Protein AF-V7I5Q7-F1 (afdb_monomer)

Nearest PDB structures (foldseek):
  8r3r-assembly1_B  TM=9.678E-01  e=7.017E-61  Streptococcus pneumoniae
  3upt-assembly1_B  TM=9.506E-01  e=2.602E-59  Burkholderia thailandensis E264
  5vrb-assembly4_D  TM=9.408E-01  e=1.799E-58  Neisseria gonorrhoeae NCCP11945
  5vrb-assembly2_B  TM=9.348E-01  e=8.715E-58  Neisseria gonorrhoeae NCCP11945
  3uk1-assembly1_A  TM=9.273E-01  e=1.565E-55  Burkholderia thailandensis E264

Organism: NCBI:txid994573

Mean predicted aligned error: 5.2 Å

Secondary structure (DSSP, 8-state):
--HHHHHHHHHHHHHHHHHHHHHT-S-SHHHHHSHHHHHHHHHHT----TT-TT-TTSPEEEE-SGGGHHHHHHHHHHHH--S-HHHHTTTTSTT-S--SS---BGGGTB-S---STTHHHHHHHHHHHHHHHHHHHH-BTTB--S---EEEEE-HHHHH-HHHHHHHHHHHHTT-TTEEEEEEE-SEETTEEGGGT----HHHHHHHTT-EEEEES-TT-HHHHHHHHHHHHHSTTS-EEEEEE--TTTT-TTTTTSGGGTSS---HHHHHHHHHHTT----TT---HHHHHHHHHHHTTHHHHHHHHHHHHHHHHHH-HHHHHHHHHHHTT---TT--HHHHTTS--TT-BHHHHHHHHHHHHHHH-TTEEEEESS--S-PPP--SSSS--EEE--S-HHHHHHHHHHHHHHSS-EEEEEEEGGGHHHHHHHHHHHHHTT---EEEEE--SGGGGGG-GGG--SSHHHHHHHSTT-EEE--SSHHHHHHHHHHHHH--SS-EEEEE-SSB-PPPTT--GGGGGS-EEEE--SSSS-SEEEEE-TTHHHHHHHHHHHHHHTT--EEEEE-S-HHHHHTS-HHHHHHHHTTT---EEEE-SS-SGGGHHHHGGG-EE-S--S---S--HHHHHHHTT-SHHHHHHHHHHHH-

Radius of gyration: 27.91 Å; Cα contacts (8 Å, |Δi|>4): 1420; chains: 1; bounding box: 68×58×81 Å

Sequence (652 aa):
MNSIDLKTINAIRFLSAEMVERAGAGSSGMGMGSASIAYGLFSSHLKFDPENLMWENRDRFIMASEQGGPLLYALLHLFTGSISIEELKKFGQWESNLPIFPEKDVRRGIEVTVGQYGQGLANAVGMALAERYLSERFNKPGCDIVSHHTYVMASEESLMNGTAMEACAIAGRQKLGKLIVLFEDDGMTPDGPSAELYSEDLRMRFKSMGWQVHDVRDGNDPDSIGNAISQAKRIHGKPALICIRVQAGYGCPGKANTKEVLSGPLGRAALSKARENLRWTYGSFDVPEDVRLNIARINASKPKEFQKWRNLVDHCKNEFPEDSHELECWFSGKHLRNIDVDLLYRTGKDKESTMETSRKIFDVFIDGIGCLMFGSAEDTGLEVRETGTSGKRMLRLGCRANALGGIANGAAMHGGVRYVSFARSSTGYALLPSMKLSAMMNLDNIFVLTDDSLSIGERGPAGRALEIQEIMEAIPGLTVFRPGDAVETAAAWIKAMESDKGPTVIMVSRIGASLLKGSSKEAEKGGYILAKESSKKPDLVIASTGFEAGIVLKARKILIEKGMDVRVVSIPSKRLFLTQSKEYIDSVLAKDIKKRMAAEAGSSARWQWFLGKKGRFACDEEYDGTGSTQILLKKSGLTPEKVAEEALKLLK

pLDDT: mean 93.0, std 7.44, range [37.78, 98.88]

Solvent-accessible surface area (backbone atoms only — not comparable to full-atom values): 32732 Å² total; per-residue (Å²): 134,56,74,63,56,56,50,38,31,46,45,34,17,51,43,6,33,48,31,13,50,73,48,67,45,47,21,21,8,51,9,34,26,42,25,28,51,53,45,25,38,61,62,75,68,55,49,54,25,60,93,44,53,74,49,83,53,37,40,45,61,38,70,27,27,57,46,34,27,39,32,52,51,33,46,29,27,66,70,39,56,61,40,51,75,72,51,46,78,32,26,60,39,88,95,40,93,41,50,52,40,40,62,56,35,46,83,52,59,32,63,54,60,48,76,54,68,6,41,38,51,6,20,46,44,11,27,46,50,41,48,50,49,50,21,68,69,64,39,47,97,97,28,74,68,49,68,56,41,32,39,33,43,32,34,55,65,24,66,73,24,66,33,19,49,44,23,50,41,48,32,20,74,68,28,36,28,47,33,39,35,42,31,50,43,44,60,55,38,78,91,31,54,38,76,80,78,51,85,79,60,62,65,59,54,42,44,75,33,48,29,45,75,45,81,38,85,52,26,76,40,32,67,62,51,40,50,52,53,54,55,42,66,70,41,73,59,22,17,30,41,36,41,26,33,39,45,33,18,40,59,24,76,97,46,45,74,42,39,63,21,54,69,16,39,71,44,73,71,39,51,50,48,19,26,62,73,67,71,52,88,68,66,86,88,55,77,57,67,69,42,54,51,49,43,51,60,56,49,66,57,28,59,56,54,53,51,52,51,50,54,47,49,57,50,35,39,72,79,38,46,68,65,42,53,50,51,52,31,33,57,68,70,65,56,77,69,91,64,67,66,75,55,42,53,63,70,46,56,76,51,40,18,29,38,59,32,46,37,57,51,47,50,54,47,58,77,62,26,84,44,54,36,32,34,25,31,42,92,62,85,62,78,74,81,89,79,79,93,75,70,81,45,70,41,81,62,39,95,29,39,43,18,48,32,16,23,38,46,13,21,42,64,59,51,43,40,44,31,38,38,39,29,37,34,51,49,41,70,52,25,47,68,32,51,48,50,25,16,75,68,40,32,50,40,36,36,39,23,29,32,45,20,64,54,52,22,66,69,26,47,87,50,41,26,45,52,54,63,49,60,48,58,66,38,73,61,41,44,50,30,28,34,37,21,34,37,30,36,31,24,48,51,53,51,42,70,71,37,79,61,18,21,30,35,42,34,19,30,68,51,55,31,57,64,51,81,56,66,43,72,52,43,63,44,8,39,36,62,33,38,76,40,87,67,99,69,48,75,32,39,39,37,20,34,24,56,41,40,55,38,51,57,50,11,48,52,59,34,43,79,71,74,46,42,52,26,34,32,39,39,32,11,62,69,53,26,71,69,47,56,68,68,56,49,38,63,56,60,43,69,87,49,60,41,22,32,38,33,43,78,35,53,62,74,74,43,46,88,71,26,52,98,67,30,47,68,40,44,58,81,65,86,52,79,66,37,52,42,72,56,49,31,57,72,28,37,56,36,34,68,46,42,32,51,53,52,54,61,68,72,107

Structure (mmCIF, N/CA/C/O backbone):
data_AF-V7I5Q7-F1
#
_entry.id   AF-V7I5Q7-F1
#
loop_
_atom_site.group_PDB
_atom_site.id
_atom_site.type_symbol
_atom_site.label_atom_id
_atom_site.label_alt_id
_atom_site.label_comp_id
_atom_site.label_asym_id
_atom_site.label_entity_id
_atom_site.label_seq_id
_atom_site.pdbx_PDB_ins_code
_atom_site.Cartn_x
_atom_site.Cartn_y
_atom_site.Cartn_z
_atom_site.occupancy
_atom_site.B_iso_or_equiv
_atom_site.auth_seq_id
_atom_site.auth_comp_id
_atom_site.auth_asym_id
_atom_site.auth_atom_id
_atom_site.pdbx_PDB_model_num
ATOM 1 N N . MET A 1 1 ? 24.812 -1.813 -31.201 1.00 61.91 1 MET A N 1
ATOM 2 C CA . MET A 1 1 ? 23.417 -2.254 -31.438 1.00 61.91 1 MET A CA 1
ATOM 3 C C . MET A 1 1 ? 23.247 -2.959 -32.787 1.00 61.91 1 MET A C 1
ATOM 5 O O . MET A 1 1 ? 23.550 -2.370 -33.822 1.00 61.91 1 MET A O 1
ATOM 9 N N . ASN A 1 2 ? 22.785 -4.216 -32.793 1.00 76.31 2 ASN A N 1
ATOM 10 C CA . ASN A 1 2 ? 22.450 -4.934 -34.029 1.00 76.31 2 ASN A CA 1
ATOM 11 C C . ASN A 1 2 ? 21.122 -4.402 -34.614 1.00 76.31 2 ASN A C 1
ATOM 13 O O . ASN A 1 2 ? 20.272 -3.890 -33.886 1.00 76.31 2 ASN A O 1
ATOM 17 N N . SER A 1 3 ? 20.921 -4.547 -35.926 1.00 86.69 3 SER A N 1
ATOM 18 C CA . SER A 1 3 ? 19.710 -4.110 -36.641 1.00 86.69 3 SER A CA 1
ATOM 19 C C . SER A 1 3 ? 18.412 -4.664 -36.036 1.00 86.69 3 SER A C 1
ATOM 21 O O . SER A 1 3 ? 17.407 -3.956 -35.983 1.00 86.69 3 SER A O 1
ATOM 23 N N . ILE A 1 4 ? 18.442 -5.899 -35.522 1.00 95.75 4 ILE A N 1
ATOM 24 C CA . ILE A 1 4 ? 17.270 -6.543 -34.924 1.00 95.75 4 ILE A CA 1
ATOM 25 C C . ILE A 1 4 ? 16.913 -5.994 -33.534 1.00 95.75 4 ILE A C 1
ATOM 27 O O . ILE A 1 4 ? 15.731 -5.909 -33.195 1.00 95.75 4 ILE A O 1
ATOM 31 N N . ASP A 1 5 ? 17.905 -5.552 -32.754 1.00 95.12 5 ASP A N 1
ATOM 32 C CA . ASP A 1 5 ? 17.675 -4.930 -31.445 1.00 95.12 5 ASP A CA 1
ATOM 33 C C . ASP A 1 5 ? 16.969 -3.586 -31.632 1.00 95.12 5 ASP A C 1
ATOM 35 O O . ASP A 1 5 ? 15.930 -3.340 -31.024 1.00 95.12 5 ASP A O 1
ATOM 39 N N . LEU A 1 6 ? 17.461 -2.758 -32.563 1.00 95.81 6 LEU A N 1
ATOM 40 C CA . LEU A 1 6 ? 16.834 -1.479 -32.904 1.00 95.81 6 LEU A CA 1
ATOM 41 C C . LEU A 1 6 ? 15.394 -1.667 -33.397 1.00 95.81 6 LEU A C 1
ATOM 43 O O . LEU A 1 6 ? 14.496 -0.912 -33.024 1.00 95.81 6 LEU A O 1
ATOM 47 N N . LYS A 1 7 ? 15.157 -2.698 -34.212 1.00 97.31 7 LYS A N 1
ATOM 48 C CA . LYS A 1 7 ? 13.814 -3.043 -34.685 1.00 97.31 7 LYS A CA 1
ATOM 49 C C . LYS A 1 7 ? 12.892 -3.461 -33.537 1.00 97.31 7 LYS A C 1
ATOM 51 O O . LYS A 1 7 ? 11.738 -3.046 -33.508 1.00 97.31 7 LYS A O 1
ATOM 56 N N . THR A 1 8 ? 13.405 -4.226 -32.576 1.00 98.00 8 THR A N 1
ATOM 57 C CA . THR A 1 8 ? 12.664 -4.634 -31.372 1.00 98.00 8 THR A CA 1
ATOM 58 C C . THR A 1 8 ? 12.333 -3.429 -30.488 1.00 98.00 8 THR A C 1
ATOM 60 O O . THR A 1 8 ? 11.195 -3.275 -30.053 1.00 98.00 8 THR A O 1
ATOM 63 N N . ILE A 1 9 ? 13.292 -2.522 -30.291 1.00 98.00 9 ILE A N 1
ATOM 64 C CA . ILE A 1 9 ? 13.090 -1.252 -29.581 1.00 98.00 9 ILE A CA 1
ATOM 65 C C . ILE A 1 9 ? 12.000 -0.423 -30.267 1.00 98.00 9 ILE A C 1
ATOM 67 O O . ILE A 1 9 ? 11.094 0.078 -29.606 1.00 98.00 9 ILE A O 1
ATOM 71 N N . ASN A 1 10 ? 12.032 -0.311 -31.596 1.00 98.06 10 ASN A N 1
ATOM 72 C CA . ASN A 1 10 ? 10.995 0.404 -32.336 1.00 98.06 10 ASN A CA 1
ATOM 73 C C . ASN A 1 10 ? 9.623 -0.279 -32.225 1.00 98.06 10 ASN A C 1
ATOM 75 O O . ASN A 1 10 ? 8.627 0.427 -32.096 1.00 98.06 10 ASN A O 1
ATOM 79 N N . ALA A 1 11 ? 9.548 -1.613 -32.179 1.00 98.44 11 ALA A N 1
ATOM 80 C CA . ALA A 1 11 ? 8.290 -2.309 -31.905 1.00 98.44 11 ALA A CA 1
ATOM 81 C C . ALA A 1 11 ? 7.697 -1.890 -30.545 1.00 98.44 11 ALA A C 1
ATOM 83 O O . ALA A 1 11 ? 6.514 -1.568 -30.469 1.00 98.44 11 ALA A O 1
ATOM 84 N N . ILE A 1 12 ? 8.525 -1.798 -29.495 1.00 98.56 12 ILE A N 1
ATOM 85 C CA . ILE A 1 12 ? 8.104 -1.306 -28.169 1.00 98.56 12 ILE A CA 1
ATOM 86 C C . ILE A 1 12 ? 7.565 0.130 -28.266 1.00 98.56 12 ILE A C 1
ATOM 88 O O . ILE A 1 12 ? 6.486 0.417 -27.743 1.00 98.56 12 ILE A O 1
ATOM 92 N N . ARG A 1 13 ? 8.283 1.022 -28.964 1.00 98.12 13 ARG A N 1
ATOM 93 C CA . ARG A 1 13 ? 7.873 2.423 -29.170 1.00 98.12 13 ARG A CA 1
ATOM 94 C C . ARG A 1 13 ? 6.501 2.524 -29.824 1.00 98.12 13 ARG A C 1
ATOM 96 O O . ARG A 1 13 ? 5.610 3.190 -29.299 1.00 98.12 13 ARG A O 1
ATOM 103 N N . PHE A 1 14 ? 6.325 1.851 -30.961 1.00 98.25 14 PHE A N 1
ATOM 104 C CA . PHE A 1 14 ? 5.102 1.972 -31.747 1.00 98.25 14 PHE A CA 1
ATOM 105 C C . PHE A 1 14 ? 3.915 1.287 -31.079 1.00 98.25 14 PHE A C 1
ATOM 107 O O . PHE A 1 14 ? 2.857 1.902 -31.050 1.00 98.25 14 PHE A O 1
ATOM 114 N N . LEU A 1 15 ? 4.085 0.121 -30.445 1.00 98.56 15 LEU A N 1
ATOM 115 C CA . LEU A 1 15 ? 3.013 -0.477 -29.640 1.00 98.56 15 LEU A CA 1
ATOM 116 C C . LEU A 1 15 ? 2.565 0.467 -28.516 1.00 98.56 15 LEU A C 1
ATOM 118 O O . LEU A 1 15 ? 1.367 0.659 -28.310 1.00 98.56 15 LEU A O 1
ATOM 122 N N . SER A 1 16 ? 3.520 1.101 -27.825 1.00 97.88 16 SER A N 1
ATOM 123 C CA . SER A 1 16 ? 3.225 2.063 -26.756 1.00 97.88 16 SER A CA 1
ATOM 124 C C . SER A 1 16 ? 2.426 3.262 -27.277 1.00 97.88 16 SER A C 1
ATOM 126 O O . SER A 1 16 ? 1.376 3.592 -26.732 1.00 97.88 16 SER A O 1
ATOM 128 N N . ALA A 1 17 ? 2.885 3.891 -28.363 1.00 97.50 17 ALA A N 1
ATOM 129 C CA . ALA A 1 17 ? 2.220 5.054 -28.949 1.00 97.50 17 ALA A CA 1
ATOM 130 C C . ALA A 1 17 ? 0.851 4.716 -29.568 1.00 97.50 17 ALA A C 1
ATOM 132 O O . ALA A 1 17 ? -0.080 5.515 -29.494 1.00 97.50 17 ALA A O 1
ATOM 133 N N . GLU A 1 18 ? 0.698 3.534 -30.165 1.00 97.88 18 GLU A N 1
ATOM 134 C CA . GLU A 1 18 ? -0.559 3.083 -30.771 1.00 97.88 18 GLU A CA 1
ATOM 135 C C . GLU A 1 18 ? -1.652 2.809 -29.741 1.00 97.88 18 GLU A C 1
ATOM 137 O O . GLU A 1 18 ? -2.815 3.110 -30.010 1.00 97.88 18 GLU A O 1
ATOM 142 N N . MET A 1 19 ? -1.299 2.272 -28.566 1.00 97.94 19 MET A N 1
ATOM 143 C CA . MET A 1 19 ? -2.240 2.129 -27.452 1.00 97.94 19 MET A CA 1
ATOM 144 C C . MET A 1 19 ? -2.845 3.479 -27.072 1.00 97.94 19 MET A C 1
ATOM 146 O O . MET A 1 19 ? -4.066 3.613 -27.010 1.00 97.94 19 MET A O 1
ATOM 150 N N . VAL A 1 20 ? -1.993 4.490 -26.895 1.00 97.12 20 VAL A N 1
ATOM 151 C CA . VAL A 1 20 ? -2.407 5.849 -26.524 1.00 97.12 20 VAL A CA 1
ATOM 152 C C . VAL A 1 20 ? -3.224 6.501 -27.641 1.00 97.12 20 VAL A C 1
ATOM 154 O O . VAL A 1 20 ? -4.285 7.064 -27.378 1.00 97.12 20 VAL A O 1
ATOM 157 N N . GLU A 1 21 ? -2.783 6.382 -28.899 1.00 96.75 21 GLU A N 1
ATOM 158 C CA . GLU A 1 21 ? -3.505 6.915 -30.063 1.00 96.75 21 GLU A CA 1
ATOM 159 C C . GLU A 1 21 ? -4.900 6.296 -30.201 1.00 96.75 21 GLU A C 1
ATOM 161 O O . GLU A 1 21 ? -5.868 6.996 -30.493 1.00 96.75 21 GLU A O 1
ATOM 166 N N . ARG A 1 22 ? -5.021 4.983 -29.978 1.00 96.31 22 ARG A N 1
ATOM 167 C CA . ARG A 1 22 ? -6.298 4.272 -30.065 1.00 96.31 22 ARG A CA 1
ATOM 168 C C . ARG A 1 22 ? -7.229 4.613 -28.905 1.00 96.31 22 ARG A C 1
ATOM 170 O O . ARG A 1 22 ? -8.428 4.749 -29.132 1.00 96.31 22 ARG A O 1
ATOM 177 N N . ALA A 1 23 ? -6.694 4.727 -27.692 1.00 96.00 23 ALA A N 1
ATOM 178 C CA . ALA A 1 23 ? -7.479 5.049 -26.507 1.00 96.00 23 ALA A CA 1
ATOM 179 C C . ALA A 1 23 ? -7.899 6.524 -26.450 1.00 96.00 23 ALA A C 1
ATOM 181 O O . ALA A 1 23 ? -8.894 6.851 -25.810 1.00 96.00 23 ALA A O 1
ATOM 182 N N . GLY A 1 24 ? -7.134 7.412 -27.093 1.00 94.75 24 GLY A N 1
ATOM 183 C CA . GLY A 1 24 ? -7.296 8.861 -26.970 1.00 94.75 24 GLY A CA 1
ATOM 184 C C . GLY A 1 24 ? -6.860 9.411 -25.606 1.00 94.75 24 GLY A C 1
ATOM 185 O O . GLY A 1 24 ? -7.158 10.561 -25.297 1.00 94.75 24 GLY A O 1
ATOM 186 N N . ALA A 1 25 ? -6.172 8.606 -24.792 1.00 92.19 25 ALA A N 1
ATOM 187 C CA . ALA A 1 25 ? -5.739 8.937 -23.437 1.00 92.19 25 ALA A CA 1
ATOM 188 C C . ALA A 1 25 ? -4.463 8.159 -23.064 1.00 92.19 25 ALA A C 1
ATOM 190 O O . ALA A 1 25 ? -4.176 7.123 -23.661 1.00 92.19 25 ALA A O 1
ATOM 191 N N . GLY A 1 26 ? -3.712 8.646 -22.071 1.00 92.12 26 GLY A N 1
ATOM 192 C CA . GLY A 1 26 ? -2.399 8.118 -21.670 1.00 92.12 26 GLY A CA 1
ATOM 193 C C . GLY A 1 26 ? -1.232 8.982 -22.166 1.00 92.12 26 GLY A C 1
ATOM 194 O O . GLY A 1 26 ? -1.453 10.071 -22.688 1.00 92.12 26 GLY A O 1
ATOM 195 N N . SER A 1 27 ? 0.006 8.505 -22.006 1.00 92.50 27 SER A N 1
ATOM 196 C CA . SER A 1 27 ? 1.226 9.223 -22.413 1.00 92.50 27 SER A CA 1
ATOM 197 C C . SER A 1 27 ? 2.023 8.426 -23.442 1.00 92.50 27 SER A C 1
ATOM 199 O O . SER A 1 27 ? 2.335 7.253 -23.231 1.00 92.50 27 SER A O 1
ATOM 201 N N . SER A 1 28 ? 2.364 9.066 -24.563 1.00 92.69 28 SER A N 1
ATOM 202 C CA . SER A 1 28 ? 3.213 8.458 -25.599 1.00 92.69 28 SER A CA 1
ATOM 203 C C . SER A 1 28 ? 4.706 8.699 -25.340 1.00 92.69 28 SER A C 1
ATOM 205 O O . SER A 1 28 ? 5.550 7.986 -25.882 1.00 92.69 28 SER A O 1
ATOM 207 N N . GLY A 1 29 ? 5.044 9.708 -24.533 1.00 92.31 29 GLY A N 1
ATOM 208 C CA . GLY A 1 29 ? 6.392 10.252 -24.379 1.00 92.31 29 GLY A CA 1
ATOM 209 C C . GLY A 1 29 ? 7.402 9.227 -23.887 1.00 92.31 29 GLY A C 1
ATOM 210 O O . GLY A 1 29 ? 8.372 8.953 -24.597 1.00 92.31 29 GLY A O 1
ATOM 211 N N . MET A 1 30 ? 7.130 8.613 -22.731 1.00 93.38 30 MET A N 1
ATOM 212 C CA . MET A 1 30 ? 8.016 7.611 -22.126 1.00 93.38 30 MET A CA 1
ATOM 213 C C . MET A 1 30 ? 8.152 6.366 -23.016 1.00 93.38 30 MET A C 1
ATOM 215 O O . MET A 1 30 ? 9.249 5.843 -23.198 1.00 93.38 30 MET A O 1
ATOM 219 N N . GLY A 1 31 ? 7.063 5.905 -23.641 1.00 95.38 31 GLY A N 1
ATOM 220 C CA . GLY A 1 31 ? 7.109 4.772 -24.573 1.00 95.38 31 GLY A CA 1
ATOM 221 C C . GLY A 1 31 ? 8.035 5.019 -25.767 1.00 95.38 31 GLY A C 1
ATOM 222 O O . GLY A 1 31 ? 8.778 4.128 -26.173 1.00 95.38 31 GLY A O 1
ATOM 223 N N . MET A 1 32 ? 8.043 6.243 -26.297 1.00 96.50 32 MET A N 1
ATOM 224 C CA . MET A 1 32 ? 8.928 6.637 -27.395 1.00 96.50 32 MET A CA 1
ATOM 225 C C . MET A 1 32 ? 10.379 6.859 -26.930 1.00 96.50 32 MET A C 1
ATOM 227 O O . MET A 1 32 ? 11.312 6.379 -27.583 1.00 96.50 32 MET A O 1
ATOM 231 N N . GLY A 1 33 ? 10.576 7.565 -25.810 1.00 95.25 33 GLY A N 1
ATOM 232 C CA . GLY A 1 33 ? 11.887 7.974 -25.288 1.00 95.25 33 GLY A CA 1
ATOM 233 C C . GLY A 1 33 ? 12.670 6.857 -24.595 1.00 95.25 33 GLY A C 1
ATOM 234 O O . GLY A 1 33 ? 13.863 6.692 -24.843 1.00 95.25 33 GLY A O 1
ATOM 235 N N . SER A 1 34 ? 11.987 6.038 -23.796 1.00 96.88 34 SER A N 1
ATOM 236 C CA . SER A 1 34 ? 12.601 5.094 -22.854 1.00 96.88 34 SER A CA 1
ATOM 237 C C . SER A 1 34 ? 12.553 3.622 -23.277 1.00 96.88 34 SER A C 1
ATOM 239 O O . SER A 1 34 ? 12.981 2.741 -22.526 1.00 96.88 34 SER A O 1
ATOM 241 N N . ALA A 1 35 ? 12.095 3.318 -24.496 1.00 97.50 35 ALA A N 1
ATOM 242 C CA . ALA A 1 35 ? 12.067 1.946 -25.015 1.00 97.50 35 ALA A CA 1
ATOM 243 C C . ALA A 1 35 ? 13.446 1.260 -24.991 1.00 97.50 35 ALA A C 1
ATOM 245 O O . ALA A 1 35 ? 13.536 0.082 -24.650 1.00 97.50 35 ALA A O 1
ATOM 246 N N . SER A 1 36 ? 14.524 1.986 -25.306 1.00 97.19 36 SER A N 1
ATOM 247 C CA . SER A 1 36 ? 15.896 1.457 -25.267 1.00 97.19 36 SER A CA 1
ATOM 248 C C . SER A 1 36 ? 16.363 1.127 -23.844 1.00 97.19 36 SER A C 1
ATOM 250 O O . SER A 1 36 ? 17.015 0.102 -23.644 1.00 97.19 36 SER A O 1
ATOM 252 N N . ILE A 1 37 ? 15.980 1.939 -22.850 1.00 97.94 37 ILE A N 1
ATOM 253 C CA . ILE A 1 37 ? 16.256 1.683 -21.426 1.00 97.94 37 ILE A CA 1
ATOM 254 C C . ILE A 1 37 ? 15.593 0.386 -20.989 1.00 97.94 37 ILE A C 1
ATOM 256 O O . ILE A 1 37 ? 16.248 -0.517 -20.461 1.00 97.94 37 ILE A O 1
ATOM 260 N N . ALA A 1 38 ? 14.293 0.277 -21.254 1.00 97.12 38 ALA A N 1
ATOM 261 C CA . ALA A 1 38 ? 13.537 -0.903 -20.890 1.00 97.12 38 ALA A CA 1
ATOM 262 C C . ALA A 1 38 ? 14.038 -2.154 -21.626 1.00 97.12 38 ALA A C 1
ATOM 264 O O . ALA A 1 38 ? 14.193 -3.205 -21.006 1.00 97.12 38 ALA A O 1
ATOM 265 N N . TYR A 1 39 ? 14.366 -2.039 -22.917 1.00 97.44 39 TYR A N 1
ATOM 266 C CA . TYR A 1 39 ? 14.960 -3.129 -23.688 1.00 97.44 39 TYR A CA 1
ATOM 267 C C . TYR A 1 39 ? 16.292 -3.593 -23.089 1.00 97.44 39 TYR A C 1
ATOM 269 O O . TYR A 1 39 ? 16.475 -4.794 -22.891 1.00 97.44 39 TYR A O 1
ATOM 277 N N . GLY A 1 40 ? 17.201 -2.671 -22.753 1.00 96.00 40 GLY A N 1
ATOM 278 C CA . GLY A 1 40 ? 18.487 -3.000 -22.129 1.00 96.00 40 GLY A CA 1
ATOM 279 C C . GLY A 1 40 ? 18.321 -3.769 -20.813 1.00 96.00 40 GLY A C 1
ATOM 280 O O . GLY A 1 40 ? 19.014 -4.759 -20.573 1.00 96.00 40 GLY A O 1
ATOM 281 N N . LEU A 1 41 ? 17.337 -3.387 -19.991 1.00 97.88 41 LEU A N 1
ATOM 282 C CA . LEU A 1 41 ? 17.000 -4.106 -18.762 1.00 97.88 41 LEU A CA 1
ATOM 283 C C . LEU A 1 41 ? 16.403 -5.500 -19.042 1.00 97.88 41 LEU A C 1
ATOM 285 O O . LEU A 1 41 ? 16.933 -6.502 -18.555 1.00 97.88 41 LEU A O 1
ATOM 289 N N . PHE A 1 42 ? 15.310 -5.579 -19.806 1.00 97.50 42 PHE A N 1
ATOM 290 C CA . PHE A 1 42 ? 14.538 -6.817 -19.999 1.00 97.50 42 PHE A CA 1
ATOM 291 C C . PHE A 1 42 ? 15.308 -7.885 -20.778 1.00 97.50 42 PHE A C 1
ATOM 293 O O . PHE A 1 42 ? 15.211 -9.078 -20.463 1.00 97.50 42 PHE A O 1
ATOM 300 N N . SER A 1 43 ? 16.091 -7.458 -21.770 1.00 95.25 43 SER A N 1
ATOM 301 C CA . SER A 1 43 ? 16.848 -8.373 -22.622 1.00 95.25 43 SER A CA 1
ATOM 302 C C . SER A 1 43 ? 18.024 -9.030 -21.905 1.00 95.25 43 SER A C 1
ATOM 304 O O . SER A 1 43 ? 18.329 -10.184 -22.192 1.00 95.25 43 SER A O 1
ATOM 306 N N . SER A 1 44 ? 18.666 -8.320 -20.971 1.00 93.50 44 SER A N 1
ATOM 307 C CA . SER A 1 44 ? 20.012 -8.696 -20.514 1.00 93.50 44 SER A CA 1
ATOM 308 C C . SER A 1 44 ? 20.200 -8.741 -18.996 1.00 93.50 44 SER A C 1
ATOM 310 O O . SER A 1 44 ? 21.138 -9.379 -18.522 1.00 93.50 44 SER A O 1
ATOM 312 N N . HIS A 1 45 ? 19.348 -8.079 -18.207 1.00 96.75 45 HIS A N 1
ATOM 313 C CA . HIS A 1 45 ? 19.605 -7.891 -16.772 1.00 96.75 45 HIS A CA 1
ATOM 314 C C . HIS A 1 45 ? 18.479 -8.305 -15.836 1.00 96.75 45 HIS A C 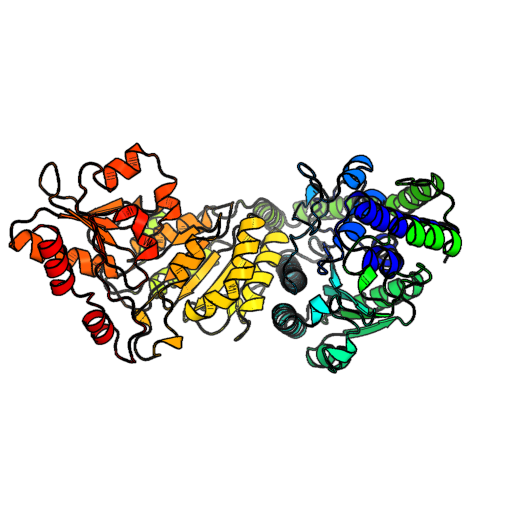1
ATOM 316 O O . HIS A 1 45 ? 18.774 -8.540 -14.660 1.00 96.75 45 HIS A O 1
ATOM 322 N N . LEU A 1 46 ? 17.243 -8.376 -16.331 1.00 97.50 46 LEU A N 1
ATOM 323 C CA . LEU A 1 46 ? 16.081 -8.783 -15.555 1.00 97.50 46 LEU A CA 1
ATOM 324 C C . LEU A 1 46 ? 15.962 -10.312 -15.534 1.00 97.50 46 LEU A C 1
ATOM 326 O O . LEU A 1 46 ? 15.693 -10.944 -16.563 1.00 97.50 46 LEU A O 1
ATOM 330 N N . LYS A 1 47 ? 16.136 -10.891 -14.346 1.00 97.19 47 LYS A N 1
ATOM 331 C CA . LYS A 1 47 ? 15.903 -12.312 -14.076 1.00 97.19 47 LYS A CA 1
ATOM 332 C C . LYS A 1 47 ? 14.408 -12.571 -13.905 1.00 97.19 47 LYS A C 1
ATOM 334 O O . LYS A 1 47 ? 13.815 -12.147 -12.922 1.00 97.19 47 LYS A O 1
ATOM 339 N N . PHE A 1 48 ? 13.796 -13.283 -14.836 1.00 97.06 48 PHE A N 1
ATOM 340 C CA . PHE A 1 48 ? 12.407 -13.738 -14.752 1.00 97.06 48 PHE A CA 1
ATOM 341 C C . PHE A 1 48 ? 12.226 -14.932 -15.682 1.00 97.06 48 PHE A C 1
ATOM 343 O O . PHE A 1 48 ? 13.087 -15.172 -16.523 1.00 97.06 48 PHE A O 1
ATOM 350 N N . ASP A 1 49 ? 11.106 -15.635 -15.559 1.00 96.88 49 ASP A N 1
ATOM 351 C CA . ASP A 1 49 ? 10.707 -16.695 -16.479 1.00 96.88 49 ASP A CA 1
ATOM 352 C C . ASP A 1 49 ? 9.317 -16.367 -17.058 1.00 96.88 49 ASP A C 1
ATOM 354 O O . ASP A 1 49 ? 8.370 -16.263 -16.276 1.00 96.88 49 ASP A O 1
ATOM 358 N N . PRO A 1 50 ? 9.177 -16.176 -18.388 1.00 95.12 50 PRO A N 1
ATOM 359 C CA . PRO A 1 50 ? 7.888 -15.934 -19.042 1.00 95.12 50 PRO A CA 1
ATOM 360 C C . PRO A 1 50 ? 6.807 -16.966 -18.700 1.00 95.12 50 PRO A C 1
ATOM 362 O O . PRO A 1 50 ? 5.632 -16.617 -18.636 1.00 95.12 50 PRO A O 1
ATOM 365 N N . GLU A 1 51 ? 7.196 -18.221 -18.461 1.00 94.75 51 GLU A N 1
ATOM 366 C CA . GLU A 1 51 ? 6.264 -19.311 -18.147 1.00 94.75 51 GLU A CA 1
ATOM 367 C C . GLU A 1 51 ? 5.915 -19.368 -16.649 1.00 94.75 51 GLU A C 1
ATOM 369 O O . GLU A 1 51 ? 4.909 -19.961 -16.264 1.00 94.75 51 GLU A O 1
ATOM 374 N N . ASN A 1 52 ? 6.711 -18.710 -15.797 1.00 95.69 52 ASN A N 1
ATOM 375 C CA . ASN A 1 52 ? 6.599 -18.743 -14.338 1.00 95.69 52 ASN A CA 1
ATOM 376 C C . ASN A 1 52 ? 6.722 -17.332 -13.732 1.00 95.69 52 ASN A C 1
ATOM 378 O O . ASN A 1 52 ? 7.570 -17.068 -12.879 1.00 95.69 52 ASN A O 1
ATOM 382 N N . LEU A 1 53 ? 5.842 -16.407 -14.132 1.00 95.12 53 LEU A N 1
ATOM 383 C CA . LEU A 1 53 ? 5.860 -15.007 -13.663 1.00 95.12 53 LEU A CA 1
ATOM 384 C C . LEU A 1 53 ? 5.646 -14.843 -12.151 1.00 95.12 53 LEU A C 1
ATOM 386 O O . LEU A 1 53 ? 6.026 -13.828 -11.576 1.00 95.12 53 LEU A O 1
ATOM 390 N N . MET A 1 54 ? 5.086 -15.856 -11.492 1.00 94.44 54 MET A N 1
ATOM 391 C CA . MET A 1 54 ? 4.908 -15.885 -10.039 1.00 94.44 54 MET A CA 1
ATOM 392 C C . MET A 1 54 ? 6.141 -16.398 -9.283 1.00 94.44 54 MET A C 1
ATOM 394 O O . MET A 1 54 ? 6.090 -16.476 -8.060 1.00 94.44 54 MET A O 1
ATOM 398 N N . TRP A 1 55 ? 7.239 -16.720 -9.977 1.00 95.31 55 TRP A N 1
ATOM 399 C CA . TRP A 1 55 ? 8.488 -17.174 -9.366 1.00 95.31 55 TRP A CA 1
ATOM 400 C C . TRP A 1 55 ? 8.930 -16.238 -8.235 1.00 95.31 55 TRP A C 1
ATOM 402 O O . TRP A 1 55 ? 9.170 -15.047 -8.450 1.00 95.31 55 TRP A O 1
ATOM 412 N N . GLU A 1 56 ? 9.063 -16.783 -7.026 1.00 95.31 56 GLU A N 1
ATOM 413 C CA . GLU A 1 56 ? 9.325 -16.034 -5.798 1.00 95.31 56 GLU A CA 1
ATOM 414 C C . GLU A 1 56 ? 10.677 -15.316 -5.835 1.00 95.31 56 GLU A C 1
ATOM 416 O O . GLU A 1 56 ? 10.800 -14.212 -5.312 1.00 95.31 56 GLU A O 1
ATOM 421 N N . ASN A 1 57 ? 11.680 -15.887 -6.506 1.00 97.50 57 ASN A N 1
ATOM 422 C CA . ASN A 1 57 ? 13.028 -15.325 -6.595 1.00 97.50 57 ASN A CA 1
ATOM 423 C C . ASN A 1 57 ? 13.324 -14.643 -7.948 1.00 97.50 57 ASN A C 1
ATOM 425 O O . ASN A 1 57 ? 14.494 -14.491 -8.307 1.00 97.50 57 ASN A O 1
ATOM 429 N N . ARG A 1 58 ? 12.302 -14.238 -8.718 1.00 97.81 58 ARG A N 1
ATOM 430 C CA . ARG A 1 58 ? 12.493 -13.358 -9.890 1.00 97.81 58 ARG A CA 1
ATOM 431 C C . ARG A 1 58 ? 12.963 -11.964 -9.459 1.00 97.81 58 ARG A C 1
ATOM 433 O O . ARG A 1 58 ? 12.664 -11.516 -8.357 1.00 97.81 58 ARG A O 1
ATOM 440 N N . ASP A 1 59 ? 13.634 -11.232 -10.330 1.00 98.69 59 ASP A N 1
ATOM 441 C CA . ASP A 1 59 ? 13.830 -9.800 -10.121 1.00 98.69 59 ASP A CA 1
ATOM 442 C C . ASP A 1 59 ? 12.480 -9.068 -10.181 1.00 98.69 59 ASP A C 1
ATOM 444 O O . ASP A 1 59 ? 11.616 -9.395 -10.994 1.00 98.69 59 ASP A O 1
ATOM 448 N N . ARG A 1 60 ? 12.299 -8.057 -9.330 1.00 98.56 60 ARG A N 1
ATOM 449 C CA . ARG A 1 60 ? 11.087 -7.226 -9.312 1.00 98.56 60 ARG A CA 1
ATOM 450 C C . ARG A 1 60 ? 11.291 -6.013 -10.213 1.00 98.56 60 ARG A C 1
ATOM 452 O O . ARG A 1 60 ? 12.321 -5.348 -10.097 1.00 98.56 60 ARG A O 1
ATOM 459 N N . PHE A 1 61 ? 10.329 -5.701 -11.080 1.00 98.50 61 PHE A N 1
ATOM 460 C CA . PHE A 1 61 ? 10.348 -4.490 -11.907 1.00 98.50 61 PHE A CA 1
ATOM 461 C C . PHE A 1 61 ? 9.140 -3.608 -11.602 1.00 98.50 61 PHE A C 1
ATOM 463 O O . PHE A 1 61 ? 7.996 -4.040 -11.712 1.00 98.50 61 PHE A O 1
ATOM 470 N N . ILE A 1 62 ? 9.403 -2.357 -11.236 1.00 98.19 62 ILE A N 1
ATOM 471 C CA . ILE A 1 62 ? 8.379 -1.383 -10.875 1.00 98.19 62 ILE A CA 1
ATOM 472 C C . ILE A 1 62 ? 8.432 -0.221 -11.859 1.00 98.19 62 ILE A C 1
ATOM 474 O O . ILE A 1 62 ? 9.426 0.502 -11.940 1.00 98.19 62 ILE A O 1
ATOM 478 N N . MET A 1 63 ? 7.331 -0.003 -12.572 1.00 97.50 63 MET A N 1
ATOM 479 C CA . MET A 1 63 ? 7.116 1.225 -13.329 1.00 97.50 63 MET A CA 1
ATOM 480 C C . MET A 1 63 ? 6.596 2.297 -12.368 1.00 97.50 63 MET A C 1
ATOM 482 O O . MET A 1 63 ? 5.402 2.337 -12.111 1.00 97.50 63 MET A O 1
ATOM 486 N N . ALA A 1 64 ? 7.475 3.116 -11.779 1.00 95.75 64 ALA A N 1
ATOM 487 C CA . ALA A 1 64 ? 7.066 4.132 -10.800 1.00 95.75 64 ALA A CA 1
ATOM 488 C C . ALA A 1 64 ? 6.501 5.404 -11.449 1.00 95.75 64 ALA A C 1
ATOM 490 O O . ALA A 1 64 ? 5.786 6.150 -10.781 1.00 95.75 64 ALA A O 1
ATOM 491 N N . SER A 1 65 ? 6.803 5.636 -12.729 1.00 92.25 65 SER A N 1
ATOM 492 C CA . SER A 1 65 ? 6.221 6.735 -13.494 1.00 92.25 65 SER A CA 1
ATOM 493 C C . SER A 1 65 ? 4.773 6.433 -13.877 1.00 92.25 65 SER A C 1
ATOM 495 O O . SER A 1 65 ? 4.474 5.404 -14.486 1.00 92.25 65 SER A O 1
ATOM 497 N N . GLU A 1 66 ? 3.877 7.373 -13.584 1.00 88.38 66 GLU A N 1
ATOM 498 C CA . GLU A 1 66 ? 2.466 7.312 -13.981 1.00 88.38 66 GLU A CA 1
ATOM 499 C C . GLU A 1 66 ? 2.285 7.335 -15.509 1.00 88.38 66 GLU A C 1
ATOM 501 O O . GLU A 1 66 ? 1.300 6.823 -16.034 1.00 88.38 66 GLU A O 1
ATOM 506 N N . GLN A 1 67 ? 3.270 7.856 -16.243 1.00 89.19 67 GLN A N 1
ATOM 507 C CA . GLN A 1 67 ? 3.260 7.900 -17.705 1.00 89.19 67 GLN A CA 1
ATOM 508 C C . GLN A 1 67 ? 3.655 6.566 -18.359 1.00 89.19 67 GLN A C 1
ATOM 510 O O . GLN A 1 67 ? 3.472 6.375 -19.561 1.00 89.19 67 GLN A O 1
ATOM 515 N N . GLY A 1 68 ? 4.212 5.633 -17.584 1.00 93.62 68 GLY A N 1
ATOM 516 C CA . GLY A 1 68 ? 4.875 4.442 -18.105 1.00 93.62 68 GLY A CA 1
ATOM 517 C C . GLY A 1 68 ? 3.977 3.240 -18.381 1.00 93.62 68 GLY A C 1
ATOM 518 O O . GLY A 1 68 ? 4.489 2.199 -18.792 1.00 93.62 68 GLY A O 1
ATOM 519 N N . GLY A 1 69 ? 2.661 3.348 -18.171 1.00 95.50 69 GLY A N 1
ATOM 520 C CA . GLY A 1 69 ? 1.710 2.249 -18.386 1.00 95.50 69 GLY A CA 1
ATOM 521 C C . GLY A 1 69 ? 1.806 1.609 -19.777 1.00 95.50 69 GLY A C 1
ATOM 522 O O . GLY A 1 69 ? 2.087 0.411 -19.863 1.00 95.50 69 GLY A O 1
ATOM 523 N N . PRO A 1 70 ? 1.680 2.384 -20.873 1.00 97.25 70 PRO A N 1
ATOM 524 C CA . PRO A 1 70 ? 1.829 1.863 -22.232 1.00 97.25 70 PRO A CA 1
ATOM 525 C C . PRO A 1 70 ? 3.173 1.160 -22.472 1.00 97.25 70 PRO A C 1
ATOM 527 O O . PRO A 1 70 ? 3.207 0.079 -23.057 1.00 97.25 70 PRO A O 1
ATOM 530 N N . LEU A 1 71 ? 4.276 1.725 -21.967 1.00 97.94 71 LEU A N 1
ATOM 531 C CA . LEU A 1 71 ? 5.600 1.109 -22.076 1.00 97.94 71 LEU A CA 1
ATOM 532 C C . LEU A 1 71 ? 5.643 -0.245 -21.352 1.00 97.94 71 LEU A C 1
ATOM 534 O O . LEU A 1 71 ? 6.084 -1.237 -21.931 1.00 97.94 71 LEU A O 1
ATOM 538 N N . LEU A 1 72 ? 5.147 -0.308 -20.112 1.00 98.19 72 LEU A N 1
ATOM 539 C CA . LEU A 1 72 ? 5.076 -1.546 -19.335 1.00 98.19 72 LEU A CA 1
ATOM 540 C C . LEU A 1 72 ? 4.263 -2.622 -20.070 1.00 98.19 72 LEU A C 1
ATOM 542 O O . LEU A 1 72 ? 4.727 -3.754 -20.194 1.00 98.19 72 LEU A O 1
ATOM 546 N N . TYR A 1 73 ? 3.091 -2.287 -20.608 1.00 98.50 73 TYR A N 1
ATOM 547 C CA . TYR A 1 73 ? 2.249 -3.264 -21.304 1.00 98.50 73 TYR A CA 1
ATOM 548 C C . TYR A 1 73 ? 2.864 -3.768 -22.610 1.00 98.50 73 TYR A C 1
ATOM 550 O O . TYR A 1 73 ? 2.783 -4.964 -22.892 1.00 98.50 73 TYR A O 1
ATOM 558 N N . ALA A 1 74 ? 3.534 -2.901 -23.375 1.00 98.56 74 ALA A N 1
ATOM 559 C CA . ALA A 1 74 ? 4.270 -3.317 -24.567 1.00 98.56 74 ALA A CA 1
ATOM 560 C C . ALA A 1 74 ? 5.412 -4.291 -24.217 1.00 98.56 74 ALA A C 1
ATOM 562 O O . ALA A 1 74 ? 5.607 -5.292 -24.910 1.00 98.56 74 ALA A O 1
ATOM 563 N N . LEU A 1 75 ? 6.133 -4.041 -23.117 1.00 98.50 75 LEU A N 1
ATOM 564 C CA . LEU A 1 75 ? 7.186 -4.936 -22.625 1.00 98.50 75 LEU A CA 1
ATOM 565 C C . LEU A 1 75 ? 6.620 -6.286 -22.190 1.00 98.50 75 LEU A C 1
ATOM 567 O O . LEU A 1 75 ? 7.146 -7.317 -22.595 1.00 98.50 75 LEU A O 1
ATOM 571 N N . LEU A 1 76 ? 5.546 -6.292 -21.398 1.00 98.38 76 LEU A N 1
ATOM 572 C CA . LEU A 1 76 ? 4.911 -7.522 -20.926 1.00 98.38 76 LEU A CA 1
ATOM 573 C C . LEU A 1 76 ? 4.355 -8.348 -22.092 1.00 98.38 76 LEU A C 1
ATOM 575 O O . LEU A 1 76 ? 4.595 -9.555 -22.141 1.00 98.38 76 LEU A O 1
ATOM 579 N N . HIS A 1 77 ? 3.713 -7.710 -23.074 1.00 98.56 77 HIS A N 1
ATOM 580 C CA . HIS A 1 77 ? 3.273 -8.376 -24.300 1.00 98.56 77 HIS A CA 1
ATOM 581 C C . HIS A 1 77 ? 4.434 -9.070 -25.018 1.00 98.56 77 HIS A C 1
ATOM 583 O O . HIS A 1 77 ? 4.362 -10.266 -25.289 1.00 98.56 77 HIS A O 1
ATOM 589 N N . LEU A 1 78 ? 5.515 -8.335 -25.297 1.00 98.38 78 LEU A N 1
ATOM 590 C CA . LEU A 1 78 ? 6.632 -8.868 -26.069 1.00 98.38 78 LEU A CA 1
ATOM 591 C C . LEU A 1 78 ? 7.416 -9.917 -25.276 1.00 98.38 78 LEU A C 1
ATOM 593 O O . LEU A 1 78 ? 7.569 -11.041 -25.738 1.00 98.38 78 LEU A O 1
ATOM 597 N N . PHE A 1 79 ? 7.900 -9.571 -24.083 1.00 98.00 79 PHE A N 1
ATOM 598 C CA . PHE A 1 79 ? 8.849 -10.390 -23.327 1.00 98.00 79 PHE A CA 1
ATOM 599 C C . PHE A 1 79 ? 8.215 -11.511 -22.510 1.00 98.00 79 PHE A C 1
ATOM 601 O O . PHE A 1 79 ? 8.928 -12.444 -22.154 1.00 98.00 79 PHE A O 1
ATOM 608 N N . THR A 1 80 ? 6.927 -11.436 -22.177 1.00 96.06 80 THR A N 1
ATOM 609 C CA . THR A 1 80 ? 6.285 -12.462 -21.337 1.00 96.06 80 THR A CA 1
ATOM 610 C C . THR A 1 80 ? 5.115 -13.153 -22.022 1.00 96.06 80 THR A C 1
ATOM 612 O O . THR A 1 80 ? 4.774 -14.268 -21.650 1.00 96.06 80 THR A O 1
ATOM 615 N N . GLY A 1 81 ? 4.485 -12.508 -23.010 1.00 96.12 81 GLY A N 1
ATOM 616 C CA . GLY A 1 81 ? 3.252 -13.003 -23.621 1.00 96.12 81 GLY A CA 1
ATOM 617 C C . GLY A 1 81 ? 2.032 -12.969 -22.691 1.00 96.12 81 GLY A C 1
ATOM 618 O O . GLY A 1 81 ? 0.964 -13.422 -23.091 1.00 96.12 81 GLY A O 1
ATOM 619 N N . SER A 1 82 ? 2.157 -12.420 -21.475 1.00 96.44 82 SER A N 1
ATOM 620 C CA . SER A 1 82 ? 1.081 -12.372 -20.473 1.00 96.44 82 SER A CA 1
ATOM 621 C C . SER A 1 82 ? -0.075 -11.441 -20.841 1.00 96.44 82 SER A C 1
ATOM 623 O O . SER A 1 82 ? -1.162 -11.533 -20.270 1.00 96.44 82 SER A O 1
ATOM 625 N N . ILE A 1 83 ? 0.174 -10.534 -21.786 1.00 97.81 83 ILE A N 1
ATOM 626 C CA . ILE A 1 83 ? -0.795 -9.604 -22.349 1.00 97.81 83 ILE A CA 1
ATOM 627 C C . ILE A 1 83 ? -0.860 -9.864 -23.848 1.00 97.81 83 ILE A C 1
ATOM 629 O O . ILE A 1 83 ? 0.156 -9.831 -24.545 1.00 97.81 83 ILE A O 1
ATOM 633 N N . SER A 1 84 ? -2.057 -10.112 -24.364 1.00 97.50 84 SER A N 1
ATOM 634 C CA . SER A 1 84 ? -2.278 -10.319 -25.794 1.00 97.50 84 SER A CA 1
ATOM 635 C C . SER A 1 84 ? -2.302 -9.001 -26.578 1.00 97.50 84 SER A C 1
ATOM 637 O O . SER A 1 84 ? -2.599 -7.933 -26.043 1.00 97.50 84 SER A O 1
ATOM 639 N N . ILE A 1 85 ? -2.064 -9.072 -27.892 1.00 98.00 85 ILE A N 1
ATOM 640 C CA . ILE A 1 85 ? -2.179 -7.899 -28.776 1.00 98.00 85 ILE A CA 1
ATOM 641 C C . ILE A 1 85 ? -3.607 -7.321 -28.786 1.00 98.00 85 ILE A C 1
ATOM 643 O O . ILE A 1 85 ? -3.795 -6.114 -28.928 1.00 98.00 85 ILE A O 1
ATOM 647 N N . GLU A 1 86 ? -4.622 -8.170 -28.594 1.00 97.56 86 GLU A N 1
ATOM 648 C CA . GLU A 1 86 ? -6.025 -7.753 -28.503 1.00 97.56 86 GLU A CA 1
ATOM 649 C C . GLU A 1 86 ? -6.331 -7.022 -27.193 1.00 97.56 86 GLU A C 1
ATOM 651 O O . GLU A 1 86 ? -7.146 -6.100 -27.187 1.00 97.56 86 GLU A O 1
ATOM 656 N N . GLU A 1 87 ? -5.658 -7.373 -26.096 1.00 97.44 87 GLU A N 1
ATOM 657 C CA . GLU A 1 87 ? -5.727 -6.598 -24.856 1.00 97.44 87 GLU A CA 1
ATOM 658 C C . GLU A 1 87 ? -5.045 -5.236 -25.017 1.00 97.44 87 GLU A C 1
ATOM 660 O O . GLU A 1 87 ? -5.642 -4.237 -24.620 1.00 97.44 87 GLU A O 1
ATOM 665 N N . LEU A 1 88 ? -3.878 -5.150 -25.681 1.00 98.25 88 LEU A N 1
ATOM 666 C CA . LEU A 1 88 ? -3.235 -3.854 -25.972 1.00 98.25 88 LEU A CA 1
ATOM 667 C C . LEU A 1 88 ? -4.181 -2.921 -26.748 1.00 98.25 88 LEU A C 1
ATOM 669 O O . LEU A 1 88 ? -4.321 -1.744 -26.419 1.00 98.25 88 LEU A O 1
ATOM 673 N N . LYS A 1 89 ? -4.923 -3.450 -27.728 1.00 97.56 89 LYS A N 1
ATOM 674 C CA . LYS A 1 89 ? -5.941 -2.688 -28.480 1.00 97.56 89 LYS A CA 1
ATOM 675 C C . LYS A 1 89 ? -7.112 -2.191 -27.616 1.00 97.56 89 LYS A C 1
ATOM 677 O O . LYS A 1 89 ? -7.875 -1.339 -28.075 1.00 97.56 89 LYS A O 1
ATOM 682 N N . LYS A 1 90 ? -7.286 -2.720 -26.405 1.00 97.19 90 LYS A N 1
ATOM 683 C CA . LYS A 1 90 ? -8.307 -2.308 -25.430 1.00 97.19 90 LYS A CA 1
ATOM 684 C C . LYS A 1 90 ? -7.731 -1.437 -24.308 1.00 97.19 90 LYS A C 1
ATOM 686 O O . LYS A 1 90 ? -8.429 -1.186 -23.331 1.00 97.19 90 LYS A O 1
ATOM 691 N N . PHE A 1 91 ? -6.485 -0.977 -24.402 1.00 97.62 91 PHE A N 1
ATOM 692 C CA . PHE A 1 91 ? -5.889 -0.075 -23.414 1.00 97.62 91 PHE A CA 1
ATOM 693 C C . PHE A 1 91 ? -6.803 1.121 -23.076 1.00 97.62 91 PHE A C 1
ATOM 695 O O . PHE A 1 91 ? -7.395 1.743 -23.962 1.00 97.62 91 PHE A O 1
ATOM 702 N N . GLY A 1 92 ? -6.947 1.410 -21.781 1.00 94.75 92 GLY A N 1
ATOM 703 C CA . GLY A 1 92 ? -7.747 2.524 -21.265 1.00 94.75 92 GLY A CA 1
ATOM 704 C C . GLY A 1 92 ? -9.257 2.438 -21.529 1.00 94.75 92 GLY A C 1
ATOM 705 O O . GLY A 1 92 ? -9.951 3.428 -21.316 1.00 94.75 92 GLY A O 1
ATOM 706 N N . GLN A 1 93 ? -9.776 1.302 -22.010 1.00 94.00 93 GLN A N 1
ATOM 707 C CA . GLN A 1 93 ? -11.202 1.119 -22.303 1.00 94.00 93 GLN A CA 1
ATOM 708 C C . GLN A 1 93 ? -11.953 0.445 -21.147 1.00 94.00 93 GLN A C 1
ATOM 710 O O . GLN A 1 93 ? -11.369 -0.287 -20.348 1.00 94.00 93 GLN A O 1
ATOM 715 N N . TRP A 1 94 ? -13.274 0.644 -21.098 1.00 91.75 94 TRP A N 1
ATOM 716 C CA . TRP A 1 94 ? -14.163 -0.115 -20.212 1.00 91.75 94 TRP A CA 1
ATOM 717 C C . TRP A 1 94 ? -13.982 -1.630 -20.422 1.00 91.75 94 TRP A C 1
ATOM 719 O O . TRP A 1 94 ? -13.771 -2.072 -21.551 1.00 91.75 94 TRP A O 1
ATOM 729 N N . GLU A 1 95 ? -14.034 -2.411 -19.336 1.00 87.31 95 GLU A N 1
ATOM 730 C CA . GLU A 1 95 ? -13.782 -3.870 -19.311 1.00 87.31 95 GLU A CA 1
ATOM 731 C C . GLU A 1 95 ? -12.375 -4.318 -19.750 1.00 87.31 95 GLU A C 1
ATOM 733 O O . GLU A 1 95 ? -12.098 -5.516 -19.854 1.00 87.31 95 GLU A O 1
ATOM 738 N N . SER A 1 96 ? -11.453 -3.383 -19.974 1.00 91.62 96 SER A N 1
ATOM 739 C CA . SER A 1 96 ? -10.044 -3.707 -20.156 1.00 91.62 96 SER A CA 1
ATOM 740 C C . SER A 1 96 ? -9.359 -3.983 -18.823 1.00 91.62 96 SER A C 1
ATOM 742 O O . SER A 1 96 ? -9.622 -3.317 -17.826 1.00 91.62 96 SER A O 1
ATOM 744 N N . ASN A 1 97 ? -8.404 -4.914 -18.833 1.00 91.94 97 ASN A N 1
ATOM 745 C CA . ASN A 1 97 ? -7.484 -5.125 -17.712 1.00 91.94 97 ASN A CA 1
ATOM 746 C C . ASN A 1 97 ? -6.227 -4.243 -17.809 1.00 91.94 97 ASN A C 1
ATOM 748 O O . ASN A 1 97 ? -5.295 -4.425 -17.031 1.00 91.94 97 ASN A O 1
ATOM 752 N N . LEU A 1 98 ? -6.176 -3.333 -18.788 1.00 95.75 98 LEU A N 1
ATOM 753 C CA . LEU A 1 98 ? -5.055 -2.425 -19.032 1.00 95.75 98 LEU A CA 1
ATOM 754 C C . LEU A 1 98 ? -5.504 -0.969 -18.820 1.00 95.75 98 LEU A C 1
ATOM 756 O O . LEU A 1 98 ? -5.703 -0.243 -19.803 1.00 95.75 98 LEU A O 1
ATOM 760 N N . PRO A 1 99 ? -5.734 -0.545 -17.564 1.00 95.19 99 PRO A N 1
ATOM 761 C CA . PRO A 1 99 ? -6.005 0.854 -17.242 1.00 95.19 99 PRO A CA 1
ATOM 762 C C . PRO A 1 99 ? -4.825 1.756 -17.635 1.00 95.19 99 PRO A C 1
ATOM 764 O O . PRO A 1 99 ? -3.720 1.291 -17.892 1.00 95.19 99 PRO A O 1
ATOM 767 N N . ILE A 1 100 ? -5.045 3.073 -17.681 1.00 93.56 100 ILE A N 1
ATOM 768 C CA . ILE A 1 100 ? -3.981 4.033 -18.034 1.00 93.56 100 ILE A CA 1
ATOM 769 C C . ILE A 1 100 ? -2.806 3.941 -17.053 1.00 93.56 100 ILE A C 1
ATOM 771 O O . ILE A 1 100 ? -1.648 3.909 -17.472 1.00 93.56 100 ILE A O 1
ATOM 775 N N . PHE A 1 101 ? -3.121 3.864 -15.760 1.00 93.19 101 PHE A N 1
ATOM 776 C CA . PHE A 1 101 ? -2.152 3.642 -14.697 1.00 93.19 101 PHE A CA 1
ATOM 777 C C . PHE A 1 101 ? -2.145 2.159 -14.334 1.00 93.19 101 PHE A C 1
ATOM 779 O O . PHE A 1 101 ? -3.202 1.648 -13.969 1.00 93.19 101 PHE A O 1
ATOM 786 N N . PRO A 1 102 ? -0.996 1.467 -14.414 1.00 94.62 102 PRO A N 1
ATOM 787 C CA . PRO A 1 102 ? -0.899 0.063 -14.048 1.00 94.62 102 PRO A CA 1
ATOM 788 C C . PRO A 1 102 ? -1.514 -0.255 -12.688 1.00 94.62 102 PRO A C 1
ATOM 790 O O . PRO A 1 102 ? -1.199 0.386 -11.686 1.00 94.62 102 PRO A O 1
ATOM 793 N N . GLU A 1 103 ? -2.357 -1.283 -12.663 1.00 95.31 103 GLU A N 1
ATOM 794 C CA . GLU A 1 103 ? -2.904 -1.882 -11.450 1.00 95.31 103 GLU A CA 1
ATOM 795 C C . GLU A 1 103 ? -2.238 -3.238 -11.205 1.00 95.31 103 GLU A C 1
ATOM 797 O O . GLU A 1 103 ? -1.977 -3.987 -12.146 1.00 95.31 103 GLU A O 1
ATOM 802 N N . LYS A 1 104 ? -1.950 -3.547 -9.935 1.00 95.62 104 LYS A N 1
ATOM 803 C CA . LYS A 1 104 ? -1.288 -4.782 -9.504 1.00 95.62 104 LYS A CA 1
ATOM 804 C C . LYS A 1 104 ? -1.977 -6.017 -10.095 1.00 95.62 104 LYS A C 1
ATOM 806 O O . LYS A 1 104 ? -3.106 -6.347 -9.739 1.00 95.62 104 LYS A O 1
ATOM 811 N N . ASP A 1 105 ? -1.216 -6.765 -10.883 1.00 95.88 105 ASP A N 1
ATOM 812 C CA . ASP A 1 105 ? -1.562 -8.082 -11.409 1.00 95.88 105 ASP A CA 1
ATOM 813 C C . ASP A 1 105 ? -0.267 -8.879 -11.612 1.00 95.88 105 ASP A C 1
ATOM 815 O O . ASP A 1 105 ? 0.311 -8.956 -12.700 1.00 95.88 105 ASP A O 1
ATOM 819 N N . VAL A 1 106 ? 0.220 -9.466 -10.519 1.00 92.75 106 VAL A N 1
ATOM 820 C CA . VAL A 1 106 ? 1.472 -10.238 -10.502 1.00 92.75 106 VAL A CA 1
ATOM 821 C C . VAL A 1 106 ? 1.449 -11.435 -11.454 1.00 92.75 106 VAL A C 1
ATOM 823 O O . VAL A 1 106 ? 2.497 -11.813 -11.968 1.00 92.75 106 VAL A O 1
ATOM 826 N N . ARG A 1 107 ? 0.269 -11.984 -11.783 1.00 94.06 107 ARG A N 1
ATOM 827 C CA . ARG A 1 107 ? 0.145 -13.073 -12.769 1.00 94.06 107 ARG A CA 1
ATOM 828 C C . ARG A 1 107 ? 0.454 -12.603 -14.186 1.00 94.06 107 ARG A C 1
ATOM 830 O O . ARG A 1 107 ? 0.851 -13.415 -15.014 1.00 94.06 107 ARG A O 1
ATOM 837 N N . ARG A 1 108 ? 0.288 -11.306 -14.452 1.00 95.00 108 ARG A N 1
ATOM 838 C CA . ARG A 1 108 ? 0.673 -10.661 -15.709 1.00 95.00 108 ARG A CA 1
ATOM 839 C C . ARG A 1 108 ? 2.046 -9.990 -15.656 1.00 95.00 108 ARG A C 1
ATOM 841 O O . ARG A 1 108 ? 2.504 -9.509 -16.687 1.00 95.00 108 ARG A O 1
ATOM 848 N N . GLY A 1 109 ? 2.714 -9.979 -14.501 1.00 95.06 109 GLY A N 1
ATOM 849 C CA . GLY A 1 109 ? 4.001 -9.305 -14.301 1.00 95.06 109 GLY A CA 1
ATOM 850 C C . GLY A 1 109 ? 3.891 -7.834 -13.879 1.00 95.06 109 GLY A C 1
ATOM 851 O O . GLY A 1 109 ? 4.873 -7.102 -13.983 1.00 95.06 109 GLY A O 1
ATOM 852 N N . ILE A 1 110 ? 2.722 -7.384 -13.405 1.00 97.31 110 ILE A N 1
ATOM 853 C CA . ILE A 1 110 ? 2.530 -6.029 -12.870 1.00 97.31 110 ILE A CA 1
ATOM 854 C C . ILE A 1 110 ? 2.652 -6.076 -11.343 1.00 97.31 110 ILE A C 1
ATOM 856 O O . ILE A 1 110 ? 1.728 -6.495 -10.646 1.00 97.31 110 ILE A O 1
ATOM 860 N N . GLU A 1 111 ? 3.806 -5.654 -10.825 1.00 96.38 111 GLU A N 1
ATOM 861 C CA . GLU A 1 111 ? 4.162 -5.807 -9.407 1.00 96.38 111 GLU A CA 1
ATOM 862 C C . GLU A 1 111 ? 3.330 -4.931 -8.457 1.00 96.38 111 GLU A C 1
ATOM 864 O O . GLU A 1 111 ? 2.984 -5.363 -7.358 1.00 96.38 111 GLU A O 1
ATOM 869 N N . VAL A 1 112 ? 3.020 -3.693 -8.858 1.00 95.94 112 VAL A N 1
ATOM 870 C CA . VAL A 1 112 ? 2.386 -2.686 -7.992 1.00 95.94 112 VAL A CA 1
ATOM 871 C C . VAL A 1 112 ? 1.334 -1.884 -8.754 1.00 95.94 112 VAL A C 1
ATOM 873 O O . VAL A 1 112 ? 1.462 -1.681 -9.960 1.00 95.94 112 VAL A O 1
ATOM 876 N N . THR A 1 113 ? 0.333 -1.373 -8.035 1.00 96.00 113 THR A N 1
ATOM 877 C CA . THR A 1 113 ? -0.547 -0.318 -8.551 1.00 96.00 113 THR A CA 1
ATOM 878 C C . THR A 1 113 ? 0.155 1.035 -8.460 1.00 96.00 113 THR A C 1
ATOM 880 O O . THR A 1 113 ? 0.728 1.368 -7.418 1.00 96.00 113 THR A O 1
ATOM 883 N N . VAL A 1 114 ? 0.075 1.831 -9.524 1.00 89.00 114 VAL A N 1
ATOM 884 C CA . VAL A 1 114 ? 0.558 3.221 -9.574 1.00 89.00 114 VAL A CA 1
ATOM 885 C C . VAL A 1 114 ? -0.581 4.208 -9.844 1.00 89.00 114 VAL A C 1
ATOM 887 O O . VAL A 1 114 ? -1.718 3.807 -10.066 1.00 89.00 114 VAL A O 1
ATOM 890 N N . GLY A 1 115 ? -0.292 5.508 -9.753 1.00 82.31 115 GLY A N 1
ATOM 891 C CA . GLY A 1 115 ? -1.288 6.593 -9.805 1.00 82.31 115 GLY A CA 1
ATOM 892 C C . GLY A 1 115 ? -1.176 7.592 -8.648 1.00 82.31 115 GLY A C 1
ATOM 893 O O . GLY A 1 115 ? -2.054 8.432 -8.459 1.00 82.31 115 GLY A O 1
ATOM 894 N N . GLN A 1 116 ? -0.134 7.450 -7.825 1.00 89.38 116 GLN A N 1
ATOM 895 C CA . GLN A 1 116 ? 0.328 8.488 -6.913 1.00 89.38 116 GLN A CA 1
ATOM 896 C C . GLN A 1 116 ? 1.855 8.549 -6.971 1.00 89.38 116 GLN A C 1
ATOM 898 O O . GLN A 1 116 ? 2.534 7.596 -6.566 1.00 89.38 116 GLN A O 1
ATOM 903 N N . TYR A 1 117 ? 2.393 9.669 -7.450 1.00 90.12 117 TYR A N 1
ATOM 904 C CA . TYR A 1 117 ? 3.833 9.885 -7.551 1.00 90.12 117 TYR A CA 1
ATOM 905 C C . TYR A 1 117 ? 4.575 9.535 -6.255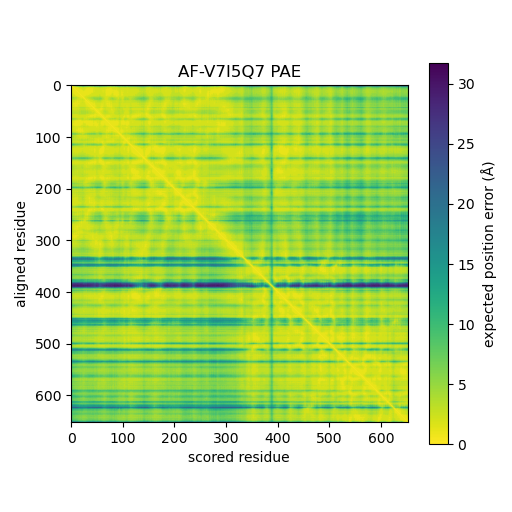 1.00 90.12 117 TYR A C 1
ATOM 907 O O . TYR A 1 117 ? 4.118 9.775 -5.137 1.00 90.12 117 TYR A O 1
ATOM 915 N N . GLY A 1 118 ? 5.749 8.932 -6.421 1.00 93.19 118 GLY A N 1
ATOM 916 C CA . GLY A 1 118 ? 6.644 8.523 -5.340 1.00 93.19 118 GLY A CA 1
ATOM 917 C C . GLY A 1 118 ? 6.265 7.239 -4.595 1.00 93.19 118 GLY A C 1
ATOM 918 O O . GLY A 1 118 ? 7.156 6.598 -4.034 1.00 93.19 118 GLY A O 1
ATOM 919 N N . GLN A 1 119 ? 5.008 6.784 -4.654 1.00 96.19 119 GLN A N 1
ATOM 920 C CA . GLN A 1 119 ? 4.588 5.529 -4.012 1.00 96.19 119 GLN A CA 1
ATOM 921 C C . GLN A 1 119 ? 5.272 4.305 -4.634 1.00 96.19 119 GLN A C 1
ATOM 923 O O . GLN A 1 119 ? 5.715 3.420 -3.909 1.00 96.19 119 GLN A O 1
ATOM 928 N N . GLY A 1 120 ? 5.455 4.278 -5.961 1.00 96.75 120 GLY A N 1
ATOM 929 C CA . GLY A 1 120 ? 6.180 3.196 -6.640 1.00 96.75 120 GLY A CA 1
ATOM 930 C C . GLY A 1 120 ? 7.620 3.026 -6.136 1.00 96.75 120 GLY A C 1
ATOM 931 O O . GLY A 1 120 ? 8.067 1.904 -5.898 1.00 96.75 120 GLY A O 1
ATOM 932 N N . LEU A 1 121 ? 8.327 4.134 -5.881 1.00 97.69 121 LEU A N 1
ATOM 933 C CA . LEU A 1 121 ? 9.669 4.108 -5.289 1.00 97.69 121 LEU A CA 1
ATOM 934 C C . LEU A 1 121 ? 9.639 3.634 -3.832 1.00 97.69 121 LEU A C 1
ATOM 936 O O . LEU A 1 121 ? 10.460 2.804 -3.450 1.00 97.69 121 LEU A O 1
ATOM 940 N N . ALA A 1 122 ? 8.680 4.096 -3.026 1.00 98.12 122 ALA A N 1
ATOM 941 C CA . ALA A 1 122 ? 8.531 3.622 -1.650 1.00 98.12 122 ALA A CA 1
ATOM 942 C C . ALA A 1 122 ? 8.222 2.114 -1.581 1.00 98.12 122 ALA A C 1
ATOM 944 O O . ALA A 1 122 ? 8.828 1.400 -0.779 1.00 98.12 122 ALA A O 1
ATOM 945 N N . ASN A 1 123 ? 7.374 1.613 -2.485 1.00 98.50 123 ASN A N 1
ATOM 946 C CA . ASN A 1 123 ? 7.096 0.185 -2.638 1.00 98.50 123 ASN A CA 1
ATOM 947 C C . ASN A 1 123 ? 8.372 -0.593 -3.007 1.00 98.50 123 ASN A C 1
ATOM 949 O O . ASN A 1 123 ? 8.645 -1.643 -2.432 1.00 98.50 123 ASN A O 1
ATOM 953 N N . ALA A 1 124 ? 9.202 -0.068 -3.913 1.00 98.62 124 ALA A N 1
ATOM 954 C CA . ALA A 1 124 ? 10.469 -0.699 -4.283 1.00 98.62 124 ALA A CA 1
ATOM 955 C C . ALA A 1 124 ? 11.431 -0.838 -3.095 1.00 98.62 124 ALA A C 1
ATOM 957 O O . ALA A 1 124 ? 12.075 -1.873 -2.922 1.00 98.62 124 ALA A O 1
ATOM 958 N N . VAL A 1 125 ? 11.501 0.191 -2.245 1.00 98.62 125 VAL A N 1
ATOM 959 C CA . VAL A 1 125 ? 12.290 0.149 -1.006 1.00 98.62 125 VAL A CA 1
ATOM 960 C C . VAL A 1 125 ? 11.753 -0.925 -0.059 1.00 98.62 125 VAL A C 1
ATOM 962 O O . VAL A 1 125 ? 12.544 -1.679 0.505 1.00 98.62 125 VAL A O 1
ATOM 965 N N . GLY A 1 126 ? 10.428 -1.046 0.073 1.00 98.19 126 GLY A N 1
ATOM 966 C CA . GLY A 1 126 ? 9.787 -2.122 0.832 1.00 98.19 126 GLY A CA 1
ATOM 967 C C . GLY A 1 126 ? 10.115 -3.521 0.307 1.00 98.19 126 GLY A C 1
ATOM 968 O O . GLY A 1 126 ? 10.499 -4.389 1.089 1.00 98.19 126 GLY A O 1
ATOM 969 N N . MET A 1 127 ? 10.053 -3.727 -1.012 1.00 98.69 127 MET A N 1
ATOM 970 C CA . MET A 1 127 ? 10.414 -5.005 -1.637 1.00 98.69 127 MET A CA 1
ATOM 971 C C . MET A 1 127 ? 11.884 -5.365 -1.406 1.00 98.69 127 MET A C 1
ATOM 973 O O . MET A 1 127 ? 12.187 -6.498 -1.046 1.00 98.69 127 MET A O 1
ATOM 977 N N . ALA A 1 128 ? 12.798 -4.403 -1.548 1.00 98.44 128 ALA A N 1
ATOM 978 C CA . ALA A 1 128 ? 14.221 -4.626 -1.298 1.00 98.44 128 ALA A CA 1
ATOM 979 C C . ALA A 1 128 ? 14.533 -4.895 0.189 1.00 98.44 128 ALA A C 1
ATOM 981 O O . ALA A 1 128 ? 15.477 -5.619 0.505 1.00 98.44 128 ALA A O 1
ATOM 982 N N . LEU A 1 129 ? 13.749 -4.333 1.116 1.00 97.69 129 LEU A N 1
ATOM 983 C CA . LEU A 1 129 ? 13.848 -4.644 2.545 1.00 97.69 129 LEU A CA 1
ATOM 984 C C . LEU A 1 129 ? 13.365 -6.064 2.859 1.00 97.69 129 LEU A C 1
ATOM 986 O O . LEU A 1 129 ? 14.025 -6.752 3.637 1.00 97.69 129 LEU A O 1
ATOM 990 N N . ALA A 1 130 ? 12.255 -6.493 2.252 1.00 97.25 130 ALA A N 1
ATOM 991 C CA . ALA A 1 130 ? 11.726 -7.848 2.392 1.00 97.25 130 ALA A CA 1
ATOM 992 C C . ALA A 1 130 ? 12.689 -8.897 1.817 1.00 97.25 130 ALA A C 1
ATOM 994 O O . ALA A 1 130 ? 12.992 -9.877 2.496 1.00 97.25 130 ALA A O 1
ATOM 995 N N . GLU A 1 131 ? 13.243 -8.651 0.625 1.00 97.94 131 GLU A N 1
ATOM 996 C CA . GLU A 1 131 ? 14.263 -9.509 0.006 1.00 97.94 131 GLU A CA 1
ATOM 997 C C . GLU A 1 131 ? 15.464 -9.690 0.935 1.00 97.94 131 GLU A C 1
ATOM 999 O O . GLU A 1 131 ? 15.853 -10.822 1.228 1.00 97.94 131 GLU A O 1
ATOM 1004 N N . ARG A 1 132 ? 15.997 -8.587 1.481 1.00 96.00 132 ARG A N 1
ATOM 1005 C CA . ARG A 1 132 ? 17.125 -8.646 2.413 1.00 96.00 132 ARG A CA 1
ATOM 1006 C C . ARG A 1 132 ? 16.766 -9.445 3.660 1.00 96.00 132 ARG A C 1
ATOM 1008 O O . ARG A 1 132 ? 17.540 -10.318 4.039 1.00 96.00 132 ARG A O 1
ATOM 1015 N N . TYR A 1 133 ? 15.621 -9.156 4.280 1.00 95.25 133 TYR A N 1
ATOM 1016 C CA . TYR A 1 133 ? 15.188 -9.830 5.504 1.00 95.25 133 TYR A CA 1
ATOM 1017 C C . TYR A 1 133 ? 15.073 -11.346 5.308 1.00 95.25 133 TYR A C 1
ATOM 1019 O O . TYR A 1 133 ? 15.639 -12.118 6.081 1.00 95.25 133 TYR A O 1
ATOM 1027 N N . LEU A 1 134 ? 14.411 -11.770 4.231 1.00 95.56 134 LEU A N 1
ATOM 1028 C CA . LEU A 1 134 ? 14.274 -13.180 3.883 1.00 95.56 134 LEU A CA 1
ATOM 1029 C C . LEU A 1 134 ? 15.629 -13.816 3.545 1.00 95.56 134 LEU A C 1
ATOM 1031 O O . LEU A 1 134 ? 15.905 -14.924 3.999 1.00 95.56 134 LEU A O 1
ATOM 1035 N N . SER A 1 135 ? 16.502 -13.111 2.817 1.00 95.38 135 SER A N 1
ATOM 1036 C CA . SER A 1 135 ? 17.848 -13.609 2.507 1.00 95.38 135 SER A CA 1
ATOM 1037 C C . SER A 1 135 ? 18.688 -13.815 3.773 1.00 95.38 135 SER A C 1
ATOM 1039 O O . SER A 1 135 ? 19.317 -14.856 3.923 1.00 95.38 135 SER A O 1
ATOM 1041 N N . GLU A 1 136 ? 18.649 -12.876 4.725 1.00 93.31 136 GLU A N 1
ATOM 1042 C CA . GLU A 1 136 ? 19.385 -12.964 5.992 1.00 93.31 136 GLU A CA 1
ATOM 1043 C C . GLU A 1 136 ? 18.841 -14.084 6.891 1.00 93.31 136 GLU A C 1
ATOM 1045 O O . GLU A 1 136 ? 19.599 -14.684 7.654 1.00 93.31 136 GLU A O 1
ATOM 1050 N N . ARG A 1 137 ? 17.536 -14.371 6.808 1.00 92.06 137 ARG A N 1
ATOM 1051 C CA . ARG A 1 137 ? 16.875 -15.408 7.607 1.00 92.06 137 ARG A CA 1
ATOM 1052 C C . ARG A 1 137 ? 17.073 -16.817 7.047 1.00 92.06 137 ARG A C 1
ATOM 1054 O O . ARG A 1 137 ? 17.238 -17.749 7.839 1.00 92.06 137 ARG A O 1
ATOM 1061 N N . PHE A 1 138 ? 17.009 -16.981 5.727 1.00 93.88 138 PHE A N 1
ATOM 1062 C CA . PHE A 1 138 ? 16.886 -18.299 5.098 1.00 93.88 138 PHE A CA 1
ATOM 1063 C C . PHE A 1 138 ? 18.054 -18.708 4.211 1.00 93.88 138 PHE A C 1
ATOM 1065 O O . PHE A 1 138 ? 18.218 -19.907 3.989 1.00 93.88 138 PHE A O 1
ATOM 1072 N N . ASN A 1 139 ? 18.886 -17.782 3.725 1.00 95.50 139 ASN A N 1
ATOM 1073 C CA . ASN A 1 139 ? 20.053 -18.211 2.964 1.00 95.50 139 ASN A CA 1
ATOM 1074 C C . ASN A 1 139 ? 21.083 -18.852 3.904 1.00 95.50 139 ASN A C 1
ATOM 1076 O O . ASN A 1 139 ? 21.395 -18.335 4.979 1.00 95.50 139 ASN A O 1
ATOM 1080 N N . LYS A 1 140 ? 21.626 -19.992 3.478 1.00 93.62 140 LYS A N 1
ATOM 1081 C CA . LYS A 1 140 ? 22.671 -20.756 4.178 1.00 93.62 140 LYS A CA 1
ATOM 1082 C C . LYS A 1 140 ? 23.836 -21.009 3.215 1.00 93.62 140 LYS A C 1
ATOM 1084 O O . LYS A 1 140 ? 23.657 -20.845 2.007 1.00 93.62 140 LYS A O 1
ATOM 1089 N N . PRO A 1 141 ? 25.027 -21.423 3.689 1.00 91.62 141 PRO A N 1
ATOM 1090 C CA . PRO A 1 141 ? 26.110 -21.828 2.793 1.00 91.62 141 PRO A CA 1
ATOM 1091 C C . PRO A 1 141 ? 25.629 -22.869 1.769 1.00 91.62 141 PRO A C 1
ATOM 1093 O O . PRO A 1 141 ? 25.142 -23.926 2.151 1.00 91.62 141 PRO A O 1
ATOM 1096 N N . GLY A 1 142 ? 25.734 -22.551 0.475 1.00 90.38 142 GLY A N 1
ATOM 1097 C CA . GLY A 1 142 ? 25.247 -23.410 -0.614 1.00 90.38 142 GLY A CA 1
ATOM 1098 C C . GLY A 1 142 ? 23.750 -23.288 -0.939 1.00 90.38 142 GLY A C 1
ATOM 1099 O O . GLY A 1 142 ? 23.294 -23.951 -1.863 1.00 90.38 142 GLY A O 1
ATOM 1100 N N . CYS A 1 143 ? 23.007 -22.422 -0.241 1.00 92.75 143 CYS A N 1
ATOM 1101 C CA . CYS A 1 143 ? 21.551 -22.281 -0.312 1.00 92.75 143 CYS A CA 1
ATOM 1102 C C . CYS A 1 143 ? 21.104 -20.812 -0.400 1.00 92.75 143 CYS A C 1
ATOM 1104 O O . CYS A 1 143 ? 20.455 -20.292 0.504 1.00 92.75 143 CYS A O 1
ATOM 1106 N N . ASP A 1 144 ? 21.420 -20.137 -1.508 1.00 94.56 144 ASP A N 1
ATOM 1107 C CA . ASP A 1 144 ? 20.984 -18.757 -1.783 1.00 94.56 144 ASP A CA 1
ATOM 1108 C C . ASP A 1 144 ? 19.592 -18.710 -2.440 1.00 94.56 144 ASP A C 1
ATOM 1110 O O . ASP A 1 144 ? 19.427 -18.349 -3.611 1.00 94.56 144 ASP A O 1
ATOM 1114 N N . ILE A 1 145 ? 18.570 -19.122 -1.688 1.00 95.62 145 ILE A N 1
ATOM 1115 C CA . ILE A 1 145 ? 17.200 -19.281 -2.195 1.00 95.62 145 ILE A CA 1
ATOM 1116 C C . ILE A 1 145 ? 16.466 -17.951 -2.396 1.00 95.62 145 ILE A C 1
ATOM 1118 O O . ILE A 1 145 ? 15.695 -17.837 -3.352 1.00 95.62 145 ILE A O 1
ATOM 1122 N N . VAL A 1 146 ? 16.742 -16.933 -1.577 1.00 97.31 146 VAL A N 1
ATOM 1123 C CA . VAL A 1 146 ? 16.253 -15.561 -1.783 1.00 97.31 146 VAL A CA 1
ATOM 1124 C C . VAL A 1 146 ? 17.435 -14.671 -2.144 1.00 97.31 146 VAL A C 1
ATOM 1126 O O . VAL A 1 146 ? 18.279 -14.336 -1.315 1.00 97.31 146 VAL A O 1
ATOM 1129 N N . SER A 1 147 ? 17.541 -14.339 -3.427 1.00 96.94 147 SER A N 1
ATOM 1130 C CA . SER A 1 147 ? 18.590 -13.480 -3.958 1.00 96.94 147 SER A CA 1
ATOM 1131 C C . SER A 1 147 ? 18.176 -12.890 -5.303 1.00 96.94 147 SER A C 1
ATOM 1133 O O . SER A 1 147 ? 18.388 -13.495 -6.361 1.00 96.94 147 SER A O 1
ATOM 1135 N N . HIS A 1 148 ? 17.581 -11.702 -5.287 1.00 98.50 148 HIS A N 1
ATOM 1136 C CA . HIS A 1 148 ? 17.159 -11.016 -6.509 1.00 98.50 148 HIS A CA 1
ATOM 1137 C C . HIS A 1 148 ? 17.244 -9.494 -6.379 1.00 98.50 148 HIS A C 1
ATOM 1139 O O . HIS A 1 148 ? 17.407 -8.944 -5.294 1.00 98.50 148 HIS A O 1
ATOM 1145 N N . HIS A 1 149 ? 17.168 -8.806 -7.514 1.00 98.75 149 HIS A N 1
ATOM 1146 C CA . HIS A 1 149 ? 17.170 -7.350 -7.579 1.00 98.75 149 HIS A CA 1
ATOM 1147 C C . HIS A 1 149 ? 15.751 -6.788 -7.578 1.00 98.75 149 HIS A C 1
ATOM 1149 O O . HIS A 1 149 ? 14.774 -7.479 -7.879 1.00 98.75 149 HIS A O 1
ATOM 1155 N N . THR A 1 150 ? 15.657 -5.507 -7.238 1.00 98.88 150 THR A N 1
ATOM 1156 C CA . THR A 1 150 ? 14.474 -4.676 -7.453 1.00 98.88 150 THR A CA 1
ATOM 1157 C C . THR A 1 150 ? 14.878 -3.517 -8.356 1.00 98.88 150 THR A C 1
ATOM 1159 O O . THR A 1 150 ? 15.771 -2.744 -8.004 1.00 98.88 150 THR A O 1
ATOM 1162 N N . TYR A 1 151 ? 14.235 -3.403 -9.514 1.00 98.88 151 TYR A N 1
ATOM 1163 C CA . TYR A 1 151 ? 14.444 -2.323 -10.470 1.00 98.88 151 TYR A CA 1
ATOM 1164 C C . TYR A 1 151 ? 13.253 -1.388 -10.494 1.00 98.88 151 TYR A C 1
ATOM 1166 O O . TYR A 1 151 ? 12.104 -1.829 -10.456 1.00 98.88 151 TYR A O 1
ATOM 1174 N N . VAL A 1 152 ? 13.536 -0.101 -10.629 1.00 98.62 152 VAL A N 1
ATOM 1175 C CA . VAL A 1 152 ? 12.512 0.930 -10.754 1.00 98.62 152 VAL A CA 1
ATOM 1176 C C . VAL A 1 152 ? 12.780 1.754 -11.994 1.00 98.62 152 VAL A C 1
ATOM 1178 O O . VAL A 1 152 ? 13.899 2.220 -12.171 1.00 98.62 152 VAL A O 1
ATOM 1181 N N . MET A 1 153 ? 11.762 1.968 -12.819 1.00 97.88 153 MET A N 1
ATOM 1182 C CA . MET A 1 153 ? 11.772 3.023 -13.826 1.00 97.88 153 MET A CA 1
ATOM 1183 C C . MET A 1 153 ? 11.123 4.270 -13.219 1.00 97.88 153 MET A C 1
ATOM 1185 O O . MET A 1 153 ? 9.943 4.235 -12.862 1.00 97.88 153 MET A O 1
ATOM 1189 N N . ALA A 1 154 ? 11.895 5.339 -13.058 1.00 96.75 154 ALA A N 1
ATOM 1190 C CA . ALA A 1 154 ? 11.464 6.592 -12.447 1.00 96.75 154 ALA A CA 1
ATOM 1191 C C . ALA A 1 154 ? 11.563 7.745 -13.449 1.00 96.75 154 ALA A C 1
ATOM 1193 O O . ALA A 1 154 ? 12.468 7.771 -14.278 1.00 96.75 154 ALA A O 1
ATOM 1194 N N . SER A 1 155 ? 10.653 8.702 -13.321 1.00 93.75 155 SER A N 1
ATOM 1195 C CA . SER A 1 155 ? 10.638 9.960 -14.073 1.00 93.75 155 SER A CA 1
ATOM 1196 C C . SER A 1 155 ? 10.910 11.152 -13.150 1.00 93.75 155 SER A C 1
ATOM 1198 O O . SER A 1 155 ? 11.047 10.988 -11.932 1.00 93.75 155 SER A O 1
ATOM 1200 N N . GLU A 1 156 ? 10.941 12.355 -13.714 1.00 92.06 156 GLU A N 1
ATOM 1201 C CA . GLU A 1 156 ? 11.120 13.614 -12.982 1.00 92.06 156 GLU A CA 1
ATOM 1202 C C . GLU A 1 156 ? 10.115 13.761 -11.828 1.00 92.06 156 GLU A C 1
ATOM 1204 O O . GLU A 1 156 ? 10.478 13.975 -10.670 1.00 92.06 156 GLU A O 1
ATOM 1209 N N . GLU A 1 157 ? 8.834 13.525 -12.102 1.00 91.12 157 GLU A N 1
ATOM 1210 C CA . GLU A 1 157 ? 7.737 13.629 -11.134 1.00 91.12 157 GLU A CA 1
ATOM 1211 C C . GLU A 1 157 ? 7.851 12.601 -10.012 1.00 91.12 157 GLU A C 1
ATOM 1213 O O . GLU A 1 157 ? 7.475 12.861 -8.865 1.00 91.12 157 GLU A O 1
ATOM 1218 N N . SER A 1 158 ? 8.435 11.442 -10.323 1.00 93.19 158 SER A N 1
ATOM 1219 C CA . SER A 1 158 ? 8.714 10.418 -9.320 1.00 93.19 158 SER A CA 1
ATOM 1220 C C . SER A 1 158 ? 9.735 10.917 -8.292 1.00 93.19 158 SER A C 1
ATOM 1222 O O . SER A 1 158 ? 9.594 10.610 -7.108 1.00 93.19 158 SER A O 1
ATOM 1224 N N . LEU A 1 159 ? 10.745 11.684 -8.724 1.00 93.69 159 LEU A N 1
ATOM 1225 C CA . LEU A 1 159 ? 11.845 12.161 -7.876 1.00 93.69 159 LEU A CA 1
ATOM 1226 C C . LEU A 1 159 ? 11.585 13.533 -7.232 1.00 93.69 159 LEU A C 1
ATOM 1228 O O . LEU A 1 159 ? 12.165 13.829 -6.183 1.00 93.69 159 LEU A O 1
ATOM 1232 N N . MET A 1 160 ? 10.665 14.332 -7.776 1.00 92.62 160 MET A N 1
ATOM 1233 C CA . MET A 1 160 ? 10.168 15.549 -7.118 1.00 92.62 160 MET A CA 1
ATOM 1234 C C . MET A 1 160 ? 9.343 15.241 -5.854 1.00 92.62 160 MET A C 1
ATOM 1236 O O . MET A 1 160 ? 9.237 16.072 -4.952 1.00 92.62 160 MET A O 1
ATOM 1240 N N . ASN A 1 161 ? 8.755 14.044 -5.757 1.00 94.56 161 ASN A N 1
ATOM 1241 C CA . ASN A 1 161 ? 7.827 13.699 -4.683 1.00 94.56 161 ASN A CA 1
ATOM 1242 C C . ASN A 1 161 ? 8.516 13.472 -3.318 1.00 94.56 161 ASN A C 1
ATOM 1244 O O . ASN A 1 161 ? 9.471 12.703 -3.192 1.00 94.56 161 ASN A O 1
ATOM 1248 N N . GLY A 1 162 ? 7.960 14.065 -2.254 1.00 95.25 162 GLY A N 1
ATOM 1249 C CA . GLY A 1 162 ? 8.482 13.932 -0.887 1.00 95.25 162 GLY A CA 1
ATOM 1250 C C . GLY A 1 162 ? 8.492 12.494 -0.348 1.00 95.25 162 GLY A C 1
ATOM 1251 O O . GLY A 1 162 ? 9.459 12.092 0.297 1.00 95.25 162 GLY A O 1
ATOM 1252 N N . THR A 1 163 ? 7.481 11.682 -0.679 1.00 96.19 163 THR A N 1
ATOM 1253 C CA . THR A 1 163 ? 7.404 10.261 -0.284 1.00 96.19 163 THR A CA 1
ATOM 1254 C C . THR A 1 163 ? 8.573 9.467 -0.856 1.00 96.19 163 THR A C 1
ATOM 1256 O O . THR A 1 163 ? 9.205 8.683 -0.144 1.00 96.19 163 THR A O 1
ATOM 1259 N N . ALA A 1 164 ? 8.894 9.698 -2.134 1.00 96.62 164 ALA A N 1
ATOM 1260 C CA . ALA A 1 164 ? 10.035 9.061 -2.781 1.00 96.62 164 ALA A CA 1
ATOM 1261 C C . ALA A 1 164 ? 11.336 9.427 -2.072 1.00 96.62 164 ALA A C 1
ATOM 1263 O O . ALA A 1 164 ? 12.171 8.560 -1.831 1.00 96.62 164 ALA A O 1
ATOM 1264 N N . MET A 1 165 ? 11.503 10.696 -1.699 1.00 96.31 165 MET A N 1
ATOM 1265 C CA . MET A 1 165 ? 12.732 11.158 -1.059 1.00 96.31 165 MET A CA 1
ATOM 1266 C C . MET A 1 165 ? 12.908 10.648 0.360 1.00 96.31 165 MET A C 1
ATOM 1268 O O . MET A 1 165 ? 14.010 10.237 0.733 1.00 96.31 165 MET A O 1
ATOM 1272 N N . GLU A 1 166 ? 11.829 10.580 1.136 1.00 97.69 166 GLU A N 1
ATOM 1273 C CA . GLU A 1 166 ? 11.846 9.893 2.422 1.00 97.69 166 GLU A CA 1
ATOM 1274 C C . GLU A 1 166 ? 12.286 8.427 2.260 1.00 97.69 166 GLU A C 1
ATOM 1276 O O . GLU A 1 166 ? 13.184 7.969 2.975 1.00 97.69 166 GLU A O 1
ATOM 1281 N N . ALA A 1 167 ? 11.706 7.707 1.293 1.00 98.06 167 ALA A N 1
ATOM 1282 C CA . ALA A 1 167 ? 12.017 6.303 1.040 1.00 98.06 167 ALA A CA 1
ATOM 1283 C C . ALA A 1 167 ? 13.457 6.100 0.539 1.00 98.06 167 ALA A C 1
ATOM 1285 O O . ALA A 1 167 ? 14.164 5.218 1.030 1.00 98.06 167 ALA A O 1
ATOM 1286 N N . CYS A 1 168 ? 13.937 6.941 -0.379 1.00 98.31 168 CYS A N 1
ATOM 1287 C CA . CYS A 1 168 ? 15.301 6.870 -0.899 1.00 98.31 168 CYS A CA 1
ATOM 1288 C C . CYS A 1 168 ? 16.347 7.154 0.187 1.00 98.31 168 CYS A C 1
ATOM 1290 O O . CYS A 1 168 ? 17.374 6.469 0.253 1.00 98.31 168 CYS A O 1
ATOM 1292 N N . ALA A 1 169 ? 16.074 8.093 1.097 1.00 97.75 169 ALA A N 1
ATOM 1293 C CA . ALA A 1 169 ? 16.932 8.330 2.255 1.00 97.75 169 ALA A CA 1
ATOM 1294 C C . ALA A 1 169 ? 17.014 7.088 3.162 1.00 97.75 169 ALA A C 1
ATOM 1296 O O . ALA A 1 169 ? 18.097 6.728 3.635 1.00 97.75 169 ALA A O 1
ATOM 1297 N N . ILE A 1 170 ? 15.888 6.392 3.369 1.00 97.06 170 ILE A N 1
ATOM 1298 C CA . ILE A 1 170 ? 15.850 5.128 4.120 1.00 97.06 170 ILE A CA 1
ATOM 1299 C C . ILE A 1 170 ? 16.654 4.048 3.391 1.00 97.06 170 ILE A C 1
ATOM 1301 O O . ILE A 1 170 ? 17.488 3.398 4.018 1.00 97.06 170 ILE A O 1
ATOM 1305 N N . ALA A 1 171 ? 16.470 3.878 2.082 1.00 98.06 171 ALA A N 1
ATOM 1306 C CA . ALA A 1 171 ? 17.178 2.870 1.295 1.00 98.06 171 ALA A CA 1
ATOM 1307 C C . ALA A 1 171 ? 18.704 3.029 1.359 1.00 98.06 171 ALA A C 1
ATOM 1309 O O . ALA A 1 171 ? 19.428 2.047 1.545 1.00 98.06 171 ALA A O 1
ATOM 1310 N N . GLY A 1 172 ? 19.194 4.269 1.272 1.00 97.75 172 GLY A N 1
ATOM 1311 C CA . GLY A 1 172 ? 20.614 4.579 1.419 1.00 97.75 172 GLY A CA 1
ATOM 1312 C C . GLY A 1 172 ? 21.129 4.270 2.826 1.00 97.75 172 GLY A C 1
ATOM 1313 O O . GLY A 1 172 ? 22.121 3.555 2.991 1.00 97.75 172 GLY A O 1
ATOM 1314 N N . ARG A 1 173 ? 20.392 4.687 3.866 1.00 95.44 173 ARG A N 1
ATOM 1315 C CA . ARG A 1 173 ? 20.713 4.373 5.272 1.00 95.44 173 ARG A CA 1
ATOM 1316 C C . ARG A 1 173 ? 20.717 2.870 5.567 1.00 95.44 173 ARG A C 1
ATOM 1318 O O . ARG A 1 173 ? 21.488 2.420 6.423 1.00 95.44 173 ARG A O 1
ATOM 1325 N N . GLN A 1 174 ? 19.846 2.125 4.892 1.00 94.94 174 GLN A N 1
ATOM 1326 C CA . GLN A 1 174 ? 19.709 0.675 4.982 1.00 94.94 174 GLN A CA 1
ATOM 1327 C C . GLN A 1 174 ? 20.656 -0.070 4.037 1.00 94.94 174 GLN A C 1
ATOM 1329 O O . GLN A 1 174 ? 20.710 -1.291 4.115 1.00 94.94 174 GLN A O 1
ATOM 1334 N N . LYS A 1 175 ? 21.450 0.620 3.205 1.00 96.88 175 LYS A N 1
ATOM 1335 C CA . LYS A 1 175 ? 22.453 -0.007 2.330 1.00 96.88 175 LYS A CA 1
ATOM 1336 C C . LYS A 1 175 ? 21.853 -1.052 1.376 1.00 96.88 175 LYS A C 1
ATOM 1338 O O . LYS A 1 175 ? 22.434 -2.118 1.178 1.00 96.88 175 LYS A O 1
ATOM 1343 N N . LEU A 1 176 ? 20.687 -0.766 0.790 1.00 97.75 176 LEU A N 1
ATOM 1344 C CA . LEU A 1 176 ? 19.950 -1.700 -0.078 1.00 97.75 176 LEU A CA 1
ATOM 1345 C C . LEU A 1 176 ? 20.634 -1.896 -1.444 1.00 97.75 176 LEU A C 1
ATOM 1347 O O . LEU A 1 176 ? 20.195 -1.371 -2.459 1.00 97.75 176 LEU A O 1
ATOM 1351 N N . GLY A 1 177 ? 21.724 -2.665 -1.474 1.00 97.88 177 GLY A N 1
ATOM 1352 C CA . GLY A 1 177 ? 22.576 -2.847 -2.658 1.00 97.88 177 GLY A CA 1
ATOM 1353 C C . GLY A 1 177 ? 21.924 -3.532 -3.863 1.00 97.88 177 GLY A C 1
ATOM 1354 O O . GLY A 1 177 ? 22.471 -3.462 -4.956 1.00 97.88 177 GLY A O 1
ATOM 1355 N N . LYS A 1 178 ? 20.768 -4.181 -3.682 1.00 98.56 178 LYS A N 1
ATOM 1356 C CA . LYS A 1 178 ? 20.013 -4.836 -4.762 1.00 98.56 178 LYS A CA 1
ATOM 1357 C C . LYS A 1 178 ? 18.876 -3.969 -5.328 1.00 98.56 178 LYS A C 1
ATOM 1359 O O . LYS A 1 178 ? 18.129 -4.438 -6.184 1.00 98.56 178 LYS A O 1
ATOM 1364 N N . LEU A 1 179 ? 18.744 -2.718 -4.871 1.00 98.88 179 LEU A N 1
ATOM 1365 C CA . LEU A 1 179 ? 17.804 -1.731 -5.410 1.00 98.88 179 LEU A CA 1
ATOM 1366 C C . LEU A 1 179 ? 18.495 -0.855 -6.465 1.00 98.88 179 LEU A C 1
ATOM 1368 O O . LEU A 1 179 ? 19.482 -0.179 -6.163 1.00 98.88 179 LEU A O 1
ATOM 1372 N N . ILE A 1 180 ? 17.957 -0.843 -7.685 1.00 98.88 180 ILE A N 1
ATOM 1373 C CA . ILE A 1 180 ? 18.475 -0.064 -8.816 1.00 98.88 180 ILE A CA 1
ATOM 1374 C C . ILE A 1 180 ? 17.339 0.770 -9.416 1.00 98.88 180 ILE A C 1
ATOM 1376 O O . ILE A 1 180 ? 16.337 0.239 -9.882 1.00 98.88 180 ILE A O 1
ATOM 1380 N N . VAL A 1 181 ? 17.504 2.086 -9.430 1.00 98.81 181 VAL A N 1
ATOM 1381 C CA . VAL A 1 181 ? 16.575 3.045 -10.030 1.00 98.81 181 VAL A CA 1
ATOM 1382 C C . VAL A 1 181 ? 17.159 3.521 -11.357 1.00 98.81 181 VAL A C 1
ATOM 1384 O O . VAL A 1 181 ? 18.243 4.099 -11.393 1.00 98.81 181 VAL A O 1
ATOM 1387 N N . LEU A 1 182 ? 16.435 3.266 -12.440 1.00 98.69 182 LEU A N 1
ATOM 1388 C CA . LEU A 1 182 ? 16.659 3.809 -13.773 1.00 98.69 182 LEU A CA 1
ATOM 1389 C C . LEU A 1 182 ? 15.845 5.099 -13.870 1.00 98.69 182 LEU A C 1
ATOM 1391 O O . LEU A 1 182 ? 14.616 5.057 -13.908 1.00 98.69 182 LEU A O 1
ATOM 1395 N N . PHE A 1 183 ? 16.528 6.234 -13.833 1.00 97.75 183 PHE A N 1
ATOM 1396 C CA . PHE A 1 183 ? 15.903 7.543 -13.930 1.00 97.75 183 PHE A CA 1
ATOM 1397 C C . PHE A 1 183 ? 15.948 8.027 -15.376 1.00 97.75 183 PHE A C 1
ATOM 1399 O O . PHE A 1 183 ? 17.027 8.231 -15.938 1.00 97.75 183 PHE A O 1
ATOM 1406 N N . GLU A 1 184 ? 14.765 8.181 -15.960 1.00 95.50 184 GLU A N 1
ATOM 1407 C CA . GLU A 1 184 ? 14.555 8.844 -17.238 1.00 95.50 184 GLU A CA 1
ATOM 1408 C C . GLU A 1 184 ? 14.760 10.356 -17.062 1.00 95.50 184 GLU A C 1
ATOM 1410 O O . GLU A 1 184 ? 13.890 11.059 -16.557 1.00 95.50 184 GLU A O 1
ATOM 1415 N N . ASP A 1 185 ? 15.931 10.842 -17.468 1.00 94.88 185 ASP A N 1
ATOM 1416 C CA . ASP A 1 185 ? 16.303 12.260 -17.457 1.00 94.88 185 ASP A CA 1
ATOM 1417 C C . ASP A 1 185 ? 15.956 12.843 -18.840 1.00 94.88 185 ASP A C 1
ATOM 1419 O O . ASP A 1 185 ? 16.800 12.904 -19.740 1.00 94.88 185 ASP A O 1
ATOM 1423 N N . ASP A 1 186 ? 14.681 13.182 -19.055 1.00 93.06 186 ASP A N 1
ATOM 1424 C CA . ASP A 1 186 ? 14.188 13.788 -20.304 1.00 93.06 186 ASP A CA 1
ATOM 1425 C C . ASP A 1 186 ? 14.123 15.328 -20.245 1.00 93.06 186 ASP A C 1
ATOM 1427 O O . ASP A 1 186 ? 14.035 15.997 -21.280 1.00 93.06 186 ASP A O 1
ATOM 1431 N N . GLY A 1 187 ? 14.249 15.897 -19.041 1.00 91.69 187 GLY A N 1
ATOM 1432 C CA . GLY A 1 187 ? 14.183 17.331 -18.780 1.00 91.69 187 GLY A CA 1
ATOM 1433 C C . GLY A 1 187 ? 12.783 17.932 -18.921 1.00 91.69 187 GLY A C 1
ATOM 1434 O O . GLY A 1 187 ? 12.671 19.147 -19.101 1.00 91.69 187 GLY A O 1
ATOM 1435 N N . MET A 1 188 ? 11.729 17.114 -18.887 1.00 91.06 188 MET A N 1
ATOM 1436 C CA . MET A 1 188 ? 10.352 17.528 -19.132 1.00 91.06 188 MET A CA 1
ATOM 1437 C C . MET A 1 188 ? 9.401 17.036 -18.039 1.00 91.06 188 MET A C 1
ATOM 1439 O O . MET A 1 188 ? 9.614 16.040 -17.360 1.00 91.06 188 MET A O 1
ATOM 1443 N N . THR A 1 189 ? 8.307 17.768 -17.880 1.00 90.94 189 THR A N 1
ATOM 1444 C CA . THR A 1 189 ? 7.175 17.436 -17.013 1.00 90.94 189 THR A CA 1
ATOM 1445 C C . THR A 1 189 ? 5.875 17.813 -17.732 1.00 90.94 189 THR A C 1
ATOM 1447 O O . THR A 1 189 ? 5.917 18.551 -18.727 1.00 90.94 189 THR A O 1
ATOM 1450 N N . PRO A 1 190 ? 4.702 17.372 -17.247 1.00 88.69 190 PRO A N 1
ATOM 1451 C CA . PRO A 1 190 ? 3.414 17.793 -17.791 1.00 88.69 190 PRO A CA 1
ATOM 1452 C C . PRO A 1 190 ? 3.218 19.318 -17.810 1.00 88.69 190 PRO A C 1
ATOM 1454 O O . PRO A 1 190 ? 2.520 19.830 -18.689 1.00 88.69 190 PRO A O 1
ATOM 1457 N N . ASP A 1 191 ? 3.876 20.046 -16.903 1.00 89.06 191 ASP A N 1
ATOM 1458 C CA . ASP A 1 191 ? 3.797 21.508 -16.821 1.00 89.06 191 ASP A CA 1
ATOM 1459 C C . ASP A 1 191 ? 4.784 22.221 -17.763 1.00 89.06 191 ASP A C 1
ATOM 1461 O O . ASP A 1 191 ? 4.569 23.383 -18.114 1.00 89.06 191 ASP A O 1
ATOM 1465 N N . GLY A 1 192 ? 5.814 21.529 -18.258 1.00 90.25 192 GLY A N 1
ATOM 1466 C CA . GLY A 1 192 ? 6.850 22.103 -19.118 1.00 90.25 192 GLY A CA 1
ATOM 1467 C C . GLY A 1 192 ? 8.256 21.595 -18.786 1.00 90.25 192 GLY A C 1
ATOM 1468 O O . GLY A 1 192 ? 8.395 20.542 -18.159 1.00 90.25 192 GLY A O 1
ATOM 1469 N N . PRO A 1 193 ? 9.309 22.310 -19.217 1.00 92.31 193 PRO A N 1
ATOM 1470 C CA . PRO A 1 193 ? 10.691 21.962 -18.897 1.00 92.31 193 PRO A CA 1
ATOM 1471 C C . PRO A 1 193 ? 10.923 21.857 -17.382 1.00 92.31 193 PRO A C 1
ATOM 1473 O O . PRO A 1 193 ? 10.571 22.769 -16.634 1.00 92.31 193 PRO A O 1
ATOM 1476 N N . SER A 1 194 ? 11.557 20.776 -16.917 1.00 90.88 194 SER A N 1
ATOM 1477 C CA . SER A 1 194 ? 11.765 20.534 -15.477 1.00 90.88 194 SER A CA 1
ATOM 1478 C C . SER A 1 194 ? 12.599 21.632 -14.799 1.00 90.88 194 SER A C 1
ATOM 1480 O O . SER A 1 194 ? 12.342 21.988 -13.649 1.00 90.88 194 SER A O 1
ATOM 1482 N N . ALA A 1 195 ? 13.519 22.251 -15.546 1.00 91.75 195 ALA A N 1
ATOM 1483 C CA . ALA A 1 195 ? 14.349 23.368 -15.091 1.00 91.75 195 ALA A CA 1
ATOM 1484 C C . ALA A 1 195 ? 13.561 24.638 -14.705 1.00 91.75 195 ALA A C 1
ATOM 1486 O O . ALA A 1 195 ? 14.107 25.503 -14.021 1.00 91.75 195 ALA A O 1
ATOM 1487 N N . GLU A 1 196 ? 12.301 24.774 -15.133 1.00 92.50 196 GLU A N 1
ATOM 1488 C CA . GLU A 1 196 ? 11.419 25.871 -14.707 1.00 92.50 196 GLU A CA 1
ATOM 1489 C C . GLU A 1 196 ? 10.747 25.590 -13.353 1.00 92.50 196 GLU A C 1
ATOM 1491 O O . GLU A 1 196 ? 10.313 26.523 -12.677 1.00 92.50 196 GLU A O 1
ATOM 1496 N N . LEU A 1 197 ? 10.677 24.320 -12.937 1.00 90.00 197 LEU A N 1
ATOM 1497 C CA . LEU A 1 197 ? 10.002 23.890 -11.710 1.00 90.00 197 LEU A CA 1
ATOM 1498 C C . LEU A 1 197 ? 10.963 23.703 -10.537 1.00 90.00 197 LEU A C 1
ATOM 1500 O O . LEU A 1 197 ? 10.599 23.975 -9.392 1.00 90.00 197 LEU A O 1
ATOM 1504 N N . TYR A 1 198 ? 12.181 23.223 -10.796 1.00 85.94 198 TYR A N 1
ATOM 1505 C CA . TYR A 1 198 ? 13.171 22.993 -9.752 1.00 85.94 198 TYR A CA 1
ATOM 1506 C C . TYR A 1 198 ? 14.610 23.145 -10.271 1.00 85.94 198 TYR A C 1
ATOM 1508 O O . TYR A 1 198 ? 14.894 22.981 -11.453 1.00 85.94 198 TYR A O 1
ATOM 1516 N N . SER A 1 199 ? 15.538 23.450 -9.358 1.00 88.25 199 SER A N 1
ATOM 1517 C CA . SER A 1 199 ? 16.966 23.670 -9.651 1.00 88.25 199 SER A CA 1
ATOM 1518 C C . SER A 1 199 ? 17.913 22.801 -8.809 1.00 88.25 199 SER A C 1
ATOM 1520 O O . SER A 1 199 ? 19.120 23.045 -8.770 1.00 88.25 199 SER A O 1
ATOM 1522 N N . GLU A 1 200 ? 17.383 21.794 -8.108 1.00 89.31 200 GLU A N 1
ATOM 1523 C CA . GLU A 1 200 ? 18.182 20.876 -7.293 1.00 89.31 200 GLU A CA 1
ATOM 1524 C C . GLU A 1 200 ? 19.083 19.954 -8.129 1.00 89.31 200 GLU A C 1
ATOM 1526 O O . GLU A 1 200 ? 18.686 19.411 -9.158 1.00 89.31 200 GLU A O 1
ATOM 1531 N N . ASP A 1 201 ? 20.299 19.706 -7.636 1.00 93.38 201 ASP A N 1
ATOM 1532 C CA . ASP A 1 201 ? 21.160 18.656 -8.177 1.00 93.38 201 ASP A CA 1
ATOM 1533 C C . ASP A 1 201 ? 20.742 17.300 -7.585 1.00 93.38 201 ASP A C 1
ATOM 1535 O O . ASP A 1 201 ? 21.184 16.889 -6.502 1.00 93.38 201 ASP A O 1
ATOM 1539 N N . LEU A 1 202 ? 19.885 16.587 -8.322 1.00 92.56 202 LEU A N 1
ATOM 1540 C CA . LEU A 1 202 ? 19.429 15.241 -7.968 1.00 92.56 202 LEU A CA 1
ATOM 1541 C C . LEU A 1 202 ? 20.594 14.266 -7.754 1.00 92.56 202 LEU A C 1
ATOM 1543 O O . LEU A 1 202 ? 20.554 13.438 -6.841 1.00 92.56 202 LEU A O 1
ATOM 1547 N N . ARG A 1 203 ? 21.672 14.377 -8.538 1.00 95.62 203 ARG A N 1
ATOM 1548 C CA . ARG A 1 203 ? 22.836 13.485 -8.436 1.00 95.62 203 ARG A CA 1
ATOM 1549 C C . ARG A 1 203 ? 23.549 13.710 -7.108 1.00 95.62 203 ARG A C 1
ATOM 1551 O O . ARG A 1 203 ? 23.882 12.745 -6.418 1.00 95.62 203 ARG A O 1
ATOM 1558 N N . MET A 1 204 ? 23.761 14.964 -6.714 1.00 97.38 204 MET A N 1
ATOM 1559 C CA . MET A 1 204 ? 24.321 15.298 -5.402 1.00 97.38 204 MET A CA 1
ATOM 1560 C C . MET A 1 204 ? 23.386 14.902 -4.259 1.00 97.38 204 MET A C 1
ATOM 1562 O O . MET A 1 204 ? 23.866 14.370 -3.256 1.00 97.38 204 MET A O 1
ATOM 1566 N N . ARG A 1 205 ? 22.068 15.083 -4.412 1.00 96.94 205 ARG A N 1
ATOM 1567 C CA . ARG A 1 205 ? 21.082 14.660 -3.406 1.00 96.94 205 ARG A CA 1
ATOM 1568 C C . ARG A 1 205 ? 21.125 13.149 -3.168 1.00 96.94 205 ARG A C 1
ATOM 1570 O O . ARG A 1 205 ? 21.175 12.704 -2.027 1.00 96.94 205 ARG A O 1
ATOM 1577 N N . PHE A 1 206 ? 21.186 12.338 -4.220 1.00 98.44 206 PHE A N 1
ATOM 1578 C CA . PHE A 1 206 ? 21.303 10.885 -4.074 1.00 98.44 206 PHE A CA 1
ATOM 1579 C C . PHE A 1 206 ? 22.653 10.457 -3.483 1.00 98.44 206 PHE A C 1
ATOM 1581 O O . PHE A 1 206 ? 22.692 9.612 -2.581 1.00 98.44 206 PHE A O 1
ATOM 1588 N N . LYS A 1 207 ? 23.760 11.086 -3.902 1.00 98.38 207 LYS A N 1
ATOM 1589 C CA . LYS A 1 207 ? 25.081 10.854 -3.292 1.00 98.38 207 LYS A CA 1
ATOM 1590 C C . LYS A 1 207 ? 25.078 11.158 -1.791 1.00 98.38 207 LYS A C 1
ATOM 1592 O O . LYS A 1 207 ? 25.620 10.365 -1.022 1.00 98.38 207 LYS A O 1
ATOM 1597 N N . SER A 1 208 ? 24.446 12.254 -1.359 1.00 98.12 208 SER A N 1
ATOM 1598 C CA . SER A 1 208 ? 24.368 12.619 0.065 1.00 98.12 208 SER A CA 1
ATOM 1599 C C . SER A 1 208 ? 23.534 11.626 0.884 1.00 98.12 208 SER A C 1
ATOM 1601 O O . SER A 1 208 ? 23.846 11.376 2.047 1.00 98.12 208 SER A O 1
ATOM 1603 N N . MET A 1 209 ? 22.546 10.973 0.261 1.00 97.81 209 MET A N 1
ATOM 1604 C CA . MET A 1 209 ? 21.785 9.866 0.854 1.00 97.81 209 MET A CA 1
ATOM 1605 C C . MET A 1 209 ? 22.553 8.531 0.882 1.00 97.81 209 MET A C 1
ATOM 1607 O O . MET A 1 209 ? 22.036 7.546 1.406 1.00 97.81 209 MET A O 1
ATOM 1611 N N . GLY A 1 210 ? 23.778 8.463 0.348 1.00 97.94 210 GLY A N 1
ATOM 1612 C CA . GLY A 1 210 ? 24.610 7.254 0.347 1.00 97.94 210 GLY A CA 1
ATOM 1613 C C . GLY A 1 210 ? 24.385 6.319 -0.846 1.00 97.94 210 GLY A C 1
ATOM 1614 O O . GLY A 1 210 ? 24.804 5.160 -0.797 1.00 97.94 210 GLY A O 1
ATOM 1615 N N . TRP A 1 211 ? 23.747 6.805 -1.912 1.00 98.75 211 TRP A N 1
ATOM 1616 C CA . TRP A 1 211 ? 23.545 6.048 -3.145 1.00 98.75 211 TRP A CA 1
ATOM 1617 C C . TRP A 1 211 ? 24.784 6.081 -4.042 1.00 98.75 211 TRP A C 1
ATOM 1619 O O . TRP A 1 211 ? 25.577 7.026 -4.013 1.00 98.75 211 TRP A O 1
ATOM 1629 N N . GLN A 1 212 ? 24.938 5.052 -4.874 1.00 98.38 212 GLN A N 1
ATOM 1630 C CA . GLN A 1 212 ? 25.762 5.171 -6.076 1.00 98.38 212 GLN A CA 1
ATOM 1631 C C . GLN A 1 212 ? 24.967 5.916 -7.153 1.00 98.38 212 GLN A C 1
ATOM 1633 O O . GLN A 1 212 ? 23.759 5.719 -7.277 1.00 98.38 212 GLN A O 1
ATOM 1638 N N . VAL A 1 213 ? 25.645 6.775 -7.911 1.00 98.50 213 VAL A N 1
ATOM 1639 C CA . VAL A 1 213 ? 25.039 7.547 -8.998 1.00 98.50 213 VAL A CA 1
ATOM 1640 C C . VAL A 1 213 ? 25.873 7.349 -10.250 1.00 98.50 213 VAL A C 1
ATOM 1642 O O . VAL A 1 213 ? 27.076 7.614 -10.229 1.00 98.50 213 VAL A O 1
ATOM 1645 N N . HIS A 1 214 ? 25.222 6.874 -11.305 1.00 98.25 214 HIS A N 1
ATOM 1646 C CA . HIS A 1 214 ? 25.808 6.597 -12.612 1.00 98.25 214 HIS A CA 1
ATOM 1647 C C . HIS A 1 214 ? 25.127 7.457 -13.668 1.00 98.25 214 HIS A C 1
ATOM 1649 O O . HIS A 1 214 ? 23.930 7.710 -13.574 1.00 98.25 214 HIS A O 1
ATOM 1655 N N . ASP A 1 215 ? 25.879 7.866 -14.683 1.00 97.94 215 ASP A N 1
ATOM 1656 C CA . ASP A 1 215 ? 25.386 8.700 -15.776 1.00 97.94 215 ASP A CA 1
ATOM 1657 C C . ASP A 1 215 ? 25.489 7.961 -17.107 1.00 97.94 215 ASP A C 1
ATOM 1659 O O . ASP A 1 215 ? 26.561 7.487 -17.487 1.00 97.94 215 ASP A O 1
ATOM 1663 N N . VAL A 1 216 ? 24.382 7.921 -17.842 1.00 97.94 216 VAL A N 1
ATOM 1664 C CA . VAL A 1 216 ? 24.318 7.429 -19.218 1.00 97.94 216 VAL A CA 1
ATOM 1665 C C . VAL A 1 216 ? 23.882 8.586 -20.110 1.00 97.94 216 VAL A C 1
ATOM 1667 O O . VAL A 1 216 ? 22.776 9.105 -19.986 1.00 97.94 216 VAL A O 1
ATOM 1670 N N . ARG A 1 217 ? 24.781 9.022 -20.999 1.00 96.25 217 ARG A N 1
ATOM 1671 C CA . ARG A 1 217 ? 24.580 10.221 -21.832 1.00 96.25 217 ARG A CA 1
ATOM 1672 C C . ARG A 1 217 ? 23.637 10.013 -23.013 1.00 96.25 217 ARG A C 1
ATOM 1674 O O . ARG A 1 217 ? 23.079 10.991 -23.495 1.00 96.25 217 ARG A O 1
ATOM 1681 N N . ASP A 1 218 ? 23.508 8.780 -23.490 1.00 95.50 218 ASP A N 1
ATOM 1682 C CA . ASP A 1 218 ? 22.610 8.427 -24.585 1.00 95.50 218 ASP A CA 1
ATOM 1683 C C . ASP A 1 218 ? 21.698 7.279 -24.157 1.00 95.50 218 ASP A C 1
ATOM 1685 O O . ASP A 1 218 ? 22.098 6.116 -24.125 1.00 95.50 218 ASP A O 1
ATOM 1689 N N . GLY A 1 219 ? 20.455 7.610 -23.820 1.00 94.31 219 GLY A N 1
ATOM 1690 C CA . GLY A 1 219 ? 19.437 6.633 -23.464 1.00 94.31 219 GLY A CA 1
ATOM 1691 C C . GLY A 1 219 ? 18.956 5.769 -24.627 1.00 94.31 219 GLY A C 1
ATOM 1692 O O . GLY A 1 219 ? 18.189 4.840 -24.390 1.00 94.31 219 GLY A O 1
ATOM 1693 N N . ASN A 1 220 ? 19.410 6.014 -25.864 1.00 95.62 220 ASN A N 1
ATOM 1694 C CA . ASN A 1 220 ? 19.171 5.118 -26.994 1.00 95.62 220 ASN A CA 1
ATOM 1695 C C . ASN A 1 220 ? 20.209 3.998 -27.121 1.00 95.62 220 ASN A C 1
ATOM 1697 O O . ASN A 1 220 ? 20.017 3.130 -27.972 1.00 95.62 220 ASN A O 1
ATOM 1701 N N . ASP A 1 221 ? 21.259 3.989 -26.296 1.00 95.62 221 ASP A N 1
ATOM 1702 C CA . ASP A 1 221 ? 22.306 2.970 -26.308 1.00 95.62 221 ASP A CA 1
ATOM 1703 C C . ASP A 1 221 ? 22.075 1.900 -25.213 1.00 95.62 221 ASP A C 1
ATOM 1705 O O . ASP A 1 221 ? 22.494 2.082 -24.064 1.00 95.62 221 ASP A O 1
ATOM 1709 N N . PRO A 1 222 ? 21.426 0.759 -25.535 1.00 94.00 222 PRO A N 1
ATOM 1710 C CA . PRO A 1 222 ? 21.158 -0.303 -24.568 1.00 94.00 222 PRO A CA 1
ATOM 1711 C C . PRO A 1 222 ? 22.442 -0.938 -24.014 1.00 94.00 222 PRO A C 1
ATOM 1713 O O . PRO A 1 222 ? 22.419 -1.432 -22.886 1.00 94.00 222 PRO A O 1
ATOM 1716 N N . ASP A 1 223 ? 23.559 -0.889 -24.751 1.00 93.75 223 ASP A N 1
ATOM 1717 C CA . ASP A 1 223 ? 24.836 -1.456 -24.310 1.00 93.75 223 ASP A CA 1
ATOM 1718 C C . ASP A 1 223 ? 25.427 -0.603 -23.171 1.00 93.75 223 ASP A C 1
ATOM 1720 O O . ASP A 1 223 ? 25.826 -1.125 -22.125 1.00 93.75 223 ASP A O 1
ATOM 1724 N N . SER A 1 224 ? 25.413 0.729 -23.313 1.00 95.94 224 SER A N 1
ATOM 1725 C CA . SER A 1 224 ? 25.817 1.658 -22.243 1.00 95.94 224 SER A CA 1
ATOM 1726 C C . SER A 1 224 ? 24.934 1.542 -20.997 1.00 95.94 224 SER A C 1
ATOM 1728 O O . SER A 1 224 ? 25.439 1.555 -19.871 1.00 95.94 224 SER A O 1
ATOM 1730 N N . ILE A 1 225 ? 23.624 1.366 -21.184 1.00 96.81 225 ILE A N 1
ATOM 1731 C CA . ILE A 1 225 ? 22.663 1.174 -20.088 1.00 96.81 225 ILE A CA 1
ATOM 1732 C C . ILE A 1 225 ? 22.958 -0.132 -19.344 1.00 96.81 225 ILE A C 1
ATOM 1734 O O . ILE A 1 225 ? 23.048 -0.143 -18.113 1.00 96.81 225 ILE A O 1
ATOM 1738 N N . GLY A 1 226 ? 23.187 -1.224 -20.076 1.00 96.38 226 GLY A N 1
ATOM 1739 C CA . GLY A 1 226 ? 23.532 -2.512 -19.482 1.00 96.38 226 GLY A CA 1
ATOM 1740 C C . GLY A 1 226 ? 24.877 -2.506 -18.748 1.00 96.38 226 GLY A C 1
ATOM 1741 O O . GLY A 1 226 ? 25.022 -3.090 -17.666 1.00 96.38 226 GLY A O 1
ATOM 1742 N N . ASN A 1 227 ? 25.857 -1.765 -19.266 1.00 97.12 227 ASN A N 1
ATOM 1743 C CA . ASN A 1 227 ? 27.129 -1.545 -18.584 1.00 97.12 227 ASN A CA 1
ATOM 1744 C C . ASN A 1 227 ? 26.943 -0.811 -17.249 1.00 97.12 227 ASN A C 1
ATOM 1746 O O . ASN A 1 227 ? 27.507 -1.244 -16.243 1.00 97.12 227 ASN A O 1
ATOM 1750 N N . ALA A 1 228 ? 26.120 0.241 -17.206 1.00 98.12 228 ALA A N 1
ATOM 1751 C CA . ALA A 1 228 ? 25.816 0.959 -15.968 1.00 98.12 228 ALA A CA 1
ATOM 1752 C C . ALA A 1 228 ? 25.093 0.064 -14.943 1.00 98.12 228 ALA A C 1
ATOM 1754 O O . ALA A 1 228 ? 25.465 0.048 -13.769 1.00 98.12 228 ALA A O 1
ATOM 1755 N N . ILE A 1 229 ? 24.128 -0.756 -15.380 1.00 98.44 229 ILE A N 1
ATOM 1756 C CA . ILE A 1 229 ? 23.460 -1.742 -14.510 1.00 98.44 229 ILE A CA 1
ATOM 1757 C C . ILE A 1 229 ? 24.476 -2.754 -13.966 1.00 98.44 229 ILE A C 1
ATOM 1759 O O . ILE A 1 229 ? 24.488 -3.058 -12.773 1.00 98.44 229 ILE A O 1
ATOM 1763 N N . SER A 1 230 ? 25.367 -3.257 -14.818 1.00 98.06 230 SER A N 1
ATOM 1764 C CA . SER A 1 230 ? 26.405 -4.213 -14.422 1.00 98.06 230 SER A CA 1
ATOM 1765 C C . SER A 1 230 ? 27.389 -3.614 -13.418 1.00 98.06 230 SER A C 1
ATOM 1767 O O . SER A 1 230 ? 27.785 -4.290 -12.470 1.00 98.06 230 SER A O 1
ATOM 1769 N N . GLN A 1 231 ? 27.774 -2.348 -13.593 1.00 97.62 231 GLN A N 1
ATOM 1770 C CA . GLN A 1 231 ? 28.594 -1.618 -12.626 1.00 97.62 231 GLN A CA 1
ATOM 1771 C C . GLN A 1 231 ? 27.853 -1.429 -11.302 1.00 97.62 231 GLN A C 1
ATOM 1773 O O . GLN A 1 231 ? 28.434 -1.687 -10.247 1.00 97.62 231 GLN A O 1
ATOM 1778 N N . ALA A 1 232 ? 26.567 -1.073 -11.351 1.00 97.75 232 ALA A N 1
ATOM 1779 C CA . ALA A 1 232 ? 25.744 -0.914 -10.162 1.00 97.75 232 ALA A CA 1
ATOM 1780 C C . ALA A 1 232 ? 25.671 -2.203 -9.329 1.00 97.75 232 ALA A C 1
ATOM 1782 O O . ALA A 1 232 ? 25.883 -2.163 -8.117 1.00 97.75 232 ALA A O 1
ATOM 1783 N N . LYS A 1 233 ? 25.469 -3.357 -9.978 1.00 97.69 233 LYS A N 1
ATOM 1784 C CA . LYS A 1 233 ? 25.417 -4.676 -9.321 1.00 97.69 233 LYS A CA 1
ATOM 1785 C C . LYS A 1 233 ? 26.725 -5.093 -8.635 1.00 97.69 233 LYS A C 1
ATOM 1787 O O . LYS A 1 233 ? 26.690 -5.906 -7.714 1.00 97.69 233 LYS A O 1
ATOM 1792 N N . ARG A 1 234 ? 27.878 -4.569 -9.073 1.00 96.94 234 ARG A N 1
ATOM 1793 C CA . ARG A 1 234 ? 29.196 -4.882 -8.480 1.00 96.94 234 ARG A CA 1
ATOM 1794 C C . ARG A 1 234 ? 29.438 -4.162 -7.154 1.00 96.94 234 ARG A C 1
ATOM 1796 O O . ARG A 1 234 ? 30.268 -4.609 -6.367 1.00 96.94 234 ARG A O 1
ATOM 1803 N N . ILE A 1 235 ? 28.759 -3.041 -6.907 1.00 94.38 235 ILE A N 1
ATOM 1804 C CA . ILE A 1 235 ? 28.924 -2.266 -5.675 1.00 94.38 235 ILE A CA 1
ATOM 1805 C C . ILE A 1 235 ? 27.891 -2.738 -4.655 1.00 94.38 235 ILE A C 1
ATOM 1807 O O . ILE A 1 235 ? 26.728 -2.342 -4.669 1.00 94.38 235 ILE A O 1
ATOM 1811 N N . HIS A 1 236 ? 28.337 -3.579 -3.729 1.00 92.12 236 HIS A N 1
ATOM 1812 C CA . HIS A 1 236 ? 27.489 -4.075 -2.653 1.00 92.12 236 HIS A CA 1
ATOM 1813 C C . HIS A 1 236 ? 27.221 -3.004 -1.586 1.00 92.12 236 HIS A C 1
ATOM 1815 O O . HIS A 1 236 ? 28.025 -2.102 -1.343 1.00 92.12 236 HIS A O 1
ATOM 1821 N N . GLY A 1 237 ? 26.076 -3.120 -0.910 1.00 93.81 237 GLY A N 1
ATOM 1822 C CA . GLY A 1 237 ? 25.733 -2.263 0.226 1.00 93.81 237 GLY A CA 1
ATOM 1823 C C . GLY A 1 237 ? 25.406 -0.806 -0.128 1.00 93.81 237 GLY A C 1
ATOM 1824 O O . GLY A 1 237 ? 25.415 0.038 0.769 1.00 93.81 237 GLY A O 1
ATOM 1825 N N . LYS A 1 238 ? 25.130 -0.486 -1.400 1.00 97.75 238 LYS A N 1
ATOM 1826 C CA . LYS A 1 238 ? 24.639 0.835 -1.822 1.00 97.75 238 LYS A CA 1
ATOM 1827 C C . LYS A 1 238 ? 23.564 0.713 -2.908 1.00 97.75 238 LYS A C 1
ATOM 1829 O O . LYS A 1 238 ? 23.854 0.134 -3.953 1.00 97.75 238 LYS A O 1
ATOM 1834 N N . PRO A 1 239 ? 22.360 1.274 -2.706 1.00 98.69 239 PRO A N 1
ATOM 1835 C CA . PRO A 1 239 ? 21.367 1.362 -3.776 1.00 98.69 239 PRO A CA 1
ATOM 1836 C C . PRO A 1 239 ? 21.866 2.274 -4.905 1.00 98.69 239 PRO A C 1
ATOM 1838 O O . PRO A 1 239 ? 22.695 3.159 -4.664 1.00 98.69 239 PRO A O 1
ATOM 1841 N N . ALA A 1 240 ? 21.377 2.053 -6.127 1.00 98.81 240 ALA A N 1
ATOM 1842 C CA . ALA A 1 240 ? 21.857 2.727 -7.333 1.00 98.81 240 ALA A CA 1
ATOM 1843 C C . ALA A 1 240 ? 20.830 3.644 -7.978 1.00 98.81 240 ALA A C 1
ATOM 1845 O O . ALA A 1 240 ? 19.706 3.222 -8.213 1.00 98.81 240 ALA A O 1
ATOM 1846 N N . LEU A 1 241 ? 21.250 4.854 -8.336 1.00 98.81 241 LEU A N 1
ATOM 1847 C CA . LEU A 1 241 ? 20.556 5.711 -9.287 1.00 98.81 241 LEU A CA 1
ATOM 1848 C C . LEU A 1 241 ? 21.365 5.726 -10.584 1.00 98.81 241 LEU A C 1
ATOM 1850 O O . LEU A 1 241 ? 22.552 6.047 -10.573 1.00 98.81 241 LEU A O 1
ATOM 1854 N N . ILE A 1 242 ? 20.734 5.373 -11.694 1.00 98.69 242 ILE A N 1
ATOM 1855 C CA . ILE A 1 242 ? 21.312 5.486 -13.030 1.00 98.69 242 ILE A CA 1
ATOM 1856 C C . ILE A 1 242 ? 20.527 6.579 -13.747 1.00 98.69 242 ILE A C 1
ATOM 1858 O O . ILE A 1 242 ? 19.372 6.367 -14.106 1.00 98.69 242 ILE A O 1
ATOM 1862 N N . CYS A 1 243 ? 21.139 7.749 -13.910 1.00 98.31 243 CYS A N 1
ATOM 1863 C CA . CYS A 1 243 ? 20.558 8.884 -14.614 1.00 98.31 243 CYS A CA 1
ATOM 1864 C C . CYS A 1 243 ? 20.794 8.709 -16.114 1.00 98.31 243 CYS A C 1
ATOM 1866 O O . CYS A 1 243 ? 21.944 8.697 -16.562 1.00 98.31 243 CYS A O 1
ATOM 1868 N N . ILE A 1 244 ? 19.722 8.554 -16.884 1.00 98.31 244 ILE A N 1
ATOM 1869 C CA . ILE A 1 244 ? 19.797 8.212 -18.301 1.00 98.31 244 ILE A CA 1
ATOM 1870 C C . ILE A 1 244 ? 19.179 9.339 -19.109 1.00 98.31 244 ILE A C 1
ATOM 1872 O O . ILE A 1 244 ? 17.966 9.535 -19.087 1.00 98.31 244 ILE A O 1
ATOM 1876 N N . ARG A 1 245 ? 20.021 10.069 -19.841 1.00 97.19 245 ARG A N 1
ATOM 1877 C CA . ARG A 1 245 ? 19.567 11.189 -20.659 1.00 97.19 245 ARG A CA 1
ATOM 1878 C C . ARG A 1 245 ? 18.786 10.674 -21.863 1.00 97.19 245 ARG A C 1
ATOM 1880 O O . ARG A 1 245 ? 19.335 9.940 -22.685 1.00 97.19 245 ARG A O 1
ATOM 1887 N N . VAL A 1 246 ? 17.537 11.098 -22.001 1.00 95.25 246 VAL A N 1
ATOM 1888 C CA . VAL A 1 246 ? 16.681 10.748 -23.143 1.00 95.25 246 VAL A CA 1
ATOM 1889 C C . VAL A 1 246 ? 16.087 11.995 -23.792 1.00 95.25 246 VAL A C 1
ATOM 1891 O O . VAL A 1 246 ? 16.225 13.114 -23.303 1.00 95.25 246 VAL A O 1
ATOM 1894 N N . GLN A 1 247 ? 15.429 11.792 -24.931 1.00 93.06 247 GLN A N 1
ATOM 1895 C CA . GLN A 1 247 ? 14.601 12.800 -25.577 1.00 93.06 247 GLN A CA 1
ATOM 1896 C C . GLN A 1 247 ? 13.130 12.441 -25.355 1.00 93.06 247 GLN A C 1
ATOM 1898 O O . GLN A 1 247 ? 12.696 11.370 -25.793 1.00 93.06 247 GLN A O 1
ATOM 1903 N N . ALA A 1 248 ? 12.355 13.333 -24.737 1.00 90.56 248 ALA A N 1
ATOM 1904 C CA . ALA A 1 248 ? 10.919 13.122 -24.576 1.00 90.56 248 ALA A CA 1
ATOM 1905 C C . ALA A 1 248 ? 10.267 12.970 -25.959 1.00 90.56 248 ALA A C 1
ATOM 1907 O O . ALA A 1 248 ? 10.476 13.798 -26.852 1.00 90.56 248 ALA A O 1
ATOM 1908 N N . GLY A 1 249 ? 9.500 11.897 -26.175 1.00 91.25 249 GLY A N 1
ATOM 1909 C CA . GLY A 1 249 ? 8.883 11.647 -27.481 1.00 91.25 249 GLY A CA 1
ATOM 1910 C C . GLY A 1 249 ? 9.892 11.355 -28.602 1.00 91.25 249 GLY A C 1
ATOM 1911 O O . GLY A 1 249 ? 9.631 11.716 -29.753 1.00 91.25 249 GLY A O 1
ATOM 1912 N N . TYR A 1 250 ? 11.045 10.750 -28.279 1.00 95.50 250 TYR A N 1
ATOM 1913 C CA . TYR A 1 250 ? 12.117 10.447 -29.234 1.00 95.50 250 TYR A CA 1
ATOM 1914 C C . TYR A 1 250 ? 11.591 9.925 -30.574 1.00 95.50 250 TYR A C 1
ATOM 1916 O O . TYR A 1 250 ? 10.738 9.038 -30.648 1.00 95.50 250 TYR A O 1
ATOM 1924 N N . GLY A 1 251 ? 12.140 10.471 -31.654 1.00 93.56 251 GLY A N 1
ATOM 1925 C CA . GLY A 1 251 ? 11.792 10.049 -32.999 1.00 93.56 251 GLY A CA 1
ATOM 1926 C C . GLY A 1 251 ? 10.482 10.625 -33.536 1.00 93.56 251 GLY A C 1
ATOM 1927 O O . GLY A 1 251 ? 10.107 10.215 -34.627 1.00 93.56 251 GLY A O 1
ATOM 1928 N N . CYS A 1 252 ? 9.830 11.573 -32.843 1.00 93.81 252 CYS A N 1
ATOM 1929 C CA . CYS A 1 252 ? 8.644 12.307 -33.315 1.00 93.81 252 CYS A CA 1
ATOM 1930 C C . CYS A 1 252 ? 8.994 13.730 -33.813 1.00 93.81 252 CYS A C 1
ATOM 1932 O O . CYS A 1 252 ? 8.971 14.678 -33.018 1.00 93.81 252 CYS A O 1
ATOM 1934 N N . PRO A 1 253 ? 9.288 13.945 -35.113 1.00 92.44 253 PRO A N 1
ATOM 1935 C CA . PRO A 1 253 ? 9.603 15.275 -35.630 1.00 92.44 253 PRO A CA 1
ATOM 1936 C C . PRO A 1 253 ? 8.501 16.302 -35.333 1.00 92.44 253 PRO A C 1
ATOM 1938 O O . PRO A 1 253 ? 7.325 16.065 -35.611 1.00 92.44 253 PRO A O 1
ATOM 1941 N N . GLY A 1 254 ? 8.890 17.456 -34.785 1.00 87.62 254 GLY A N 1
ATOM 1942 C CA . GLY A 1 254 ? 7.988 18.569 -34.460 1.00 87.62 254 GLY A CA 1
ATOM 1943 C C . GLY A 1 254 ? 7.224 18.444 -33.136 1.00 87.62 254 GLY A C 1
ATOM 1944 O O . GLY A 1 254 ? 6.582 19.412 -32.747 1.00 87.62 254 GLY A O 1
ATOM 1945 N N . LYS A 1 255 ? 7.295 17.294 -32.449 1.00 90.31 255 LYS A N 1
ATOM 1946 C CA . LYS A 1 255 ? 6.721 17.094 -31.103 1.00 90.31 255 LYS A CA 1
ATOM 1947 C C . LYS A 1 255 ? 7.727 16.592 -30.060 1.00 90.31 255 LYS A C 1
ATOM 1949 O O . LYS A 1 255 ? 7.424 16.597 -28.879 1.00 90.31 255 LYS A O 1
ATOM 1954 N N . ALA A 1 256 ? 8.912 16.133 -30.458 1.00 91.88 256 ALA A N 1
ATOM 1955 C CA . ALA A 1 256 ? 9.932 15.720 -29.494 1.00 91.88 256 ALA A CA 1
ATOM 1956 C C . ALA A 1 256 ? 10.365 16.894 -28.589 1.00 91.88 256 ALA A C 1
ATOM 1958 O O . ALA A 1 256 ? 10.481 18.022 -29.067 1.00 91.88 256 ALA A O 1
ATOM 1959 N N . ASN A 1 257 ? 10.655 16.610 -27.313 1.00 90.69 257 ASN A N 1
ATOM 1960 C CA . ASN A 1 257 ? 10.976 17.592 -26.262 1.00 90.69 257 ASN A CA 1
ATOM 1961 C C . ASN A 1 257 ? 9.889 18.649 -26.016 1.00 90.69 257 ASN A C 1
ATOM 1963 O O . ASN A 1 257 ? 10.196 19.801 -25.714 1.00 90.69 257 ASN A O 1
ATOM 1967 N N . THR A 1 258 ? 8.618 18.278 -26.148 1.00 89.44 258 THR A N 1
ATOM 1968 C CA . THR A 1 258 ? 7.499 19.170 -25.836 1.00 89.44 258 THR A CA 1
ATOM 1969 C C . THR A 1 258 ? 6.543 18.496 -24.855 1.00 89.44 258 THR A C 1
ATOM 1971 O O . THR A 1 258 ? 6.449 17.272 -24.813 1.00 89.44 258 THR A O 1
ATOM 1974 N N . LYS A 1 259 ? 5.828 19.267 -24.028 1.00 86.81 259 LYS A N 1
ATOM 1975 C CA . LYS A 1 259 ? 4.939 18.705 -22.988 1.00 86.81 259 LYS A CA 1
ATOM 1976 C C . LYS A 1 259 ? 3.753 17.919 -23.561 1.00 86.81 259 LYS A C 1
ATOM 1978 O O . LYS A 1 259 ? 3.153 17.085 -22.883 1.00 86.81 259 LYS A O 1
ATOM 1983 N N . GLU A 1 260 ? 3.422 18.150 -24.829 1.00 87.44 260 GLU A N 1
ATOM 1984 C CA . GLU A 1 260 ? 2.339 17.477 -25.546 1.00 87.44 260 GLU A CA 1
ATOM 1985 C C . GLU A 1 260 ? 2.575 15.968 -25.681 1.00 87.44 260 GLU A C 1
ATOM 1987 O O . GLU A 1 260 ? 1.609 15.221 -25.805 1.00 87.44 260 GLU A O 1
ATOM 1992 N N . VAL A 1 261 ? 3.826 15.489 -25.646 1.00 88.94 261 VAL A N 1
ATOM 1993 C CA . VAL A 1 261 ? 4.098 14.039 -25.709 1.00 88.94 261 VAL A CA 1
ATOM 1994 C C . VAL A 1 261 ? 3.848 13.334 -24.376 1.00 88.94 261 VAL A C 1
ATOM 1996 O O . VAL A 1 261 ? 3.643 12.123 -24.375 1.00 88.94 261 VAL A O 1
ATOM 1999 N N . LEU A 1 262 ? 3.827 14.080 -23.266 1.00 87.50 262 LEU A N 1
ATOM 2000 C CA . LEU A 1 262 ? 3.652 13.556 -21.906 1.00 87.50 262 LEU A CA 1
ATOM 2001 C C . LEU A 1 262 ? 2.181 13.453 -21.476 1.00 87.50 262 LEU A C 1
ATOM 2003 O O . LEU A 1 262 ? 1.857 12.785 -20.499 1.00 87.50 262 LEU A O 1
ATOM 2007 N N . SER A 1 263 ? 1.282 14.131 -22.192 1.00 81.06 263 SER A N 1
ATOM 2008 C CA . SER A 1 263 ? -0.098 14.377 -21.752 1.00 81.06 263 SER A CA 1
ATOM 2009 C C . SER A 1 263 ? -1.167 13.831 -22.702 1.00 81.06 263 SER A C 1
ATOM 2011 O O . SER A 1 263 ? -2.352 14.116 -22.521 1.00 81.06 263 SER A O 1
ATOM 2013 N N . GLY A 1 264 ? -0.789 13.041 -23.713 1.00 88.31 264 GLY A N 1
ATOM 2014 C CA . GLY A 1 264 ? -1.777 12.502 -24.638 1.00 88.31 264 GLY A CA 1
ATOM 2015 C C . GLY A 1 264 ? -1.245 11.741 -25.853 1.00 88.31 264 GLY A C 1
ATOM 2016 O O . GLY A 1 264 ? -0.056 11.405 -25.952 1.00 88.31 264 GLY A O 1
ATOM 2017 N N . PRO A 1 265 ? -2.149 11.463 -26.810 1.00 93.50 265 PRO A N 1
ATOM 2018 C CA . PRO A 1 265 ? -1.795 10.900 -28.104 1.00 93.50 265 PRO A CA 1
ATOM 2019 C C . PRO A 1 265 ? -0.942 11.863 -28.935 1.00 93.50 265 PRO A C 1
ATOM 2021 O O . PRO A 1 265 ? -1.119 13.084 -28.925 1.00 93.50 265 PRO A O 1
ATOM 2024 N N . LEU A 1 266 ? -0.036 11.298 -29.736 1.00 92.62 266 LEU A N 1
ATOM 2025 C CA . LEU A 1 266 ? 0.773 12.071 -30.681 1.00 92.62 266 LEU A CA 1
ATOM 2026 C C . LEU A 1 266 ? -0.081 12.653 -31.815 1.00 92.62 266 LEU A C 1
ATOM 2028 O O . LEU A 1 266 ? 0.245 13.718 -32.347 1.00 92.62 266 LEU A O 1
ATOM 2032 N N . GLY A 1 267 ? -1.169 11.981 -32.181 1.00 94.00 267 GLY A N 1
ATOM 2033 C CA . GLY A 1 267 ? -1.966 12.261 -33.362 1.00 94.00 267 GLY A CA 1
ATOM 2034 C C . GLY A 1 267 ? -1.392 11.570 -34.598 1.00 94.00 267 GLY A C 1
ATOM 2035 O O . GLY A 1 267 ? -0.183 11.597 -34.855 1.00 94.00 267 GLY A O 1
ATOM 2036 N N . ARG A 1 268 ? -2.283 11.007 -35.420 1.00 93.19 268 ARG A N 1
ATOM 2037 C CA . ARG A 1 268 ? -1.964 10.260 -36.655 1.00 93.19 268 ARG A CA 1
ATOM 2038 C C . ARG A 1 268 ? -0.854 10.866 -37.523 1.00 93.19 268 ARG A C 1
ATOM 2040 O O . ARG A 1 268 ? 0.025 10.139 -37.974 1.00 93.19 268 ARG A O 1
ATOM 2047 N N . ALA A 1 269 ? -0.864 12.183 -37.749 1.00 94.06 269 ALA A N 1
ATOM 2048 C CA . ALA A 1 269 ? 0.140 12.848 -38.584 1.00 94.06 269 ALA A CA 1
ATOM 2049 C C . ALA A 1 269 ? 1.549 12.813 -37.964 1.00 94.06 269 ALA A C 1
ATOM 2051 O O . ALA A 1 269 ? 2.527 12.562 -38.667 1.00 94.06 269 ALA A O 1
ATOM 2052 N N . ALA A 1 270 ? 1.663 13.038 -36.651 1.00 93.69 270 ALA A N 1
ATOM 2053 C CA . ALA A 1 270 ? 2.942 12.966 -35.949 1.00 93.69 270 ALA A CA 1
ATOM 2054 C C . ALA A 1 270 ? 3.434 11.516 -35.850 1.00 93.69 270 ALA A C 1
ATOM 2056 O O . ALA A 1 270 ? 4.613 11.259 -36.078 1.00 93.69 270 ALA A O 1
ATOM 2057 N N . LEU A 1 271 ? 2.526 10.564 -35.605 1.00 94.44 271 LEU A N 1
ATOM 2058 C CA . LEU A 1 271 ? 2.857 9.140 -35.578 1.00 94.44 271 LEU A CA 1
ATOM 2059 C C . LEU A 1 271 ? 3.346 8.637 -36.949 1.00 94.44 271 LEU A C 1
ATOM 2061 O O . LEU A 1 271 ? 4.301 7.866 -37.006 1.00 94.44 271 LEU A O 1
ATOM 2065 N N . SER A 1 272 ? 2.756 9.107 -38.056 1.00 95.00 272 SER A N 1
ATOM 2066 C CA . SER A 1 272 ? 3.229 8.802 -39.419 1.00 95.00 272 SER A CA 1
ATOM 2067 C C . SER A 1 272 ? 4.646 9.324 -39.660 1.00 95.00 272 SER A C 1
ATOM 2069 O O . SER A 1 272 ? 5.518 8.576 -40.094 1.00 95.00 272 SER A O 1
ATOM 2071 N N . LYS A 1 273 ? 4.915 10.583 -39.296 1.00 96.44 273 LYS A N 1
ATOM 2072 C CA . LYS A 1 273 ? 6.265 11.160 -39.392 1.00 96.44 273 LYS A CA 1
ATOM 2073 C C . LYS A 1 273 ? 7.272 10.417 -38.516 1.00 96.44 273 LYS A C 1
ATOM 2075 O O . LYS A 1 273 ? 8.422 10.254 -38.911 1.00 96.44 273 LYS A O 1
ATOM 2080 N N . ALA A 1 274 ? 6.849 9.947 -37.342 1.00 96.50 274 ALA A N 1
ATOM 2081 C CA . ALA A 1 274 ? 7.698 9.142 -36.475 1.00 96.50 274 ALA A CA 1
ATOM 2082 C C . ALA A 1 274 ? 8.055 7.791 -37.113 1.00 96.50 274 ALA A C 1
ATOM 2084 O O . ALA A 1 274 ? 9.210 7.370 -37.045 1.00 96.50 274 ALA A O 1
ATOM 2085 N N . ARG A 1 275 ? 7.099 7.141 -37.794 1.00 96.44 275 ARG A N 1
ATOM 2086 C CA . ARG A 1 275 ? 7.353 5.916 -38.571 1.00 96.44 275 ARG A CA 1
ATOM 2087 C C . ARG A 1 275 ? 8.376 6.135 -39.672 1.00 96.44 275 ARG A C 1
ATOM 2089 O O . ARG A 1 275 ? 9.316 5.355 -39.774 1.00 96.44 275 ARG A O 1
ATOM 2096 N N . GLU A 1 276 ? 8.233 7.200 -40.454 1.00 96.69 276 GLU A N 1
ATOM 2097 C CA . GLU A 1 276 ? 9.195 7.548 -41.506 1.00 96.69 276 GLU A CA 1
ATOM 2098 C C . GLU A 1 276 ? 10.593 7.795 -40.923 1.00 96.69 276 GLU A C 1
ATOM 2100 O O . GLU A 1 276 ? 11.573 7.198 -41.370 1.00 96.69 276 GLU A O 1
ATOM 2105 N N . ASN A 1 277 ? 10.674 8.607 -39.865 1.00 97.12 277 ASN A N 1
ATOM 2106 C CA . ASN A 1 277 ? 11.929 8.971 -39.212 1.00 97.12 277 ASN A CA 1
ATOM 2107 C C . ASN A 1 277 ? 12.660 7.760 -38.602 1.00 97.12 277 ASN A C 1
ATOM 2109 O O . ASN A 1 277 ? 13.876 7.634 -38.733 1.00 97.12 277 ASN A O 1
ATOM 2113 N N . LEU A 1 278 ? 11.921 6.836 -37.978 1.00 96.00 278 LEU A N 1
ATOM 2114 C CA . LEU A 1 278 ? 12.465 5.611 -37.378 1.00 96.00 278 LEU A CA 1
ATOM 2115 C C . LEU A 1 278 ? 12.485 4.411 -38.342 1.00 96.00 278 LEU A C 1
ATOM 2117 O O . LEU A 1 278 ? 12.807 3.297 -37.923 1.00 96.00 278 LEU A O 1
ATOM 2121 N N . ARG A 1 279 ? 12.166 4.633 -39.626 1.00 95.81 279 ARG A N 1
ATOM 2122 C CA . ARG A 1 279 ? 12.116 3.617 -40.694 1.00 95.81 279 ARG A CA 1
ATOM 2123 C C . ARG A 1 279 ? 11.235 2.409 -40.344 1.00 95.81 279 ARG A C 1
ATOM 2125 O O . ARG A 1 279 ? 11.574 1.266 -40.648 1.00 95.81 279 ARG A O 1
ATOM 2132 N N . TRP A 1 280 ? 10.103 2.660 -39.694 1.00 96.19 280 TRP A N 1
ATOM 2133 C CA . TRP A 1 280 ? 9.129 1.648 -39.298 1.00 96.19 280 TRP A CA 1
ATOM 2134 C C . TRP A 1 280 ? 8.009 1.525 -40.331 1.00 96.19 280 TRP A C 1
ATOM 2136 O O . TRP A 1 280 ? 7.102 2.350 -40.387 1.00 96.19 280 TRP A O 1
ATOM 2146 N N . THR A 1 281 ? 8.069 0.484 -41.158 1.00 95.25 281 THR A N 1
ATOM 2147 C CA . THR A 1 281 ? 7.159 0.276 -42.299 1.00 95.25 281 THR A CA 1
ATOM 2148 C C . THR A 1 281 ? 5.975 -0.649 -42.000 1.00 95.25 281 THR A C 1
ATOM 2150 O O . THR A 1 281 ? 5.221 -0.992 -42.908 1.00 95.25 281 THR A O 1
ATOM 2153 N N . TYR A 1 282 ? 5.808 -1.067 -40.745 1.00 96.19 282 TYR A N 1
ATOM 2154 C CA . TYR A 1 282 ? 4.784 -2.029 -40.333 1.00 96.19 282 TYR A CA 1
ATOM 2155 C C . TYR A 1 282 ? 3.450 -1.364 -39.998 1.00 96.19 282 TYR A C 1
ATOM 2157 O O . TYR A 1 282 ? 3.384 -0.156 -39.737 1.00 96.19 282 TYR A O 1
ATOM 2165 N N . GLY A 1 283 ? 2.388 -2.172 -40.010 1.00 94.19 283 GLY A N 1
ATOM 2166 C CA . GLY A 1 283 ? 1.026 -1.741 -39.708 1.00 94.19 283 GLY A CA 1
ATOM 2167 C C . GLY A 1 283 ? 0.814 -1.357 -38.241 1.00 94.19 283 GLY A C 1
ATOM 2168 O O . GLY A 1 283 ? 1.741 -1.342 -37.431 1.00 94.19 283 GLY A O 1
ATOM 2169 N N . SER A 1 284 ? -0.432 -1.020 -37.904 1.00 95.75 284 SER A N 1
ATOM 2170 C CA . SER A 1 284 ? -0.815 -0.738 -36.520 1.00 95.75 284 SER A CA 1
ATOM 2171 C C . SER A 1 284 ? -0.949 -2.029 -35.718 1.00 95.75 284 SER A C 1
ATOM 2173 O O . SER A 1 284 ? -1.604 -2.962 -36.184 1.00 95.75 284 SER A O 1
ATOM 2175 N N . PHE A 1 285 ? -0.374 -2.064 -34.514 1.00 97.62 285 PHE A N 1
ATOM 2176 C CA . PHE A 1 285 ? -0.312 -3.231 -33.632 1.00 97.62 285 PHE A CA 1
ATOM 2177 C C . PHE A 1 285 ? 0.354 -4.445 -34.294 1.00 97.62 285 PHE A C 1
ATOM 2179 O O . PHE A 1 285 ? 0.026 -5.592 -33.986 1.00 97.62 285 PHE A O 1
ATOM 2186 N N . ASP A 1 286 ? 1.269 -4.192 -35.231 1.00 96.00 286 ASP A N 1
ATOM 2187 C CA . ASP A 1 286 ? 2.000 -5.229 -35.943 1.00 96.00 286 ASP A CA 1
ATOM 2188 C C . ASP A 1 286 ? 3.343 -5.507 -35.258 1.00 96.00 286 ASP A C 1
ATOM 2190 O O . ASP A 1 286 ? 4.100 -4.591 -34.923 1.00 96.00 286 ASP A O 1
ATOM 2194 N N . VAL A 1 287 ? 3.638 -6.791 -35.061 1.00 97.62 287 VAL A N 1
ATOM 2195 C CA . VAL A 1 287 ? 4.896 -7.269 -34.484 1.00 97.62 287 VAL A CA 1
ATOM 2196 C C . VAL A 1 287 ? 5.572 -8.140 -35.540 1.00 97.62 287 VAL A C 1
ATOM 2198 O O . VAL A 1 287 ? 5.103 -9.251 -35.792 1.00 97.62 287 VAL A O 1
ATOM 2201 N N . PRO A 1 288 ? 6.656 -7.667 -36.173 1.00 97.06 288 PRO A N 1
ATOM 2202 C CA . PRO A 1 288 ? 7.346 -8.417 -37.216 1.00 97.06 288 PRO A CA 1
ATOM 2203 C C . PRO A 1 288 ? 7.862 -9.769 -36.717 1.00 97.06 288 PRO A C 1
ATOM 2205 O O . PRO A 1 288 ? 8.272 -9.903 -35.564 1.00 97.06 288 PRO A O 1
ATOM 2208 N N . GLU A 1 289 ? 7.890 -10.771 -37.595 1.00 97.19 289 GLU A N 1
ATOM 2209 C CA . GLU A 1 289 ? 8.267 -12.133 -37.199 1.00 97.19 289 GLU A CA 1
ATOM 2210 C C . GLU A 1 289 ? 9.705 -12.231 -36.680 1.00 97.19 289 GLU A C 1
ATOM 2212 O O . GLU A 1 289 ? 9.969 -12.894 -35.683 1.00 97.19 289 GLU A O 1
ATOM 2217 N N . ASP A 1 290 ? 10.640 -11.501 -37.280 1.00 97.12 290 ASP A N 1
ATOM 2218 C CA . ASP A 1 290 ? 12.016 -11.436 -36.792 1.00 97.12 290 ASP A CA 1
ATOM 2219 C C . ASP A 1 290 ? 12.125 -10.788 -35.402 1.00 97.12 290 ASP A C 1
ATOM 2221 O O . ASP A 1 290 ? 12.972 -11.202 -34.611 1.00 97.12 290 ASP A O 1
ATOM 2225 N N . VAL A 1 291 ? 11.250 -9.833 -35.057 1.00 98.06 291 VAL A N 1
ATOM 2226 C CA . VAL A 1 291 ? 11.148 -9.291 -33.690 1.00 98.06 291 VAL A CA 1
ATOM 2227 C C . VAL A 1 291 ? 10.664 -10.374 -32.727 1.00 98.06 291 VAL A C 1
ATOM 2229 O O . VAL A 1 291 ? 11.276 -10.554 -31.674 1.00 98.06 291 VAL A O 1
ATOM 2232 N N . ARG A 1 292 ? 9.630 -11.149 -33.090 1.00 97.50 292 ARG A N 1
ATOM 2233 C CA . ARG A 1 292 ? 9.161 -12.282 -32.267 1.00 97.50 292 ARG A CA 1
ATOM 2234 C C . ARG A 1 292 ? 10.266 -13.313 -32.049 1.00 97.50 292 ARG A C 1
ATOM 2236 O O . ARG A 1 292 ? 10.511 -13.715 -30.914 1.00 97.50 292 ARG A O 1
ATOM 2243 N N . LEU A 1 293 ? 10.980 -13.684 -33.113 1.00 97.69 293 LEU A N 1
ATOM 2244 C CA . LEU A 1 293 ? 12.111 -14.612 -33.050 1.00 97.69 293 LEU A CA 1
ATOM 2245 C C . LEU A 1 293 ? 13.259 -14.061 -32.197 1.00 97.69 293 LEU A C 1
ATOM 2247 O O . LEU A 1 293 ? 13.880 -14.814 -31.447 1.00 97.69 293 LEU A O 1
ATOM 2251 N N . ASN A 1 294 ? 13.534 -12.755 -32.261 1.00 97.50 294 ASN A N 1
ATOM 2252 C CA . ASN A 1 294 ? 14.546 -12.132 -31.413 1.00 97.50 294 ASN A CA 1
ATOM 2253 C C . ASN A 1 294 ? 14.166 -12.203 -29.931 1.00 97.50 294 ASN A C 1
ATOM 2255 O O . ASN A 1 294 ? 15.006 -12.569 -29.110 1.00 97.50 294 ASN A O 1
ATOM 2259 N N . ILE A 1 295 ? 12.907 -11.919 -29.588 1.00 97.62 295 ILE A N 1
ATOM 2260 C CA . ILE A 1 295 ? 12.424 -12.053 -28.210 1.00 97.62 295 ILE A CA 1
ATOM 2261 C C . ILE A 1 295 ? 12.467 -13.513 -27.748 1.00 97.62 295 ILE A C 1
ATOM 2263 O O . ILE A 1 295 ? 12.970 -13.789 -26.660 1.00 97.62 295 ILE A O 1
ATOM 2267 N N . ALA A 1 296 ? 12.034 -14.462 -28.582 1.00 96.81 296 ALA A N 1
ATOM 2268 C CA . ALA A 1 296 ? 12.134 -15.888 -28.274 1.00 96.81 296 ALA A CA 1
ATOM 2269 C C . ALA A 1 296 ? 13.590 -16.309 -28.008 1.00 96.81 296 ALA A C 1
ATOM 2271 O O . ALA A 1 296 ? 13.868 -17.016 -27.041 1.00 96.81 296 ALA A O 1
ATOM 2272 N N . ARG A 1 297 ? 14.542 -15.810 -28.810 1.00 96.38 297 ARG A N 1
ATOM 2273 C CA . ARG A 1 297 ? 15.983 -16.028 -28.611 1.00 96.38 297 ARG A CA 1
ATOM 2274 C C . ARG A 1 297 ? 16.476 -15.453 -27.282 1.00 96.38 297 ARG A C 1
ATOM 2276 O O . ARG A 1 297 ? 17.218 -16.132 -26.580 1.00 96.38 297 ARG A O 1
ATOM 2283 N N . ILE A 1 298 ? 16.075 -14.229 -26.942 1.00 95.06 298 ILE A N 1
ATOM 2284 C CA . ILE A 1 298 ? 16.422 -13.573 -25.671 1.00 95.06 298 ILE A CA 1
ATOM 2285 C C . ILE A 1 298 ? 15.860 -14.361 -24.478 1.00 95.06 298 ILE A C 1
ATOM 2287 O O . ILE A 1 298 ? 16.540 -14.546 -23.471 1.00 95.06 298 ILE A O 1
ATOM 2291 N N . ASN A 1 299 ? 14.635 -14.868 -24.598 1.00 96.06 299 ASN A N 1
ATOM 2292 C CA . ASN A 1 299 ? 13.963 -15.609 -23.537 1.00 96.06 299 ASN A CA 1
ATOM 2293 C C . ASN A 1 299 ? 14.406 -17.074 -23.422 1.00 96.06 299 ASN A C 1
ATOM 2295 O O . ASN A 1 299 ? 14.159 -17.693 -22.392 1.00 96.06 299 ASN A O 1
ATOM 2299 N N . ALA A 1 300 ? 15.095 -17.638 -24.419 1.00 95.06 300 ALA A N 1
ATOM 2300 C CA . ALA A 1 300 ? 15.439 -19.062 -24.464 1.00 95.06 300 ALA A CA 1
ATOM 2301 C C . ALA A 1 300 ? 16.279 -19.560 -23.267 1.00 95.06 300 ALA A C 1
ATOM 2303 O O . ALA A 1 300 ? 16.284 -20.755 -22.961 1.00 95.06 300 ALA A O 1
ATOM 2304 N N . SER A 1 301 ? 17.020 -18.676 -22.589 1.00 90.25 301 SER A N 1
ATOM 2305 C CA . SER A 1 301 ? 17.789 -19.020 -21.384 1.00 90.25 301 SER A CA 1
ATOM 2306 C C . SER A 1 301 ? 17.002 -18.871 -20.080 1.00 90.25 301 SER A C 1
ATOM 2308 O O . SER A 1 301 ? 17.400 -19.472 -19.082 1.00 90.25 301 SER A O 1
ATOM 2310 N N . LYS A 1 302 ? 15.898 -18.118 -20.071 1.00 93.81 302 LYS A N 1
ATOM 2311 C CA . LYS A 1 302 ? 15.169 -17.729 -18.856 1.00 93.81 302 LYS A CA 1
ATOM 2312 C C . LYS A 1 302 ? 14.565 -18.922 -18.089 1.00 93.81 302 LYS A C 1
ATOM 2314 O O . LYS A 1 302 ? 14.847 -19.027 -16.892 1.00 93.81 302 LYS A O 1
ATOM 2319 N N . PRO A 1 303 ? 13.905 -19.910 -18.734 1.00 95.75 303 PRO A N 1
ATOM 2320 C CA . PRO A 1 303 ? 13.433 -21.112 -18.034 1.00 95.75 303 PRO A CA 1
ATOM 2321 C C . PRO A 1 303 ? 14.559 -21.923 -17.375 1.00 95.75 303 PRO A C 1
ATOM 2323 O O . PRO A 1 303 ? 14.364 -22.574 -16.349 1.00 95.75 303 PRO A O 1
ATOM 2326 N N . LYS A 1 304 ? 15.787 -21.862 -17.916 1.00 95.62 304 LYS A N 1
ATOM 2327 C CA . LYS A 1 304 ? 16.943 -22.555 -17.321 1.00 95.62 304 LYS A CA 1
ATOM 2328 C C . LYS A 1 304 ? 17.360 -21.926 -15.994 1.00 95.62 304 LYS A C 1
ATOM 2330 O O . LYS A 1 304 ? 17.870 -22.638 -15.133 1.00 95.62 304 LYS A O 1
ATOM 2335 N N . GLU A 1 305 ? 17.185 -20.617 -15.818 1.00 94.88 305 GLU A N 1
ATOM 2336 C CA . GLU A 1 305 ? 17.466 -19.944 -14.544 1.00 94.88 305 GLU A CA 1
ATOM 2337 C C . GLU A 1 305 ? 16.448 -20.335 -13.475 1.00 94.88 305 GLU A C 1
ATOM 2339 O O . GLU A 1 305 ? 16.844 -20.669 -12.356 1.00 94.88 305 GLU A O 1
ATOM 2344 N N . PHE A 1 306 ? 15.165 -20.391 -13.843 1.00 96.69 306 PHE A N 1
ATOM 2345 C CA . PHE A 1 306 ? 14.119 -20.905 -12.964 1.00 96.69 306 PHE A CA 1
ATOM 2346 C C . PHE A 1 306 ? 14.390 -22.361 -12.570 1.00 96.69 306 PHE A C 1
ATOM 2348 O O . PHE A 1 306 ? 14.402 -22.676 -11.382 1.00 96.69 306 PHE A O 1
ATOM 2355 N N . GLN A 1 307 ? 14.722 -23.236 -13.527 1.00 97.44 307 GLN A N 1
ATOM 2356 C CA . GLN A 1 307 ? 15.032 -24.637 -13.225 1.00 97.44 307 GLN A CA 1
ATOM 2357 C C . GLN A 1 307 ? 16.265 -24.791 -12.320 1.00 97.44 307 GLN A C 1
ATOM 2359 O O . GLN A 1 307 ? 16.265 -25.621 -11.413 1.00 97.44 307 GLN A O 1
ATOM 2364 N N . LYS A 1 308 ? 17.314 -23.979 -12.518 1.00 96.62 308 LYS A N 1
ATOM 2365 C CA . LYS A 1 308 ? 18.475 -23.953 -11.610 1.00 96.62 308 LYS A CA 1
ATOM 2366 C C . LYS A 1 308 ? 18.063 -23.574 -10.191 1.00 96.62 308 LYS A C 1
ATOM 2368 O O . LYS A 1 308 ? 18.504 -24.218 -9.244 1.00 96.62 308 LYS A O 1
ATOM 2373 N N . TRP A 1 309 ? 17.215 -22.558 -10.047 1.00 97.06 309 TRP A N 1
ATOM 2374 C CA . TRP A 1 309 ? 16.696 -22.156 -8.745 1.00 97.06 309 TRP A CA 1
ATOM 2375 C C . TRP A 1 309 ? 15.796 -23.231 -8.123 1.00 97.06 309 TRP A C 1
ATOM 2377 O O . TRP A 1 309 ? 15.926 -23.508 -6.938 1.00 97.06 309 TRP A O 1
ATOM 2387 N N . ARG A 1 310 ? 14.949 -23.904 -8.909 1.00 96.75 310 ARG A N 1
ATOM 2388 C CA . ARG A 1 310 ? 14.141 -25.040 -8.440 1.00 96.75 310 ARG A CA 1
ATOM 2389 C C . ARG A 1 310 ? 15.005 -26.174 -7.900 1.00 96.75 310 ARG A C 1
ATOM 2391 O O . ARG A 1 310 ? 14.762 -26.632 -6.791 1.00 96.75 310 ARG A O 1
ATOM 2398 N N . ASN A 1 311 ? 16.054 -26.554 -8.628 1.00 97.06 311 ASN A N 1
ATOM 2399 C CA . ASN A 1 311 ? 16.996 -27.575 -8.170 1.00 97.06 311 ASN A CA 1
ATOM 2400 C C . ASN A 1 311 ? 17.714 -27.150 -6.876 1.00 97.06 311 ASN A C 1
ATOM 2402 O O . ASN A 1 311 ? 17.941 -27.984 -6.003 1.00 97.06 311 ASN A O 1
ATOM 2406 N N . LEU A 1 312 ? 18.054 -25.862 -6.740 1.00 96.50 312 LEU A N 1
ATOM 2407 C CA . LEU A 1 312 ? 18.621 -25.311 -5.507 1.00 96.50 312 LEU A CA 1
ATOM 2408 C C . LEU A 1 312 ? 17.628 -25.417 -4.345 1.00 96.50 312 LEU A C 1
ATOM 2410 O O . LEU A 1 312 ? 18.001 -25.884 -3.278 1.00 96.50 312 LEU A O 1
ATOM 2414 N N . VAL A 1 313 ? 16.365 -25.041 -4.554 1.00 95.94 313 VAL A N 1
ATOM 2415 C CA . VAL A 1 313 ? 15.305 -25.177 -3.544 1.00 95.94 313 VAL A CA 1
ATOM 2416 C C . VAL A 1 313 ? 15.140 -26.635 -3.117 1.00 95.94 313 VAL A C 1
ATOM 2418 O O . VAL A 1 313 ? 15.074 -26.905 -1.922 1.00 95.94 313 VAL A O 1
ATOM 2421 N N . ASP A 1 314 ? 15.124 -27.580 -4.058 1.00 96.12 314 ASP A N 1
ATOM 2422 C CA . ASP A 1 314 ? 14.998 -29.008 -3.745 1.00 96.12 314 ASP A CA 1
ATOM 2423 C C . ASP A 1 314 ? 16.224 -29.544 -2.981 1.00 96.12 314 ASP A C 1
ATOM 2425 O O . ASP A 1 314 ? 16.076 -30.343 -2.057 1.00 96.12 314 ASP A O 1
ATOM 2429 N N . HIS A 1 315 ? 17.431 -29.060 -3.294 1.00 95.12 315 HIS A N 1
ATOM 2430 C CA . HIS A 1 315 ? 18.629 -29.348 -2.501 1.00 95.12 315 HIS A CA 1
ATOM 2431 C C . HIS A 1 315 ? 18.510 -28.794 -1.072 1.00 95.12 315 HIS A C 1
ATOM 2433 O O . HIS A 1 315 ? 18.696 -29.536 -0.109 1.00 95.12 315 HIS A O 1
ATOM 2439 N N . CYS A 1 316 ? 18.122 -27.527 -0.923 1.00 94.62 316 CYS A N 1
ATOM 2440 C CA . CYS A 1 316 ? 17.980 -26.880 0.381 1.00 94.62 316 CYS A CA 1
ATOM 2441 C C . CYS A 1 316 ? 16.875 -27.501 1.237 1.00 94.62 316 CYS A C 1
ATOM 2443 O O . CYS A 1 316 ? 17.014 -27.546 2.454 1.00 94.62 316 CYS A O 1
ATOM 2445 N N . LYS A 1 317 ? 15.820 -28.047 0.625 1.00 95.50 317 LYS A N 1
ATOM 2446 C CA . LYS A 1 317 ? 14.796 -28.829 1.332 1.00 95.50 317 LYS A CA 1
ATOM 2447 C C . LYS A 1 317 ? 15.347 -30.090 1.982 1.00 95.50 317 LYS A C 1
ATOM 2449 O O . LYS A 1 317 ? 14.880 -30.456 3.054 1.00 95.50 317 LYS A O 1
ATOM 2454 N N . ASN A 1 318 ? 16.311 -30.747 1.341 1.00 94.81 318 ASN A N 1
ATOM 2455 C CA . ASN A 1 318 ? 16.931 -31.953 1.884 1.00 94.81 318 ASN A CA 1
ATOM 2456 C C . ASN A 1 318 ? 17.953 -31.618 2.981 1.00 94.81 318 ASN A C 1
ATOM 2458 O O . ASN A 1 318 ? 17.985 -32.300 4.000 1.00 94.81 318 ASN A O 1
ATOM 2462 N N . GLU A 1 319 ? 18.754 -30.564 2.793 1.00 96.31 319 GLU A N 1
ATOM 2463 C CA . GLU A 1 319 ? 19.796 -30.155 3.752 1.00 96.31 319 GLU A CA 1
ATOM 2464 C C . GLU A 1 319 ? 19.235 -29.383 4.962 1.00 96.31 319 GLU A C 1
ATOM 2466 O O . GLU A 1 319 ? 19.684 -29.567 6.091 1.00 96.31 319 GLU A O 1
ATOM 2471 N N . PHE A 1 320 ? 18.233 -28.526 4.738 1.00 95.69 320 PHE A N 1
ATOM 2472 C CA . PHE A 1 320 ? 17.628 -27.628 5.729 1.00 95.69 320 PHE A CA 1
ATOM 2473 C C . PHE A 1 320 ? 16.088 -27.739 5.703 1.00 95.69 320 PHE A C 1
ATOM 2475 O O . PHE A 1 320 ? 15.394 -26.788 5.315 1.00 95.69 320 PHE A O 1
ATOM 2482 N N . PRO A 1 321 ? 15.518 -28.897 6.093 1.00 95.06 321 PRO A N 1
ATOM 2483 C CA . PRO A 1 321 ? 14.085 -29.165 5.961 1.00 95.06 321 PRO A CA 1
ATOM 2484 C C . PRO A 1 321 ? 13.210 -28.229 6.805 1.00 95.06 321 PRO A C 1
ATOM 2486 O O . PRO A 1 321 ? 12.154 -27.805 6.338 1.00 95.06 321 PRO A O 1
ATOM 2489 N N . GLU A 1 322 ? 13.646 -27.870 8.016 1.00 92.88 322 GLU A N 1
ATOM 2490 C CA . GLU A 1 322 ? 12.897 -26.971 8.908 1.00 92.88 322 GLU A CA 1
ATOM 2491 C C . GLU A 1 322 ? 12.817 -25.546 8.342 1.00 92.88 322 GLU A C 1
ATOM 2493 O O . GLU A 1 322 ? 11.718 -25.024 8.154 1.00 92.88 322 GLU A O 1
ATOM 2498 N N . ASP A 1 323 ? 13.964 -24.951 7.983 1.00 92.62 323 ASP A N 1
ATOM 2499 C CA . ASP A 1 323 ? 14.035 -23.619 7.363 1.00 92.62 323 ASP A CA 1
ATOM 2500 C C . ASP A 1 323 ? 13.241 -23.569 6.044 1.00 92.62 323 ASP A C 1
ATOM 2502 O O . ASP A 1 323 ? 12.537 -22.597 5.767 1.00 92.62 323 ASP A O 1
ATOM 2506 N N . SER A 1 324 ? 13.321 -24.629 5.232 1.00 93.06 324 SER A N 1
ATOM 2507 C CA . SER A 1 324 ? 12.597 -24.707 3.960 1.00 93.06 324 SER A CA 1
ATOM 2508 C C . SER A 1 324 ? 11.085 -24.793 4.164 1.00 93.06 324 SER A C 1
ATOM 2510 O O . SER A 1 324 ? 10.334 -24.095 3.481 1.00 93.06 324 SER A O 1
ATOM 2512 N N . HIS A 1 325 ? 10.625 -25.611 5.117 1.00 92.44 325 HIS A N 1
ATOM 2513 C CA . HIS A 1 325 ? 9.205 -25.703 5.455 1.00 92.44 325 HIS A CA 1
ATOM 2514 C C . HIS A 1 325 ? 8.662 -24.372 5.986 1.00 92.44 325 HIS A C 1
ATOM 2516 O O . HIS A 1 325 ? 7.553 -23.960 5.637 1.00 92.44 325 HIS A O 1
ATOM 2522 N N . GLU A 1 326 ? 9.444 -23.684 6.815 1.00 92.19 326 GLU A N 1
ATOM 2523 C CA . GLU A 1 326 ? 9.083 -22.378 7.350 1.00 92.19 326 GLU A CA 1
ATOM 2524 C C . GLU A 1 326 ? 8.982 -21.319 6.244 1.00 92.19 326 GLU A C 1
ATOM 2526 O O . GLU A 1 326 ? 7.971 -20.618 6.173 1.00 92.19 326 GLU A O 1
ATOM 2531 N N . LEU A 1 327 ? 9.951 -21.258 5.323 1.00 93.06 327 LEU A N 1
ATOM 2532 C CA . LEU A 1 327 ? 9.907 -20.349 4.174 1.00 93.06 327 LEU A CA 1
ATOM 2533 C C . LEU A 1 327 ? 8.669 -20.586 3.295 1.00 93.06 327 LEU A C 1
ATOM 2535 O O . LEU A 1 327 ? 7.991 -19.634 2.902 1.00 93.06 327 LEU A O 1
ATOM 2539 N N . GLU A 1 328 ? 8.340 -21.848 3.007 1.00 92.31 328 GLU A N 1
ATOM 2540 C CA . GLU A 1 328 ? 7.122 -22.200 2.270 1.00 92.31 328 GLU A CA 1
ATOM 2541 C C . GLU A 1 328 ? 5.858 -21.755 3.013 1.00 92.31 328 GLU A C 1
ATOM 2543 O O . GLU A 1 328 ? 4.935 -21.204 2.405 1.00 92.31 328 GLU A O 1
ATOM 2548 N N . CYS A 1 329 ? 5.815 -21.939 4.337 1.00 90.88 329 CYS A N 1
ATOM 2549 C CA . CYS A 1 329 ? 4.706 -21.458 5.157 1.00 90.88 329 CYS A CA 1
ATOM 2550 C C . CYS A 1 329 ? 4.550 -19.936 5.042 1.00 90.88 329 CYS A C 1
ATOM 2552 O O . CYS A 1 329 ? 3.423 -19.460 4.872 1.00 90.88 329 CYS A O 1
ATOM 2554 N N . TRP A 1 330 ? 5.657 -19.189 5.067 1.00 92.19 330 TRP A N 1
ATOM 2555 C CA . TRP A 1 330 ? 5.659 -17.729 4.970 1.00 92.19 330 TRP A CA 1
ATOM 2556 C C . TRP A 1 330 ? 5.159 -17.242 3.607 1.00 92.19 330 TRP A C 1
ATOM 2558 O O . TRP A 1 330 ? 4.283 -16.380 3.553 1.00 92.19 330 TRP A O 1
ATOM 2568 N N . PHE A 1 331 ? 5.631 -17.823 2.501 1.00 91.38 331 PHE A N 1
ATOM 2569 C CA . PHE A 1 331 ? 5.131 -17.474 1.163 1.00 91.38 331 PHE A CA 1
ATOM 2570 C C . PHE A 1 331 ? 3.678 -17.905 0.929 1.00 91.38 331 PHE A C 1
ATOM 2572 O O . PHE A 1 331 ? 2.971 -17.271 0.148 1.00 91.38 331 PHE A O 1
ATOM 2579 N N . SER A 1 332 ? 3.201 -18.939 1.629 1.00 87.88 332 SER A N 1
ATOM 2580 C CA . SER A 1 332 ? 1.801 -19.374 1.551 1.00 87.88 332 SER A CA 1
ATOM 2581 C C . SER A 1 332 ? 0.819 -18.520 2.369 1.00 87.88 332 SER A C 1
ATOM 2583 O O . SER A 1 332 ? -0.389 -18.719 2.245 1.00 87.88 332 SER A O 1
ATOM 2585 N N . GLY A 1 333 ? 1.313 -17.618 3.230 1.00 80.12 333 GLY A N 1
ATOM 2586 C CA . GLY A 1 333 ? 0.488 -16.807 4.137 1.00 80.12 333 GLY A CA 1
ATOM 2587 C C . GLY A 1 333 ? -0.128 -17.581 5.314 1.00 80.12 333 GLY A C 1
ATOM 2588 O O . GLY A 1 333 ? -1.082 -17.115 5.931 1.00 80.12 333 GLY A O 1
ATOM 2589 N N . LYS A 1 334 ? 0.373 -18.784 5.633 1.00 74.25 334 LYS A N 1
ATOM 2590 C CA . LYS A 1 334 ? -0.146 -19.646 6.716 1.00 74.25 334 LYS A CA 1
ATOM 2591 C C . LYS A 1 334 ? 0.708 -19.539 7.982 1.00 74.25 334 LYS A C 1
ATOM 2593 O O . LYS A 1 334 ? 1.309 -20.521 8.412 1.00 74.25 334 LYS A O 1
ATOM 2598 N N . HIS A 1 335 ? 0.755 -18.352 8.584 1.00 72.50 335 HIS A N 1
ATOM 2599 C CA . HIS A 1 335 ? 1.701 -18.018 9.663 1.00 72.50 335 HIS A CA 1
ATOM 2600 C C . HIS A 1 335 ? 1.116 -17.960 11.085 1.00 72.50 335 HIS A C 1
ATOM 2602 O O . HIS A 1 335 ? 1.883 -17.879 12.033 1.00 72.50 335 HIS A O 1
ATOM 2608 N N . LEU A 1 336 ? -0.205 -18.050 11.278 1.00 65.38 336 LEU A N 1
ATOM 2609 C CA . LEU A 1 336 ? -0.838 -17.969 12.616 1.00 65.38 336 LEU A CA 1
ATOM 2610 C C . LEU A 1 336 ? -0.834 -19.276 13.426 1.00 65.38 336 LEU A C 1
ATOM 2612 O O . LEU A 1 336 ? -1.567 -19.406 14.408 1.00 65.38 336 LEU A O 1
ATOM 2616 N N . ARG A 1 337 ? -0.075 -20.290 13.007 1.00 66.06 337 ARG A N 1
ATOM 2617 C CA . ARG A 1 337 ? -0.088 -21.577 13.710 1.00 66.06 337 ARG A CA 1
ATOM 2618 C C . ARG A 1 337 ? 0.494 -21.404 15.116 1.00 66.06 337 ARG A C 1
ATOM 2620 O O . ARG A 1 337 ? 1.519 -20.759 15.282 1.00 66.06 337 ARG A O 1
ATOM 2627 N N . ASN A 1 338 ? -0.136 -22.051 16.097 1.00 70.75 338 ASN A N 1
ATOM 2628 C CA . ASN A 1 338 ? 0.348 -22.190 17.478 1.00 70.75 338 ASN A CA 1
ATOM 2629 C C . ASN A 1 338 ? 0.253 -20.942 18.379 1.00 70.75 338 ASN A C 1
ATOM 2631 O O . ASN A 1 338 ? 0.906 -20.909 19.419 1.00 70.75 338 ASN A O 1
ATOM 2635 N N . ILE A 1 339 ? -0.585 -19.954 18.043 1.00 82.56 339 ILE A N 1
ATOM 2636 C CA . ILE A 1 339 ? -0.921 -18.861 18.971 1.00 82.56 339 ILE A CA 1
ATOM 2637 C C . ILE A 1 339 ? -2.245 -19.166 19.669 1.00 82.56 339 ILE A C 1
ATOM 2639 O O . ILE A 1 339 ? -3.278 -19.322 19.019 1.00 82.56 339 ILE A O 1
ATOM 2643 N N . ASP A 1 340 ? -2.220 -19.220 21.001 1.00 86.25 340 ASP A N 1
ATOM 2644 C CA . ASP A 1 340 ? -3.432 -19.316 21.812 1.00 86.25 340 ASP A CA 1
ATOM 2645 C C . ASP A 1 340 ? -4.136 -17.950 21.868 1.00 86.25 340 ASP A C 1
ATOM 2647 O O . ASP A 1 340 ? -3.827 -17.084 22.691 1.00 86.25 340 ASP A O 1
ATOM 2651 N N . VAL A 1 341 ? -5.094 -17.754 20.962 1.00 86.12 341 VAL A N 1
ATOM 2652 C CA . VAL A 1 341 ? -5.890 -16.523 20.876 1.00 86.12 341 VAL A CA 1
ATOM 2653 C C . VAL A 1 341 ? -6.737 -16.276 22.130 1.00 86.12 341 VAL A C 1
ATOM 2655 O O . VAL A 1 341 ? -7.035 -15.123 22.447 1.00 86.12 341 VAL A O 1
ATOM 2658 N N . ASP A 1 342 ? -7.083 -17.315 22.899 1.00 87.50 342 ASP A N 1
ATOM 2659 C CA . ASP A 1 342 ? -7.851 -17.157 24.139 1.00 87.50 342 ASP A CA 1
ATOM 2660 C C . ASP A 1 342 ? -7.020 -16.505 25.241 1.00 87.50 342 ASP A C 1
ATOM 2662 O O . ASP A 1 342 ? -7.564 -15.773 26.078 1.00 87.50 342 ASP A O 1
ATOM 2666 N N . LEU A 1 343 ? -5.703 -16.722 25.225 1.00 87.38 343 LEU A N 1
ATOM 2667 C CA . LEU A 1 343 ? -4.780 -16.051 26.130 1.00 87.38 343 LEU A CA 1
ATOM 2668 C C . LEU A 1 343 ? -4.709 -14.546 25.841 1.00 87.38 343 LEU A C 1
ATOM 2670 O O . LEU A 1 343 ? -4.642 -13.759 26.785 1.00 87.38 343 LEU A O 1
ATOM 2674 N N . LEU A 1 344 ? -4.810 -14.135 24.569 1.00 90.88 344 LEU A N 1
ATOM 2675 C CA . LEU A 1 344 ? -4.748 -12.721 24.173 1.00 90.88 344 LEU A CA 1
ATOM 2676 C C . LEU A 1 344 ? -5.870 -11.889 24.804 1.00 90.88 344 LEU A C 1
ATOM 2678 O O . LEU A 1 344 ? -5.639 -10.761 25.241 1.00 90.88 344 LEU A O 1
ATOM 2682 N N . TYR A 1 345 ? -7.064 -12.467 24.946 1.00 91.62 345 TYR A N 1
ATOM 2683 C CA . TYR A 1 345 ? -8.193 -11.830 25.631 1.00 91.62 345 TYR A CA 1
ATOM 2684 C C . TYR A 1 345 ? -7.983 -11.616 27.134 1.00 91.62 345 TYR A C 1
ATOM 2686 O O . TYR A 1 345 ? -8.735 -10.869 27.758 1.00 91.62 345 TYR A O 1
ATOM 2694 N N . ARG A 1 346 ? -6.978 -12.266 27.730 1.00 87.62 346 ARG A N 1
ATOM 2695 C CA . ARG A 1 346 ? -6.648 -12.179 29.161 1.00 87.62 346 ARG A CA 1
ATOM 2696 C C . ARG A 1 346 ? -5.403 -11.326 29.433 1.00 87.62 346 ARG A C 1
ATOM 2698 O O . ARG A 1 346 ? -5.008 -11.190 30.587 1.00 87.62 346 ARG A O 1
ATOM 2705 N N . THR A 1 347 ? -4.786 -10.754 28.397 1.00 79.88 347 THR A N 1
ATOM 2706 C CA . THR A 1 347 ? -3.497 -10.045 28.486 1.00 79.88 347 THR A CA 1
ATOM 2707 C C . THR A 1 347 ? -3.573 -8.707 29.231 1.00 79.88 347 THR A C 1
ATOM 2709 O O . THR A 1 347 ? -2.602 -8.299 29.882 1.00 79.88 347 THR A O 1
ATOM 2712 N N . GLY A 1 348 ? -4.702 -8.000 29.144 1.00 77.06 348 GLY A N 1
ATOM 2713 C CA . GLY A 1 348 ? -4.849 -6.679 29.756 1.00 77.06 348 GLY A CA 1
ATOM 2714 C C . GLY A 1 348 ? -5.330 -6.710 31.204 1.00 77.06 348 GLY A C 1
ATOM 2715 O O . GLY A 1 348 ? -6.037 -7.620 31.638 1.00 77.06 348 GLY A O 1
ATOM 2716 N N . LYS A 1 349 ? -4.937 -5.682 31.959 1.00 82.62 349 LYS A N 1
ATOM 2717 C CA . LYS A 1 349 ? -5.312 -5.480 33.365 1.00 82.62 349 LYS A CA 1
ATOM 2718 C C . LYS A 1 349 ? -6.282 -4.305 33.506 1.00 82.62 349 LYS A C 1
ATOM 2720 O O . LYS A 1 349 ? -6.401 -3.471 32.613 1.00 82.62 349 LYS A O 1
ATOM 2725 N N . ASP A 1 350 ? -6.968 -4.219 34.645 1.00 82.31 350 ASP A N 1
ATOM 2726 C CA . ASP A 1 350 ? -7.768 -3.031 34.965 1.00 82.31 350 ASP A CA 1
ATOM 2727 C C . ASP A 1 350 ? -6.875 -1.778 35.022 1.00 82.31 350 ASP A C 1
ATOM 2729 O O . ASP A 1 350 ? -5.770 -1.831 35.568 1.00 82.31 350 ASP A O 1
ATOM 2733 N N . LYS A 1 351 ? -7.373 -0.659 34.476 1.00 85.56 351 LYS A N 1
ATOM 2734 C CA . LYS A 1 351 ? -6.678 0.640 34.336 1.00 85.56 351 LYS A CA 1
ATOM 2735 C C . LYS A 1 351 ? -5.498 0.651 33.363 1.00 85.56 351 LYS A C 1
ATOM 2737 O O . LYS A 1 351 ? -4.752 1.627 33.336 1.00 85.56 351 LYS A O 1
ATOM 2742 N N . GLU A 1 352 ? -5.337 -0.392 32.562 1.00 90.38 352 GLU A N 1
ATOM 2743 C CA . GLU A 1 352 ? -4.350 -0.431 31.488 1.00 90.38 352 GLU A CA 1
ATOM 2744 C C . GLU A 1 352 ? -4.849 0.331 30.257 1.00 90.38 352 GLU A C 1
ATOM 2746 O O . GLU A 1 352 ? -6.048 0.368 29.971 1.00 90.38 352 GLU A O 1
ATOM 2751 N N . SER A 1 353 ? -3.937 0.978 29.536 1.00 92.44 353 SER A N 1
ATOM 2752 C CA . SER A 1 353 ? -4.281 1.648 28.280 1.00 92.44 353 SER A CA 1
ATOM 2753 C C . SER A 1 353 ? -4.354 0.652 27.121 1.00 92.44 353 SER A C 1
ATOM 2755 O O . SER A 1 353 ? -3.627 -0.345 27.093 1.00 92.44 353 SER A O 1
ATOM 2757 N N . THR A 1 354 ? -5.183 0.930 26.109 1.00 93.94 354 THR A N 1
ATOM 2758 C CA . THR A 1 354 ? -5.242 0.065 24.917 1.00 93.94 354 THR A CA 1
ATOM 2759 C C . THR A 1 354 ? -3.919 0.061 24.148 1.00 93.94 354 THR A C 1
ATOM 2761 O O . THR A 1 354 ? -3.582 -0.944 23.528 1.00 93.94 354 THR A O 1
ATOM 2764 N N . MET A 1 355 ? -3.103 1.116 24.262 1.00 93.25 355 MET A N 1
ATOM 2765 C CA . MET A 1 355 ? -1.733 1.139 23.742 1.00 93.25 355 MET A CA 1
ATOM 2766 C C . MET A 1 355 ? -0.824 0.122 24.453 1.00 93.25 355 MET A C 1
ATOM 2768 O O . MET A 1 355 ? -0.123 -0.643 23.794 1.00 93.25 355 MET A O 1
ATOM 2772 N N . GLU A 1 356 ? -0.840 0.065 25.787 1.00 92.25 356 GLU A N 1
ATOM 2773 C CA . GLU A 1 356 ? -0.041 -0.911 26.544 1.00 92.25 356 GLU A CA 1
ATOM 2774 C C . GLU A 1 356 ? -0.491 -2.347 26.280 1.00 92.25 356 GLU A C 1
ATOM 2776 O O . GLU A 1 356 ? 0.353 -3.226 26.090 1.00 92.25 356 GLU A O 1
ATOM 2781 N N . THR A 1 357 ? -1.804 -2.583 26.218 1.00 93.75 357 THR A N 1
ATOM 2782 C CA . THR A 1 357 ? -2.337 -3.902 25.869 1.00 93.75 357 THR A CA 1
ATOM 2783 C C . THR A 1 357 ? -1.958 -4.289 24.441 1.00 93.75 357 THR A C 1
ATOM 2785 O O . THR A 1 357 ? -1.511 -5.412 24.215 1.00 93.75 357 THR A O 1
ATOM 2788 N N . SER A 1 358 ? -2.054 -3.356 23.488 1.00 94.31 358 SER A N 1
ATOM 2789 C CA . SER A 1 358 ? -1.623 -3.565 22.104 1.00 94.31 358 SER A CA 1
ATOM 2790 C C . SER A 1 358 ? -0.150 -3.953 22.019 1.00 94.31 358 SER A C 1
ATOM 2792 O O . SER A 1 358 ? 0.183 -4.862 21.267 1.00 94.31 358 SER A O 1
ATOM 2794 N N . ARG A 1 359 ? 0.731 -3.310 22.800 1.00 91.94 359 ARG A N 1
ATOM 2795 C CA . ARG A 1 359 ? 2.153 -3.678 22.855 1.00 91.94 359 ARG A CA 1
ATOM 2796 C C . ARG A 1 359 ? 2.340 -5.119 23.329 1.00 91.94 359 ARG A C 1
ATOM 2798 O O . ARG A 1 359 ? 3.005 -5.885 22.653 1.00 91.94 359 ARG A O 1
ATOM 2805 N N . LYS A 1 360 ? 1.703 -5.510 24.437 1.00 91.00 360 LYS A N 1
ATOM 2806 C CA . LYS A 1 360 ? 1.829 -6.877 24.977 1.00 91.00 360 LYS A CA 1
ATOM 2807 C C . LYS A 1 360 ? 1.301 -7.946 24.024 1.00 91.00 360 LYS A C 1
ATOM 2809 O O . LYS A 1 360 ? 1.876 -9.021 23.932 1.00 91.00 360 LYS A O 1
ATOM 2814 N N . ILE A 1 361 ? 0.186 -7.671 23.349 1.00 92.38 361 ILE A N 1
ATOM 2815 C CA . ILE A 1 361 ? -0.367 -8.580 22.341 1.00 92.38 361 ILE A CA 1
ATOM 2816 C C . ILE A 1 361 ? 0.599 -8.696 21.160 1.00 92.38 361 ILE A C 1
ATOM 2818 O O . ILE A 1 361 ? 0.861 -9.798 20.685 1.00 92.38 361 ILE A O 1
ATOM 2822 N N . PHE A 1 362 ? 1.155 -7.572 20.708 1.00 91.31 362 PHE A N 1
ATOM 2823 C CA . PHE A 1 362 ? 2.131 -7.569 19.629 1.00 91.31 362 PHE A CA 1
ATOM 2824 C C . PHE A 1 362 ? 3.426 -8.306 20.004 1.00 91.31 362 PHE A C 1
ATOM 2826 O O . PHE A 1 362 ? 3.944 -9.030 19.161 1.00 91.31 362 PHE A O 1
ATOM 2833 N N . ASP A 1 363 ? 3.889 -8.222 21.256 1.00 88.31 363 ASP A N 1
ATOM 2834 C CA . ASP A 1 363 ? 5.028 -9.008 21.758 1.00 88.31 363 ASP A CA 1
ATOM 2835 C C . ASP A 1 363 ? 4.776 -10.522 21.588 1.00 88.31 363 ASP A C 1
ATOM 2837 O O . ASP A 1 363 ? 5.628 -11.235 21.062 1.00 88.31 363 ASP A O 1
ATOM 2841 N N . VAL A 1 364 ? 3.569 -11.005 21.920 1.00 88.81 364 VAL A N 1
ATOM 2842 C CA . VAL A 1 364 ? 3.183 -12.417 21.707 1.00 88.81 364 VAL A CA 1
ATOM 2843 C C . VAL A 1 364 ? 3.223 -12.793 20.221 1.00 88.81 364 VAL A C 1
ATOM 2845 O O . VAL A 1 364 ? 3.698 -13.873 19.869 1.00 88.81 364 VAL A O 1
ATOM 2848 N N . PHE A 1 365 ? 2.751 -11.912 19.333 1.00 88.88 365 PHE A N 1
ATOM 2849 C CA . PHE A 1 365 ? 2.815 -12.157 17.890 1.00 88.88 365 PHE A CA 1
ATOM 2850 C C . PHE A 1 365 ? 4.245 -12.150 17.354 1.00 88.88 365 PHE A C 1
ATOM 2852 O O . PHE A 1 365 ? 4.577 -12.997 16.531 1.00 88.88 365 PHE A O 1
ATOM 2859 N N . ILE A 1 366 ? 5.097 -11.235 17.815 1.00 86.62 366 ILE A N 1
ATOM 2860 C CA . ILE A 1 366 ? 6.510 -11.183 17.429 1.00 86.62 366 ILE A CA 1
ATOM 2861 C C . ILE A 1 366 ? 7.231 -12.465 17.849 1.00 86.62 366 ILE A C 1
ATOM 2863 O O . ILE A 1 366 ? 8.026 -12.993 17.070 1.00 86.62 366 ILE A O 1
ATOM 2867 N N . ASP A 1 367 ? 6.977 -12.968 19.054 1.00 84.31 367 ASP A N 1
ATOM 2868 C CA . ASP A 1 367 ? 7.624 -14.186 19.545 1.00 84.31 367 ASP A CA 1
ATOM 2869 C C . ASP A 1 367 ? 7.143 -15.436 18.790 1.00 84.31 367 ASP A C 1
ATOM 2871 O O . ASP A 1 367 ? 7.923 -16.361 18.567 1.00 84.31 367 ASP A O 1
ATOM 2875 N N . GLY A 1 368 ? 5.878 -15.455 18.352 1.00 84.62 368 GLY A N 1
ATOM 2876 C CA . GLY A 1 368 ? 5.281 -16.587 17.637 1.00 84.62 368 GLY A CA 1
ATOM 2877 C C . GLY A 1 368 ? 5.423 -16.567 16.110 1.00 84.62 368 GLY A C 1
ATOM 2878 O O . GLY A 1 368 ? 5.287 -17.615 15.483 1.00 84.62 368 GLY A O 1
ATOM 2879 N N . ILE A 1 369 ? 5.665 -15.405 15.488 1.00 87.31 369 ILE A N 1
ATOM 2880 C CA . ILE A 1 369 ? 5.580 -15.232 14.028 1.00 87.31 369 ILE A CA 1
ATOM 2881 C C . ILE A 1 369 ? 6.853 -14.588 13.486 1.00 87.31 369 ILE A C 1
ATOM 2883 O O . ILE A 1 369 ? 7.055 -13.372 13.544 1.00 87.31 369 ILE A O 1
ATOM 2887 N N . GLY A 1 370 ? 7.695 -15.415 12.868 1.00 88.56 370 GLY A N 1
ATOM 2888 C CA . GLY A 1 370 ? 8.945 -14.953 12.273 1.00 88.56 370 GLY A CA 1
ATOM 2889 C C . GLY A 1 370 ? 8.759 -14.051 11.047 1.00 88.56 370 GLY A C 1
ATOM 2890 O O . GLY A 1 370 ? 9.574 -13.165 10.842 1.00 88.56 370 GLY A O 1
ATOM 2891 N N . CYS A 1 371 ? 7.675 -14.187 10.273 1.00 90.88 371 CYS A N 1
ATOM 2892 C CA . CYS A 1 371 ? 7.472 -13.401 9.046 1.00 90.88 371 CYS A CA 1
ATOM 2893 C C . CYS A 1 371 ? 7.048 -11.937 9.278 1.00 90.88 371 CYS A C 1
ATOM 2895 O O . CYS A 1 371 ? 6.823 -11.204 8.311 1.00 90.88 371 CYS A O 1
ATOM 2897 N N . LEU A 1 372 ? 6.919 -11.502 10.538 1.00 91.25 372 LEU A N 1
ATOM 2898 C CA . LEU A 1 372 ? 6.545 -10.132 10.879 1.00 91.25 372 LEU A CA 1
ATOM 2899 C C . LEU A 1 372 ? 7.739 -9.184 10.771 1.00 91.25 372 LEU A C 1
ATOM 2901 O O . LEU A 1 372 ? 8.649 -9.181 11.603 1.00 91.25 372 LEU A O 1
ATOM 2905 N N . MET A 1 373 ? 7.668 -8.307 9.777 1.00 92.62 373 MET A N 1
ATOM 2906 C CA . MET A 1 373 ? 8.446 -7.077 9.721 1.00 92.62 373 MET A CA 1
ATOM 2907 C C . MET A 1 373 ? 7.615 -5.928 10.275 1.00 92.62 373 MET A C 1
ATOM 2909 O O . MET A 1 373 ? 6.388 -5.905 10.168 1.00 92.62 373 MET A O 1
ATOM 2913 N N . PHE A 1 374 ? 8.274 -4.940 10.863 1.00 92.38 374 PHE A N 1
ATOM 2914 C CA . PHE A 1 374 ? 7.565 -3.788 11.386 1.00 92.38 374 PHE A CA 1
ATOM 2915 C C . PHE A 1 374 ? 8.417 -2.537 11.365 1.00 92.38 374 PHE A C 1
ATOM 2917 O O . PHE A 1 374 ? 9.645 -2.589 11.403 1.00 92.38 374 PHE A O 1
ATOM 2924 N N . GLY A 1 375 ? 7.767 -1.381 11.319 1.00 92.44 375 GLY A N 1
ATOM 2925 C CA . GLY A 1 375 ? 8.477 -0.117 11.377 1.00 92.44 375 GLY A CA 1
ATOM 2926 C C . GLY A 1 375 ? 7.679 0.991 12.022 1.00 92.44 375 GLY A C 1
ATOM 2927 O O . GLY A 1 375 ? 6.453 0.971 12.017 1.00 92.44 375 GLY A O 1
ATOM 2928 N N . SER A 1 376 ? 8.402 1.960 12.570 1.00 92.12 376 SER A N 1
ATOM 2929 C CA . SER A 1 376 ? 7.822 3.127 13.225 1.00 92.12 376 SER A CA 1
ATOM 2930 C C . SER A 1 376 ? 8.311 4.402 12.558 1.00 92.12 376 SER A C 1
ATOM 2932 O O . SER A 1 376 ? 9.519 4.575 12.329 1.00 92.12 376 SER A O 1
ATOM 2934 N N . ALA A 1 377 ? 7.371 5.290 12.247 1.00 85.25 377 ALA A N 1
ATOM 2935 C CA . ALA A 1 377 ? 7.677 6.666 11.901 1.00 85.25 377 ALA A CA 1
ATOM 2936 C C . ALA A 1 377 ? 7.572 7.480 13.185 1.00 85.25 377 ALA A C 1
ATOM 2938 O O . ALA A 1 377 ? 6.464 7.821 13.566 1.00 85.25 377 ALA A O 1
ATOM 2939 N N . GLU A 1 378 ? 8.713 7.761 13.822 1.00 84.69 378 GLU A N 1
ATOM 2940 C CA . GLU A 1 378 ? 8.858 8.328 15.176 1.00 84.69 378 GLU A CA 1
ATOM 2941 C C . GLU A 1 378 ? 8.655 7.353 16.344 1.00 84.69 378 GLU A C 1
ATOM 2943 O O . GLU A 1 378 ? 8.293 6.196 16.144 1.00 84.69 378 GLU A O 1
ATOM 2948 N N . ASP A 1 379 ? 8.928 7.826 17.563 1.00 84.56 379 ASP A N 1
ATOM 2949 C CA . ASP A 1 379 ? 8.650 7.076 18.787 1.00 84.56 379 ASP A CA 1
ATOM 2950 C C . ASP A 1 379 ? 7.165 7.200 19.148 1.00 84.56 379 ASP A C 1
ATOM 2952 O O . ASP A 1 379 ? 6.652 8.275 19.478 1.00 84.56 379 ASP A O 1
ATOM 2956 N N . THR A 1 380 ? 6.470 6.072 19.066 1.00 82.81 380 THR A N 1
ATOM 2957 C CA . THR A 1 380 ? 5.043 5.950 19.374 1.00 82.81 380 THR A CA 1
ATOM 2958 C C . THR A 1 380 ? 4.792 5.444 20.796 1.00 82.81 380 THR A C 1
ATOM 2960 O O . THR A 1 380 ? 3.674 5.570 21.299 1.00 82.81 380 THR A O 1
ATOM 2963 N N . GLY A 1 381 ? 5.816 4.901 21.466 1.00 79.75 381 GLY A N 1
ATOM 2964 C CA . GLY A 1 381 ? 5.697 4.124 22.704 1.00 79.75 381 GLY A CA 1
ATOM 2965 C C . GLY A 1 381 ? 5.316 2.648 22.500 1.00 79.75 381 GLY A C 1
ATOM 2966 O O . GLY A 1 381 ? 5.295 1.887 23.471 1.00 79.75 381 GLY A O 1
ATOM 2967 N N . LEU A 1 382 ? 5.049 2.231 21.255 1.00 78.75 382 LEU A N 1
ATOM 2968 C CA . LEU A 1 382 ? 4.783 0.837 20.865 1.00 78.75 382 LEU A CA 1
ATOM 2969 C C . LEU A 1 382 ? 6.039 0.098 20.379 1.00 78.75 382 LEU A C 1
ATOM 2971 O O . LEU A 1 382 ? 5.965 -1.069 20.008 1.00 78.75 382 LEU A O 1
ATOM 2975 N N . GLU A 1 383 ? 7.192 0.767 20.376 1.00 67.38 383 GLU A N 1
ATOM 2976 C CA . GLU A 1 383 ? 8.463 0.172 19.975 1.00 67.38 383 GLU A CA 1
ATOM 2977 C C . GLU A 1 383 ? 8.833 -1.002 20.899 1.00 67.38 383 GLU A C 1
ATOM 2979 O O . GLU A 1 383 ? 9.034 -0.828 22.104 1.00 67.38 383 GLU A O 1
ATOM 2984 N N . VAL A 1 384 ? 8.935 -2.204 20.331 1.00 63.62 384 VAL A N 1
ATOM 2985 C CA . VAL A 1 384 ? 9.291 -3.426 21.064 1.00 63.62 384 VAL A CA 1
ATOM 2986 C C . VAL A 1 384 ? 10.810 -3.520 21.244 1.00 63.62 384 VAL A C 1
ATOM 2988 O O . VAL A 1 384 ? 11.584 -3.084 20.386 1.00 63.62 384 VAL A O 1
ATOM 2991 N N . ARG A 1 385 ? 11.265 -4.084 22.372 1.00 55.62 385 ARG A N 1
ATOM 2992 C CA . ARG A 1 385 ? 12.678 -4.451 22.557 1.00 55.62 385 ARG A CA 1
ATOM 2993 C C . ARG A 1 385 ? 12.979 -5.647 21.656 1.00 55.62 385 ARG A C 1
ATOM 2995 O O . ARG A 1 385 ? 12.413 -6.708 21.871 1.00 55.62 385 ARG A O 1
ATOM 3002 N N . GLU A 1 386 ? 13.887 -5.498 20.691 1.00 54.09 386 GLU A N 1
ATOM 3003 C CA . GLU A 1 386 ? 14.412 -6.652 19.951 1.00 54.09 386 GLU A CA 1
ATOM 3004 C C . GLU A 1 386 ? 15.109 -7.605 20.937 1.00 54.09 386 GLU A C 1
ATOM 3006 O O . GLU A 1 386 ? 16.204 -7.328 21.431 1.00 54.09 386 GLU A O 1
ATOM 3011 N N . THR A 1 387 ? 14.458 -8.719 21.255 1.00 42.38 387 THR A N 1
ATOM 3012 C CA . THR A 1 387 ? 15.041 -9.838 21.992 1.00 42.38 387 THR A CA 1
ATOM 3013 C C . THR A 1 387 ? 15.551 -10.878 20.996 1.00 42.38 387 THR A C 1
ATOM 3015 O O . THR A 1 387 ? 14.779 -11.617 20.400 1.00 42.38 387 THR A O 1
ATOM 3018 N N . GLY A 1 388 ? 16.874 -10.966 20.841 1.00 40.00 388 GLY A N 1
ATOM 3019 C CA . GLY A 1 388 ? 17.525 -12.165 20.302 1.00 40.00 388 GLY A CA 1
ATOM 3020 C C . GLY A 1 388 ? 17.649 -12.283 18.777 1.00 40.00 388 GLY A C 1
ATOM 3021 O O . GLY A 1 388 ? 17.031 -11.570 18.001 1.00 40.00 388 GLY A O 1
ATOM 3022 N N . THR A 1 389 ? 18.563 -13.168 18.388 1.00 37.78 389 THR A N 1
ATOM 3023 C CA . THR A 1 389 ? 19.353 -13.268 17.149 1.00 37.78 389 THR A CA 1
ATOM 3024 C C . THR A 1 389 ? 18.604 -13.551 15.835 1.00 37.78 389 THR A C 1
ATOM 3026 O O . THR A 1 389 ? 17.890 -14.546 15.741 1.00 37.78 389 THR A O 1
ATOM 3029 N N . SER A 1 390 ? 18.985 -12.780 14.798 1.00 38.94 390 SER A N 1
ATOM 3030 C CA . SER A 1 390 ? 18.885 -12.984 13.325 1.00 38.94 390 SER A CA 1
ATOM 3031 C C . SER A 1 390 ? 17.910 -12.033 12.607 1.00 38.94 390 SER A C 1
ATOM 3033 O O . SER A 1 390 ? 16.712 -12.283 12.542 1.00 38.94 390 SER A O 1
ATOM 3035 N N . GLY A 1 391 ? 18.459 -10.956 12.025 1.00 53.19 391 GLY A N 1
ATOM 3036 C CA . GLY A 1 391 ? 17.735 -9.937 11.250 1.00 53.19 391 GLY A CA 1
ATOM 3037 C C . GLY A 1 391 ? 17.027 -8.885 12.117 1.00 53.19 391 GLY A C 1
ATOM 3038 O O . GLY A 1 391 ? 16.313 -9.213 13.061 1.00 53.19 391 GLY A O 1
ATOM 3039 N N . LYS A 1 392 ? 17.205 -7.594 11.802 1.00 66.56 392 LYS A N 1
ATOM 3040 C CA . LYS A 1 392 ? 16.438 -6.519 12.461 1.00 66.56 392 LYS A CA 1
ATOM 3041 C C . LYS A 1 392 ? 15.026 -6.485 11.890 1.00 66.56 392 LYS A C 1
ATOM 3043 O O . LYS A 1 392 ? 14.828 -5.976 10.786 1.00 66.56 392 LYS A O 1
ATOM 3048 N N . ARG A 1 393 ? 14.062 -7.031 12.633 1.00 82.00 393 ARG A N 1
ATOM 3049 C CA . ARG A 1 393 ? 12.633 -7.002 12.273 1.00 82.00 393 ARG A CA 1
ATOM 3050 C C . ARG A 1 393 ? 12.049 -5.597 12.402 1.00 82.00 393 ARG A C 1
ATOM 3052 O O . ARG A 1 393 ? 11.112 -5.264 11.678 1.00 82.00 393 ARG A O 1
ATOM 3059 N N . MET A 1 394 ? 12.637 -4.769 13.276 1.00 84.44 394 MET A N 1
ATOM 3060 C CA . MET A 1 394 ? 12.215 -3.392 13.501 1.00 84.44 394 MET A CA 1
ATOM 3061 C C . MET A 1 394 ? 12.964 -2.390 12.613 1.00 84.44 394 MET A C 1
ATOM 3063 O O . MET A 1 394 ? 14.182 -2.210 12.701 1.00 84.44 394 MET A O 1
ATOM 3067 N N . LEU A 1 395 ? 12.207 -1.614 11.844 1.00 88.31 395 LEU A N 1
ATOM 3068 C CA . LEU A 1 395 ? 12.685 -0.475 11.072 1.00 88.31 395 LEU A CA 1
ATOM 3069 C C . LEU A 1 395 ? 12.302 0.835 11.772 1.00 88.31 395 LEU A C 1
ATOM 3071 O O . LEU A 1 395 ? 11.141 1.230 11.830 1.00 88.31 395 LEU A O 1
ATOM 3075 N N . ARG A 1 396 ? 13.298 1.561 12.281 1.00 88.81 396 ARG A N 1
ATOM 3076 C CA . ARG A 1 396 ? 13.110 2.930 12.786 1.00 88.81 396 ARG A CA 1
ATOM 3077 C C . ARG A 1 396 ? 13.322 3.915 11.643 1.00 88.81 396 ARG A C 1
ATOM 3079 O O . ARG A 1 396 ? 14.462 4.155 11.242 1.00 88.81 396 ARG A O 1
ATOM 3086 N N . LEU A 1 397 ? 12.236 4.464 11.103 1.00 89.81 397 LEU A N 1
ATOM 3087 C CA . LEU A 1 397 ? 12.282 5.336 9.923 1.00 89.81 397 LEU A CA 1
ATOM 3088 C C . LEU A 1 397 ? 12.587 6.800 10.286 1.00 89.81 397 LEU A C 1
ATOM 3090 O O . LEU A 1 397 ? 12.968 7.587 9.415 1.00 89.81 397 LEU A O 1
ATOM 3094 N N . GLY A 1 398 ? 12.462 7.169 11.566 1.00 86.69 398 GLY A N 1
ATOM 3095 C CA . GLY A 1 398 ? 12.447 8.569 12.004 1.00 86.69 398 GLY A CA 1
ATOM 3096 C C . GLY A 1 398 ? 11.146 9.260 11.585 1.00 86.69 398 GLY A C 1
ATOM 3097 O O . GLY A 1 398 ? 10.159 8.583 11.319 1.00 86.69 398 GLY A O 1
ATOM 3098 N N . CYS A 1 399 ? 11.131 10.591 11.496 1.00 89.94 399 CYS A N 1
ATOM 3099 C CA . CYS A 1 399 ? 9.950 11.372 11.099 1.00 89.94 399 CYS A CA 1
ATOM 3100 C C . CYS A 1 399 ? 9.668 11.276 9.581 1.00 89.94 399 CYS A C 1
ATOM 3102 O O . CYS A 1 399 ? 9.746 12.275 8.873 1.00 89.94 399 CYS A O 1
ATOM 3104 N N . ARG A 1 400 ? 9.420 10.061 9.074 1.00 93.75 400 ARG A N 1
ATOM 3105 C CA . ARG A 1 400 ? 9.229 9.730 7.648 1.00 93.75 400 ARG A CA 1
ATOM 3106 C C . ARG A 1 400 ? 7.975 8.886 7.436 1.00 93.75 400 ARG A C 1
ATOM 3108 O O . ARG A 1 400 ? 8.033 7.708 7.074 1.00 93.75 400 ARG A O 1
ATOM 3115 N N . ALA A 1 401 ? 6.835 9.461 7.789 1.00 91.88 401 ALA A N 1
ATOM 3116 C CA . ALA A 1 401 ? 5.572 8.742 7.777 1.00 91.88 401 ALA A CA 1
ATOM 3117 C C . ALA A 1 401 ? 5.024 8.487 6.376 1.00 91.88 401 ALA A C 1
ATOM 3119 O O . ALA A 1 401 ? 4.415 7.442 6.171 1.00 91.88 401 ALA A O 1
ATOM 3120 N N . ASN A 1 402 ? 5.283 9.371 5.407 1.00 92.44 402 ASN A N 1
ATOM 3121 C CA . ASN A 1 402 ? 4.836 9.141 4.035 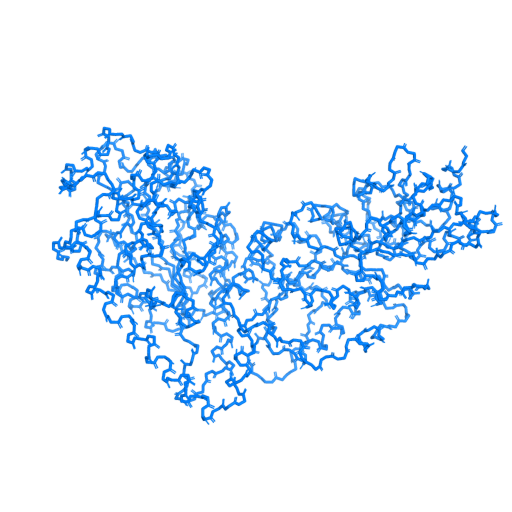1.00 92.44 402 ASN A CA 1
ATOM 3122 C C . ASN A 1 402 ? 5.484 7.859 3.485 1.00 92.44 402 ASN A C 1
ATOM 3124 O O . ASN A 1 402 ? 4.802 6.994 2.930 1.00 92.44 402 ASN A O 1
ATOM 3128 N N . ALA A 1 403 ? 6.792 7.685 3.722 1.00 96.56 403 ALA A N 1
ATOM 3129 C CA . ALA A 1 403 ? 7.507 6.480 3.305 1.00 96.56 403 ALA A CA 1
ATOM 3130 C C . ALA A 1 403 ? 7.089 5.213 4.064 1.00 96.56 403 ALA A C 1
ATOM 3132 O O . ALA A 1 403 ? 7.128 4.134 3.475 1.00 96.56 403 ALA A O 1
ATOM 3133 N N . LEU A 1 404 ? 6.683 5.310 5.338 1.00 97.00 404 LEU A N 1
ATOM 3134 C CA . LEU A 1 404 ? 6.317 4.143 6.154 1.00 97.00 404 LEU A CA 1
ATOM 3135 C C . LEU A 1 404 ? 5.232 3.290 5.487 1.00 97.00 404 LEU A C 1
ATOM 3137 O O . LEU A 1 404 ? 5.384 2.073 5.401 1.00 97.00 404 LEU A O 1
ATOM 3141 N N . GLY A 1 405 ? 4.161 3.921 5.004 1.00 96.12 405 GLY A N 1
ATOM 3142 C CA . GLY A 1 405 ? 3.063 3.197 4.365 1.00 96.12 405 GLY A CA 1
ATOM 3143 C C . GLY A 1 405 ? 3.445 2.592 3.011 1.00 96.12 405 GLY A C 1
ATOM 3144 O O . GLY A 1 405 ? 3.064 1.461 2.724 1.00 9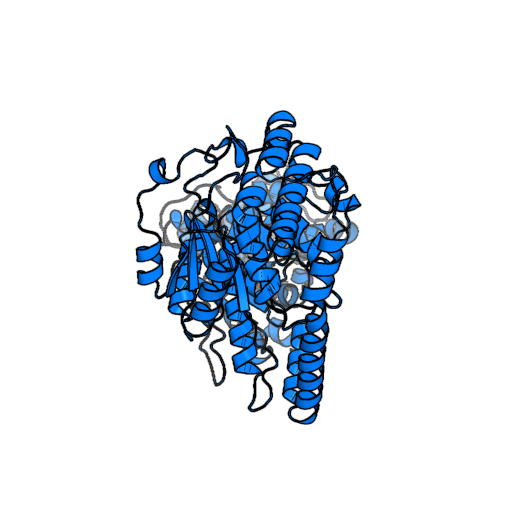6.12 405 GLY A O 1
ATOM 3145 N N . GLY A 1 406 ? 4.227 3.303 2.192 1.00 97.12 406 GLY A N 1
ATOM 3146 C CA . GLY A 1 406 ? 4.693 2.774 0.903 1.00 97.12 406 GLY A CA 1
ATOM 3147 C C . GLY A 1 406 ? 5.685 1.615 1.074 1.00 97.12 406 GLY A C 1
ATOM 3148 O O . GLY A 1 406 ? 5.600 0.604 0.386 1.00 97.12 406 GLY A O 1
ATOM 3149 N N . ILE A 1 407 ? 6.572 1.696 2.070 1.00 98.19 407 ILE A N 1
ATOM 3150 C CA . ILE A 1 407 ? 7.467 0.590 2.440 1.00 98.19 407 ILE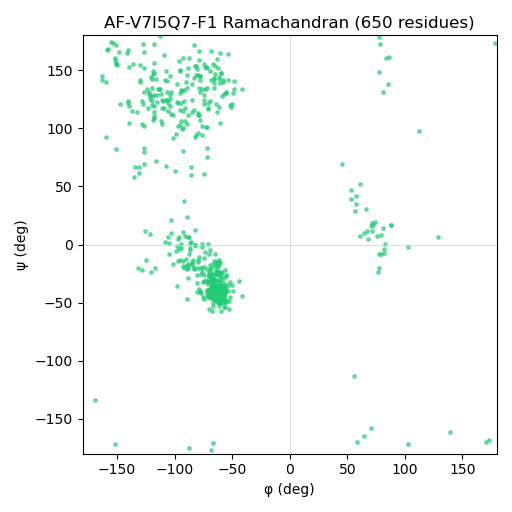 A CA 1
ATOM 3151 C C . ILE A 1 407 ? 6.665 -0.630 2.904 1.00 98.19 407 ILE A C 1
ATOM 3153 O O . ILE A 1 407 ? 6.973 -1.743 2.481 1.00 98.19 407 ILE A O 1
ATOM 3157 N N . ALA A 1 408 ? 5.621 -0.434 3.718 1.00 97.38 408 ALA A N 1
ATOM 3158 C CA . ALA A 1 408 ? 4.738 -1.520 4.144 1.00 97.38 408 ALA A CA 1
ATOM 3159 C C . ALA A 1 408 ? 4.067 -2.207 2.944 1.00 97.38 408 ALA A C 1
ATOM 3161 O O . ALA A 1 408 ? 4.132 -3.427 2.804 1.00 97.38 408 ALA A O 1
ATOM 3162 N N . ASN A 1 409 ? 3.511 -1.416 2.020 1.00 97.81 409 ASN A N 1
ATOM 3163 C CA . ASN A 1 409 ? 2.926 -1.913 0.775 1.00 97.81 409 ASN A CA 1
ATOM 3164 C C . ASN A 1 409 ? 3.930 -2.736 -0.042 1.00 97.81 409 ASN A C 1
ATOM 3166 O O . ASN A 1 409 ? 3.623 -3.851 -0.457 1.00 97.81 409 ASN A O 1
ATOM 3170 N N . GLY A 1 410 ? 5.139 -2.210 -0.238 1.00 97.81 410 GLY A N 1
ATOM 3171 C CA . GLY A 1 410 ? 6.224 -2.903 -0.924 1.00 97.81 410 GLY A CA 1
ATOM 3172 C C . GLY A 1 410 ? 6.604 -4.240 -0.296 1.00 97.81 410 GLY A C 1
ATOM 3173 O O . GLY A 1 410 ? 6.716 -5.243 -0.997 1.00 97.81 410 GLY A O 1
ATOM 3174 N N . ALA A 1 411 ? 6.773 -4.261 1.027 1.00 97.00 411 ALA A N 1
ATOM 3175 C CA . ALA A 1 411 ? 7.124 -5.470 1.762 1.00 97.00 411 ALA A CA 1
ATOM 3176 C C . ALA A 1 411 ? 6.027 -6.540 1.648 1.00 97.00 411 ALA A C 1
ATOM 3178 O O . ALA A 1 411 ? 6.328 -7.681 1.309 1.00 97.00 411 ALA A O 1
ATOM 3179 N N . ALA A 1 412 ? 4.756 -6.168 1.829 1.00 95.00 412 ALA A N 1
ATOM 3180 C CA . ALA A 1 412 ? 3.637 -7.096 1.657 1.00 95.00 412 ALA A CA 1
ATOM 3181 C C . ALA A 1 412 ? 3.528 -7.620 0.210 1.00 95.00 412 ALA A C 1
ATOM 3183 O O . ALA A 1 412 ? 3.262 -8.799 -0.011 1.00 95.00 412 ALA A O 1
ATOM 3184 N N . MET A 1 413 ? 3.782 -6.774 -0.797 1.00 95.25 413 MET A N 1
ATOM 3185 C CA . MET A 1 413 ? 3.746 -7.184 -2.209 1.00 95.25 413 MET A CA 1
ATOM 3186 C C . MET A 1 413 ? 4.886 -8.115 -2.618 1.00 95.25 413 MET A C 1
ATOM 3188 O O . MET A 1 413 ? 4.709 -8.914 -3.535 1.00 95.25 413 MET A O 1
ATOM 3192 N N . HIS A 1 414 ? 6.037 -8.040 -1.950 1.00 97.06 414 HIS A N 1
ATOM 3193 C CA . HIS A 1 414 ? 7.138 -8.968 -2.192 1.00 97.06 414 HIS A CA 1
ATOM 3194 C C . HIS A 1 414 ? 6.725 -10.432 -1.953 1.00 97.06 414 HIS A C 1
ATOM 3196 O O . HIS A 1 414 ? 7.181 -11.321 -2.681 1.00 97.06 414 HIS A O 1
ATOM 3202 N N . GLY A 1 415 ? 5.864 -10.660 -0.954 1.00 93.25 415 GLY A N 1
ATOM 3203 C CA . GLY A 1 415 ? 5.502 -11.979 -0.438 1.00 93.25 415 GLY A CA 1
ATOM 3204 C C . GLY A 1 415 ? 6.511 -12.509 0.585 1.00 93.25 415 GLY A C 1
ATOM 3205 O O . GLY A 1 415 ? 7.646 -12.037 0.667 1.00 93.25 415 GLY A O 1
ATOM 3206 N N . GLY A 1 416 ? 6.090 -13.485 1.390 1.00 92.69 416 GLY A N 1
ATOM 3207 C CA . GLY A 1 416 ? 6.930 -14.109 2.422 1.00 92.69 416 GLY A CA 1
ATOM 3208 C C . GLY A 1 416 ? 7.080 -13.295 3.712 1.00 92.69 416 GLY A C 1
ATOM 3209 O O . GLY A 1 416 ? 7.612 -13.805 4.691 1.00 92.69 416 GLY A O 1
ATOM 3210 N N . VAL A 1 417 ? 6.596 -12.054 3.755 1.00 93.25 417 VAL A N 1
ATOM 3211 C CA . VAL A 1 417 ? 6.588 -11.220 4.963 1.00 93.25 417 VAL A CA 1
ATOM 3212 C C . VAL A 1 417 ? 5.253 -10.512 5.110 1.00 93.25 417 VAL A C 1
ATOM 3214 O O . VAL A 1 417 ? 4.568 -10.244 4.123 1.00 93.25 417 VAL A O 1
ATOM 3217 N N . ARG A 1 418 ? 4.927 -10.153 6.347 1.00 92.06 418 ARG A N 1
ATOM 3218 C CA . ARG A 1 418 ? 3.812 -9.271 6.675 1.00 92.06 418 ARG A CA 1
ATOM 3219 C C . ARG A 1 418 ? 4.328 -8.047 7.414 1.00 92.06 418 ARG A C 1
ATOM 3221 O O . ARG A 1 418 ? 5.271 -8.159 8.195 1.00 92.06 418 ARG A O 1
ATOM 3228 N N . TYR A 1 419 ? 3.722 -6.888 7.163 1.00 94.62 419 TYR A N 1
ATOM 3229 C CA . TYR A 1 419 ? 4.207 -5.621 7.702 1.00 94.62 419 TYR A CA 1
ATOM 3230 C C . TYR A 1 419 ? 3.249 -4.993 8.720 1.00 94.62 419 TYR A C 1
ATOM 3232 O O . TYR A 1 419 ? 2.046 -4.865 8.472 1.00 94.62 419 TYR A O 1
ATOM 3240 N N . VAL A 1 420 ? 3.808 -4.547 9.849 1.00 95.56 420 VAL A N 1
ATOM 3241 C CA . VAL A 1 420 ? 3.110 -3.740 10.860 1.00 95.56 420 VAL A CA 1
ATOM 3242 C C . VAL A 1 420 ? 3.735 -2.348 10.957 1.00 95.56 420 VAL A C 1
ATOM 3244 O O . VAL A 1 420 ? 4.926 -2.184 11.223 1.00 95.56 420 VAL A O 1
ATOM 3247 N N . SER A 1 421 ? 2.923 -1.321 10.744 1.00 95.94 421 SER A N 1
ATOM 3248 C CA . SER A 1 421 ? 3.327 0.082 10.778 1.00 95.94 421 SER A CA 1
ATOM 3249 C C . SER A 1 421 ? 2.855 0.747 12.064 1.00 95.94 421 SER A C 1
ATOM 3251 O O . SER A 1 421 ? 1.660 0.778 12.337 1.00 95.94 421 SER A O 1
ATOM 3253 N N . PHE A 1 422 ? 3.774 1.350 12.811 1.00 94.88 422 PHE A N 1
ATOM 3254 C CA . PHE A 1 422 ? 3.481 2.151 13.996 1.00 94.88 422 PHE A CA 1
ATOM 3255 C C . PHE A 1 422 ? 3.606 3.643 13.677 1.00 94.88 422 PHE A C 1
ATOM 3257 O O . PHE A 1 422 ? 4.621 4.096 13.143 1.00 94.88 422 PHE A O 1
ATOM 3264 N N . ALA A 1 423 ? 2.576 4.416 14.010 1.00 93.94 423 ALA A N 1
ATOM 3265 C CA . ALA A 1 423 ? 2.594 5.873 13.907 1.00 93.94 423 ALA A CA 1
ATOM 3266 C C . ALA A 1 423 ? 1.670 6.503 14.960 1.00 93.94 423 ALA A C 1
ATOM 3268 O O . ALA A 1 423 ? 0.906 5.814 15.634 1.00 93.94 423 ALA A O 1
ATOM 3269 N N . ARG A 1 424 ? 1.715 7.828 15.109 1.00 91.88 424 ARG A N 1
ATOM 3270 C CA . ARG A 1 424 ? 0.675 8.569 15.840 1.00 91.88 424 ARG A CA 1
ATOM 3271 C C . ARG A 1 424 ? -0.528 8.831 14.935 1.00 91.88 424 ARG A C 1
ATOM 3273 O O . ARG A 1 424 ? -0.370 8.976 13.725 1.00 91.88 424 ARG A O 1
ATOM 3280 N N . SER A 1 425 ? -1.719 8.982 15.508 1.00 90.94 425 SER A N 1
ATOM 3281 C CA . SER A 1 425 ? -2.941 9.301 14.751 1.00 90.94 425 SER A CA 1
ATOM 3282 C C . SER A 1 425 ? -2.826 10.635 14.002 1.00 90.94 425 SER A C 1
ATOM 3284 O O . SER A 1 425 ? -3.230 10.717 12.847 1.00 90.94 425 SER A O 1
ATOM 3286 N N . SER A 1 426 ? -2.153 11.638 14.585 1.00 88.38 426 SER A N 1
ATOM 3287 C CA . SER A 1 426 ? -1.806 12.907 13.912 1.00 88.38 426 SER A CA 1
ATOM 3288 C C . SER A 1 426 ? -0.911 12.728 12.685 1.00 88.38 426 SER A C 1
ATOM 3290 O O . SER A 1 426 ? -0.898 13.548 11.777 1.00 88.38 426 SER A O 1
ATOM 3292 N N . THR A 1 427 ? -0.124 11.660 12.671 1.00 88.50 427 THR A N 1
ATOM 3293 C CA . THR A 1 427 ? 0.770 11.300 11.574 1.00 88.50 427 THR A CA 1
ATOM 3294 C C . THR A 1 427 ? 0.046 10.402 10.553 1.00 88.50 427 THR A C 1
ATOM 3296 O O . THR A 1 427 ? 0.499 10.245 9.421 1.00 88.50 427 THR A O 1
ATOM 3299 N N . GLY A 1 428 ? -1.134 9.872 10.906 1.00 88.88 428 GLY A N 1
ATOM 3300 C CA . GLY A 1 428 ? -1.988 9.048 10.050 1.00 88.88 428 GLY A CA 1
ATOM 3301 C C . GLY A 1 428 ? -2.401 9.725 8.740 1.00 88.88 428 GLY A C 1
ATOM 3302 O O . GLY A 1 428 ? -2.533 9.041 7.730 1.00 88.88 428 GLY A O 1
ATOM 3303 N N . TYR A 1 429 ? -2.497 11.059 8.703 1.00 91.00 429 TYR A N 1
ATOM 3304 C CA . TYR A 1 429 ? -2.786 11.813 7.474 1.00 91.00 429 TYR A CA 1
ATOM 3305 C C . TYR A 1 429 ? -1.739 11.571 6.377 1.00 91.00 429 TYR A C 1
ATOM 3307 O O . TYR A 1 429 ? -2.097 11.421 5.211 1.00 91.00 429 TYR A O 1
ATOM 3315 N N . ALA A 1 430 ? -0.459 11.454 6.749 1.00 93.12 430 ALA A N 1
ATOM 3316 C CA . ALA A 1 430 ? 0.631 11.142 5.821 1.00 93.12 430 ALA A CA 1
ATOM 3317 C C . ALA A 1 430 ? 0.560 9.697 5.286 1.00 93.12 430 ALA A C 1
ATOM 3319 O O . ALA A 1 430 ? 1.111 9.384 4.234 1.00 93.12 430 ALA A O 1
ATOM 3320 N N . LEU A 1 431 ? -0.135 8.804 5.999 1.00 94.94 431 LEU A N 1
ATOM 3321 C CA . LEU A 1 431 ? -0.302 7.403 5.615 1.00 94.94 431 LEU A CA 1
ATOM 3322 C C . LEU A 1 431 ? -1.527 7.164 4.728 1.00 94.94 431 LEU A C 1
ATOM 3324 O O . LEU A 1 431 ? -1.573 6.130 4.064 1.00 94.94 431 LEU A O 1
ATOM 3328 N N . LEU A 1 432 ? -2.494 8.089 4.675 1.00 95.50 432 LEU A N 1
ATOM 3329 C CA . LEU A 1 432 ? -3.739 7.926 3.909 1.00 95.50 432 LEU A CA 1
ATOM 3330 C C . LEU A 1 432 ? -3.522 7.525 2.439 1.00 95.50 432 LEU A C 1
ATOM 3332 O O . LEU A 1 432 ? -4.210 6.602 1.988 1.00 95.50 432 LEU A O 1
ATOM 3336 N N . PRO A 1 433 ? -2.585 8.138 1.680 1.00 95.50 433 PRO A N 1
ATOM 3337 C CA . PRO A 1 433 ? -2.364 7.754 0.287 1.00 95.50 433 PRO A CA 1
ATOM 3338 C C . PRO A 1 433 ? -1.912 6.286 0.177 1.00 95.50 433 PRO A C 1
ATOM 3340 O O . PRO A 1 433 ? -2.470 5.504 -0.597 1.00 95.50 433 PRO A O 1
ATOM 3343 N N . SER A 1 434 ? -0.996 5.874 1.055 1.00 96.31 434 SER A N 1
ATOM 3344 C CA . SER A 1 434 ? -0.478 4.508 1.133 1.00 96.31 434 SER A CA 1
ATOM 3345 C C . SER A 1 434 ? -1.520 3.503 1.638 1.00 96.31 434 SER A C 1
ATOM 3347 O O . SER A 1 434 ? -1.592 2.397 1.109 1.00 96.31 434 SER A O 1
ATOM 3349 N N . MET A 1 435 ? -2.364 3.869 2.610 1.00 96.88 435 MET A N 1
ATOM 3350 C CA . MET A 1 435 ? -3.473 3.039 3.104 1.00 96.88 435 MET A CA 1
ATOM 3351 C C . MET A 1 435 ? -4.523 2.805 2.015 1.00 96.88 435 MET A C 1
ATOM 3353 O O . MET A 1 435 ? -4.996 1.680 1.847 1.00 96.88 435 MET A O 1
ATOM 3357 N N . LYS A 1 436 ? -4.850 3.841 1.229 1.00 96.69 436 LYS A N 1
ATOM 3358 C CA . LYS A 1 436 ? -5.730 3.714 0.061 1.00 96.69 436 LYS A CA 1
ATOM 3359 C C . LYS A 1 436 ? -5.153 2.724 -0.949 1.00 96.69 436 LYS A C 1
ATOM 3361 O O . LYS A 1 436 ? -5.863 1.815 -1.371 1.00 96.69 436 LYS A O 1
ATOM 3366 N N . LEU A 1 437 ? -3.876 2.867 -1.306 1.00 96.56 437 LEU A N 1
ATOM 3367 C CA . LEU A 1 437 ? -3.208 1.938 -2.221 1.00 96.56 437 LEU A CA 1
ATOM 3368 C C . LEU A 1 437 ? -3.129 0.517 -1.643 1.00 96.56 437 LEU A C 1
ATOM 3370 O O . LEU A 1 437 ? -3.369 -0.443 -2.371 1.00 96.56 437 LEU A O 1
ATOM 3374 N N . SER A 1 438 ? -2.887 0.370 -0.338 1.00 96.94 438 SER A N 1
ATOM 3375 C CA . SER A 1 438 ? -2.924 -0.920 0.360 1.00 96.94 438 SER A CA 1
ATOM 3376 C C . SER A 1 438 ? -4.285 -1.600 0.208 1.00 96.94 438 SER A C 1
ATOM 3378 O O . SER A 1 438 ? -4.345 -2.799 -0.051 1.00 96.94 438 SER A O 1
ATOM 3380 N N . ALA A 1 439 ? -5.379 -0.843 0.334 1.00 96.69 439 ALA A N 1
ATOM 3381 C CA . ALA A 1 439 ? -6.732 -1.362 0.168 1.00 96.69 439 ALA A CA 1
ATOM 3382 C C . ALA A 1 439 ? -7.051 -1.711 -1.291 1.00 96.69 439 ALA A C 1
ATOM 3384 O O . ALA A 1 439 ? -7.563 -2.796 -1.553 1.00 96.69 439 ALA A O 1
ATOM 3385 N N . MET A 1 440 ? -6.677 -0.850 -2.245 1.00 95.62 440 MET A N 1
ATOM 3386 C CA . MET A 1 440 ? -6.849 -1.116 -3.681 1.00 95.62 440 MET A CA 1
ATOM 3387 C C . MET A 1 440 ? -6.091 -2.369 -4.134 1.00 95.62 440 MET A C 1
ATOM 3389 O O . MET A 1 440 ? -6.618 -3.174 -4.892 1.00 95.62 440 MET A O 1
ATOM 3393 N N . MET A 1 441 ? -4.869 -2.566 -3.635 1.00 95.81 441 MET A N 1
ATOM 3394 C CA . MET A 1 441 ? -4.040 -3.738 -3.934 1.00 95.81 441 MET A CA 1
ATOM 3395 C C . MET A 1 441 ? -4.388 -4.969 -3.085 1.00 95.81 441 MET A C 1
ATOM 3397 O O . MET A 1 441 ? -3.757 -6.023 -3.251 1.00 95.81 441 MET A O 1
ATOM 3401 N N . ASN A 1 442 ? -5.372 -4.830 -2.189 1.00 95.62 442 ASN A N 1
ATOM 3402 C CA . ASN A 1 442 ? -5.846 -5.854 -1.268 1.00 95.62 442 ASN A CA 1
ATOM 3403 C C . ASN A 1 442 ? -4.710 -6.472 -0.425 1.00 95.62 442 ASN A C 1
ATOM 3405 O O . ASN A 1 442 ? -4.584 -7.691 -0.343 1.00 95.62 442 ASN A O 1
ATOM 3409 N N . LEU A 1 443 ? -3.851 -5.626 0.153 1.00 95.44 443 LEU A N 1
ATOM 3410 C CA . LEU A 1 443 ? -2.729 -6.030 1.011 1.00 95.44 443 LEU A CA 1
ATOM 3411 C C . LEU A 1 443 ? -3.159 -6.111 2.478 1.00 95.44 443 LEU A C 1
ATOM 3413 O O . LEU A 1 443 ? -3.946 -5.285 2.929 1.00 95.44 443 LEU A O 1
ATOM 3417 N N . ASP A 1 444 ? -2.587 -7.046 3.228 1.00 93.12 444 ASP A N 1
ATOM 3418 C CA . ASP A 1 444 ? -2.917 -7.394 4.619 1.00 93.12 444 ASP A CA 1
ATOM 3419 C C . ASP A 1 444 ? -2.136 -6.579 5.674 1.00 93.12 444 ASP A C 1
ATOM 3421 O O . ASP A 1 444 ? -1.966 -7.006 6.824 1.00 93.12 444 ASP A O 1
ATOM 3425 N N . ASN A 1 445 ? -1.661 -5.390 5.290 1.00 96.19 445 ASN A N 1
ATOM 3426 C CA . ASN A 1 445 ? -0.907 -4.489 6.161 1.00 96.19 445 ASN A CA 1
ATOM 3427 C C . ASN A 1 445 ? -1.701 -4.105 7.415 1.00 96.19 445 ASN A C 1
ATOM 3429 O O . ASN A 1 445 ? -2.904 -3.827 7.353 1.00 96.19 445 ASN A O 1
ATOM 3433 N N . ILE A 1 446 ? -1.001 -4.018 8.548 1.00 97.25 446 ILE A N 1
ATOM 3434 C CA . ILE A 1 446 ? -1.571 -3.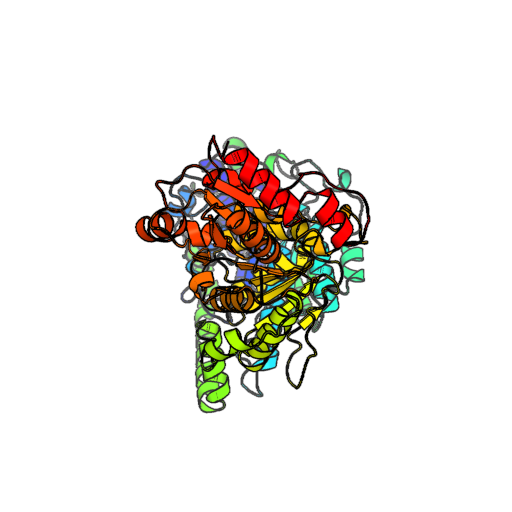557 9.817 1.00 97.25 446 ILE A CA 1
ATOM 3435 C C . ILE A 1 446 ? -0.956 -2.206 10.171 1.00 97.25 446 ILE A C 1
ATOM 3437 O O . ILE A 1 446 ? 0.259 -2.077 10.282 1.00 97.25 446 ILE A O 1
ATOM 3441 N N . PHE A 1 447 ? -1.794 -1.199 10.388 1.00 97.25 447 PHE A N 1
ATOM 3442 C CA . PHE A 1 447 ? -1.388 0.129 10.833 1.00 97.25 447 PHE A CA 1
ATOM 3443 C C . PHE A 1 447 ? -1.876 0.351 12.262 1.00 97.25 447 PHE A C 1
ATOM 3445 O O . PHE A 1 447 ? -3.075 0.364 12.518 1.00 97.25 447 PHE A O 1
ATOM 3452 N N . VAL A 1 448 ? -0.967 0.548 13.207 1.00 96.69 448 VAL A N 1
ATOM 3453 C CA . VAL A 1 448 ? -1.306 0.823 14.603 1.00 96.69 448 VAL A CA 1
ATOM 3454 C C . VAL A 1 448 ? -1.041 2.295 14.882 1.00 96.69 448 VAL A C 1
ATOM 3456 O O . VAL A 1 448 ? 0.101 2.757 14.803 1.00 96.69 448 VAL A O 1
ATOM 3459 N N . LEU A 1 449 ? -2.110 3.035 15.177 1.00 94.94 449 LEU A N 1
ATOM 3460 C CA . LEU A 1 449 ? -2.071 4.478 15.392 1.00 94.94 449 LEU A CA 1
ATOM 3461 C C . LEU A 1 449 ? -2.294 4.800 16.869 1.00 94.94 449 LEU A C 1
ATOM 3463 O O . LEU A 1 449 ? -3.353 4.509 17.414 1.00 94.94 449 LEU A O 1
ATOM 3467 N N . THR A 1 450 ? -1.311 5.407 17.531 1.00 92.12 450 THR A N 1
ATOM 3468 C CA . THR A 1 450 ? -1.458 5.847 18.931 1.00 92.12 450 THR A CA 1
ATOM 3469 C C . THR A 1 450 ? -2.136 7.210 19.023 1.00 92.12 450 THR A C 1
ATOM 3471 O O . THR A 1 450 ? -2.265 7.906 18.018 1.00 92.12 450 THR A O 1
ATOM 3474 N N . ASP A 1 451 ? -2.484 7.653 20.232 1.00 88.38 451 ASP A N 1
ATOM 3475 C CA . ASP A 1 451 ? -3.085 8.977 20.466 1.00 88.38 451 ASP A CA 1
ATOM 3476 C C . ASP A 1 451 ? -4.423 9.146 19.726 1.00 88.38 451 ASP A C 1
ATOM 3478 O O . ASP A 1 451 ? -4.616 10.095 18.971 1.00 88.38 451 ASP A O 1
ATOM 3482 N N . ASP A 1 452 ? -5.327 8.185 19.922 1.00 84.50 452 ASP A N 1
ATOM 3483 C CA . ASP A 1 452 ? -6.559 8.000 19.148 1.00 84.50 452 ASP A CA 1
ATOM 3484 C C . ASP A 1 452 ? -7.576 9.154 19.201 1.00 84.50 452 ASP A C 1
ATOM 3486 O O . ASP A 1 452 ? -8.507 9.158 18.400 1.00 84.50 452 ASP A O 1
ATOM 3490 N N . SER A 1 453 ? -7.452 10.099 20.142 1.00 83.56 453 SER A N 1
ATOM 3491 C CA . SER A 1 453 ? -8.420 11.195 20.326 1.00 83.56 453 SER A CA 1
ATOM 3492 C C . SER A 1 453 ? -7.918 12.292 21.297 1.00 83.56 453 SER A C 1
ATOM 3494 O O . SER A 1 453 ? -6.769 12.737 21.239 1.00 83.56 453 SER A O 1
ATOM 3496 N N . LEU A 1 454 ? -8.763 12.726 22.246 1.00 84.00 454 LEU A N 1
ATOM 3497 C CA . LEU A 1 454 ? -8.441 13.655 23.337 1.00 84.00 454 LEU A CA 1
ATOM 3498 C C . LEU A 1 454 ? -7.410 13.091 24.329 1.00 84.00 454 LEU A C 1
ATOM 3500 O O . LEU A 1 454 ? -6.902 13.830 25.176 1.00 84.00 454 LEU A O 1
ATOM 3504 N N . SER A 1 455 ? -7.055 11.808 24.212 1.00 75.56 455 SER A N 1
ATOM 3505 C CA . SER A 1 455 ? -6.030 11.138 25.018 1.00 75.56 455 SER A CA 1
ATOM 3506 C C . SER A 1 455 ? -4.660 11.795 24.983 1.00 75.56 455 SER A C 1
ATOM 3508 O O . SER A 1 455 ? -3.864 11.586 25.894 1.00 75.56 455 SER A O 1
ATOM 3510 N N . ILE A 1 456 ? -4.381 12.591 23.952 1.00 78.88 456 ILE A N 1
ATOM 3511 C CA . ILE A 1 456 ? -3.107 13.287 23.805 1.00 78.88 456 ILE A CA 1
ATOM 3512 C C . ILE A 1 456 ? -2.952 14.490 24.758 1.00 78.88 456 ILE A C 1
ATOM 3514 O O . ILE A 1 456 ? -1.834 14.948 24.999 1.00 78.88 456 ILE A O 1
ATOM 3518 N N . GLY A 1 457 ? -4.063 15.006 25.303 1.00 83.81 457 GLY A N 1
ATOM 3519 C CA . GLY A 1 457 ? -4.081 16.026 26.352 1.00 83.81 457 GLY A CA 1
ATOM 3520 C C . GLY A 1 457 ? -3.315 17.311 26.012 1.00 83.81 457 GLY A C 1
ATOM 3521 O O . GLY A 1 457 ? -3.698 18.093 25.130 1.00 83.81 457 GLY A O 1
ATOM 3522 N N . GLU A 1 458 ? -2.225 17.521 26.751 1.00 84.56 458 GLU A N 1
ATOM 3523 C CA . GLU A 1 458 ? -1.430 18.754 26.818 1.00 84.56 458 GLU A CA 1
ATOM 3524 C C . GLU A 1 458 ? -0.625 19.059 25.547 1.00 84.56 458 GLU A C 1
ATOM 3526 O O . GLU A 1 458 ? -0.082 20.151 25.411 1.00 84.56 458 GLU A O 1
ATOM 3531 N N . ARG A 1 459 ? -0.575 18.142 24.573 1.00 81.19 459 ARG A N 1
ATOM 3532 C CA . ARG A 1 459 ? 0.090 18.405 23.281 1.00 81.19 459 ARG A CA 1
ATOM 3533 C C . ARG A 1 459 ? -0.694 19.350 22.364 1.00 81.19 459 ARG A C 1
ATOM 3535 O O . ARG A 1 459 ? -0.175 19.757 21.328 1.00 81.19 459 ARG A O 1
ATOM 3542 N N . GLY A 1 460 ? -1.915 19.716 22.749 1.00 83.50 460 GLY A N 1
ATOM 3543 C CA . GLY A 1 460 ? -2.741 20.675 22.022 1.00 83.50 460 GLY A CA 1
ATOM 3544 C C . GLY A 1 460 ? -3.415 20.096 20.769 1.00 83.50 460 GLY A C 1
ATOM 3545 O O . GLY A 1 460 ? -3.253 18.914 20.456 1.00 83.50 460 GLY A O 1
ATOM 3546 N N . PRO A 1 461 ? -4.209 20.919 20.062 1.00 84.44 461 PRO A N 1
ATOM 3547 C CA . PRO A 1 461 ? -5.093 20.466 18.987 1.00 84.44 461 PRO A CA 1
ATOM 3548 C C . PRO A 1 461 ? -4.366 19.931 17.749 1.00 84.44 461 PRO A C 1
ATOM 3550 O O . PRO A 1 461 ? -4.866 19.003 17.132 1.00 84.44 461 PRO A O 1
ATOM 3553 N N . ALA A 1 462 ? -3.165 20.420 17.423 1.00 83.56 462 ALA A N 1
ATOM 3554 C CA . ALA A 1 462 ? -2.419 19.962 16.242 1.00 83.56 462 ALA A CA 1
ATOM 3555 C C . ALA A 1 462 ? -2.008 18.475 16.295 1.00 83.56 462 ALA A C 1
ATOM 3557 O O . ALA A 1 462 ? -1.738 17.866 15.266 1.00 83.56 462 ALA A O 1
ATOM 3558 N N . GLY A 1 463 ? -1.928 17.889 17.495 1.00 80.19 463 GLY A N 1
ATOM 3559 C CA . GLY A 1 463 ? -1.664 16.461 17.675 1.00 80.19 463 GLY A CA 1
ATOM 3560 C C . GLY A 1 463 ? -2.927 15.607 17.821 1.00 80.19 463 GLY A C 1
ATOM 3561 O O . GLY A 1 463 ? -2.807 14.393 17.962 1.00 80.19 463 GLY A O 1
ATOM 3562 N N . ARG A 1 464 ? -4.120 16.213 17.833 1.00 83.12 464 ARG A N 1
ATOM 3563 C CA . ARG A 1 464 ? -5.401 15.504 17.959 1.00 83.12 464 ARG A CA 1
ATOM 3564 C C . ARG A 1 464 ? -5.911 15.151 16.575 1.00 83.12 464 ARG A C 1
ATOM 3566 O O . ARG A 1 464 ? -5.823 15.962 15.664 1.00 83.12 464 ARG A O 1
ATOM 3573 N N . ALA A 1 465 ? -6.471 13.959 16.446 1.00 79.38 465 ALA A N 1
ATOM 3574 C CA . ALA A 1 465 ? -7.031 13.487 15.193 1.00 79.38 465 ALA A CA 1
ATOM 3575 C C . ALA A 1 465 ? -8.479 13.039 15.446 1.00 79.38 465 ALA A C 1
ATOM 3577 O O . ALA A 1 465 ? -8.733 11.871 15.727 1.00 79.38 465 ALA A O 1
ATOM 3578 N N . LEU A 1 466 ? -9.412 13.997 15.442 1.00 85.25 466 LEU A N 1
ATOM 3579 C CA . LEU A 1 466 ? -10.827 13.762 15.781 1.00 85.25 466 LEU A CA 1
ATOM 3580 C C . LEU A 1 466 ? -11.604 13.175 14.592 1.00 85.25 466 LEU A C 1
ATOM 3582 O O . LEU A 1 466 ? -12.516 12.370 14.752 1.00 85.25 466 LEU A O 1
ATOM 3586 N N . GLU A 1 467 ? -11.222 13.569 13.388 1.00 89.56 467 GLU A N 1
ATOM 3587 C CA . GLU A 1 467 ? -11.861 13.252 12.117 1.00 89.56 467 GLU A CA 1
ATOM 3588 C C . GLU A 1 467 ? -11.130 12.147 11.341 1.00 89.56 467 GLU A C 1
ATOM 3590 O O . GLU A 1 467 ? -11.711 11.534 10.445 1.00 89.56 467 GLU A O 1
ATOM 3595 N N . ILE A 1 468 ? -9.869 11.845 11.686 1.00 91.25 468 ILE A N 1
ATOM 3596 C CA . ILE A 1 468 ? -9.053 10.879 10.931 1.00 91.25 468 ILE A CA 1
ATOM 3597 C C . ILE A 1 468 ? -9.697 9.492 10.880 1.00 91.25 468 ILE A C 1
ATOM 3599 O O . ILE A 1 468 ? -9.605 8.812 9.859 1.00 91.25 468 ILE A O 1
ATOM 3603 N N . GLN A 1 469 ? -10.379 9.074 11.953 1.00 92.19 469 GLN A N 1
ATOM 3604 C CA . GLN A 1 469 ? -11.073 7.789 11.993 1.00 92.19 469 GLN A CA 1
ATOM 3605 C C . GLN A 1 469 ? -12.140 7.713 10.896 1.00 92.19 469 GLN A C 1
ATOM 3607 O O . GLN A 1 469 ? -12.228 6.709 10.194 1.00 92.19 469 GLN A O 1
ATOM 3612 N N . GLU A 1 470 ? -12.916 8.782 10.712 1.00 91.94 470 GLU A N 1
ATOM 3613 C CA . GLU A 1 470 ? -13.938 8.861 9.671 1.00 91.94 470 GLU A CA 1
ATOM 3614 C C . GLU A 1 470 ? -13.324 8.905 8.270 1.00 91.94 470 GLU A C 1
ATOM 3616 O O . GLU A 1 470 ? -13.781 8.186 7.379 1.00 91.94 470 GLU A O 1
ATOM 3621 N N . ILE A 1 471 ? -12.254 9.687 8.087 1.00 94.31 471 ILE A N 1
ATOM 3622 C CA . ILE A 1 471 ? -11.519 9.759 6.817 1.00 94.31 471 ILE A CA 1
ATOM 3623 C C . ILE A 1 471 ? -11.017 8.366 6.413 1.00 94.31 471 ILE A C 1
ATOM 3625 O O . ILE A 1 471 ? -11.172 7.957 5.262 1.00 94.31 471 ILE A O 1
ATOM 3629 N N . MET A 1 472 ? -10.455 7.607 7.357 1.00 95.12 472 MET A N 1
ATOM 3630 C CA . MET A 1 472 ? -10.004 6.238 7.109 1.00 95.12 472 MET A CA 1
ATOM 3631 C C . MET A 1 472 ? -11.182 5.293 6.835 1.00 95.12 472 MET A C 1
ATOM 3633 O O . MET A 1 472 ? -11.150 4.533 5.868 1.00 95.12 472 MET A O 1
ATOM 3637 N N . GLU A 1 473 ? -12.263 5.356 7.615 1.00 92.94 473 GLU A N 1
ATOM 3638 C CA . GLU A 1 473 ? -13.458 4.531 7.383 1.00 92.94 473 GLU A CA 1
ATOM 3639 C C . GLU A 1 473 ? -14.113 4.805 6.010 1.00 92.94 473 GLU A C 1
ATOM 3641 O O . GLU A 1 473 ? -14.765 3.918 5.447 1.00 92.94 473 GLU A O 1
ATOM 3646 N N . ALA A 1 474 ? -13.907 5.986 5.417 1.00 93.81 474 ALA A N 1
ATOM 3647 C CA . ALA A 1 474 ? -14.375 6.300 4.069 1.00 93.81 474 ALA A CA 1
ATOM 3648 C C . ALA A 1 474 ? -13.620 5.535 2.962 1.00 93.81 474 ALA A C 1
ATOM 3650 O O . ALA A 1 474 ? -14.202 5.267 1.910 1.00 93.81 474 ALA A O 1
ATOM 3651 N N . ILE A 1 475 ? -12.368 5.113 3.188 1.00 96.00 475 ILE A N 1
ATOM 3652 C CA . ILE A 1 475 ? -11.551 4.388 2.197 1.00 96.00 475 ILE A CA 1
ATOM 3653 C C . ILE A 1 475 ? -12.108 2.969 2.004 1.00 96.00 475 ILE A C 1
ATOM 3655 O O . ILE A 1 475 ? -12.077 2.194 2.958 1.00 96.00 475 ILE A O 1
ATOM 3659 N N . PRO A 1 476 ? -12.600 2.568 0.815 1.00 95.25 476 PRO A N 1
ATOM 3660 C CA . PRO A 1 476 ? -13.117 1.216 0.587 1.00 95.25 476 PRO A CA 1
ATOM 3661 C C . PRO A 1 476 ? -12.070 0.135 0.874 1.00 95.25 476 PRO A C 1
ATOM 3663 O O . PRO A 1 476 ? -10.905 0.303 0.534 1.00 95.25 476 PRO A O 1
ATOM 3666 N N . GLY A 1 477 ? -12.480 -0.974 1.496 1.00 93.81 477 GLY A N 1
ATOM 3667 C CA . GLY A 1 477 ? -11.584 -2.092 1.825 1.00 93.81 477 GLY A CA 1
ATOM 3668 C C . GLY A 1 477 ? -10.671 -1.877 3.043 1.00 93.81 477 GLY A C 1
ATOM 3669 O O . GLY A 1 477 ? -10.052 -2.836 3.487 1.00 93.81 477 GLY A O 1
ATOM 3670 N N . LEU A 1 478 ? -10.617 -0.668 3.621 1.00 96.56 478 LEU A N 1
ATOM 3671 C CA . LEU A 1 478 ? -9.893 -0.400 4.869 1.00 96.56 478 LEU A CA 1
ATOM 3672 C C . LEU A 1 478 ? -10.774 -0.741 6.079 1.00 96.56 478 LEU A C 1
ATOM 3674 O O . LEU A 1 478 ? -11.887 -0.216 6.217 1.00 96.56 478 LEU A O 1
ATOM 3678 N N . THR A 1 479 ? -10.284 -1.608 6.964 1.00 97.12 479 THR A N 1
ATOM 3679 C CA . THR A 1 479 ? -10.931 -1.896 8.253 1.00 97.12 479 THR A CA 1
ATOM 3680 C C . THR A 1 479 ? -10.306 -1.023 9.330 1.00 97.12 479 THR A C 1
ATOM 3682 O O . THR A 1 479 ? -9.089 -0.981 9.447 1.00 97.12 479 THR A O 1
ATOM 3685 N N . VAL A 1 480 ? -11.117 -0.331 10.127 1.00 97.31 480 VAL A N 1
ATOM 3686 C CA . VAL A 1 480 ? -10.634 0.530 11.217 1.00 97.31 480 VAL A CA 1
ATOM 3687 C C . VAL A 1 480 ? -11.229 0.043 12.529 1.00 97.31 480 VAL A C 1
ATOM 3689 O O . VAL A 1 480 ? -12.445 -0.133 12.617 1.00 97.31 480 VAL A O 1
ATOM 3692 N N . PHE A 1 481 ? -10.375 -0.184 13.521 1.00 97.94 481 PHE A N 1
ATOM 3693 C CA . PHE A 1 481 ? -10.731 -0.497 14.897 1.00 97.94 481 PHE A CA 1
ATOM 3694 C C . PHE A 1 481 ? -10.322 0.650 15.821 1.00 97.94 481 PHE A C 1
ATOM 3696 O O . PHE A 1 481 ? -9.181 1.102 15.767 1.00 97.94 481 PHE A O 1
ATOM 3703 N N . ARG A 1 482 ? -11.217 1.058 16.722 1.00 96.88 482 ARG A N 1
ATOM 3704 C CA . ARG A 1 482 ? -10.917 1.918 17.875 1.00 96.88 482 ARG A CA 1
ATOM 3705 C C . ARG A 1 482 ? -11.414 1.240 19.163 1.00 96.88 482 ARG A C 1
ATOM 3707 O O . ARG A 1 482 ? -12.521 1.543 19.621 1.00 96.88 482 ARG A O 1
ATOM 3714 N N . PRO A 1 483 ? -10.653 0.262 19.694 1.00 96.06 483 PRO A N 1
ATOM 3715 C CA . PRO A 1 483 ? -11.035 -0.508 20.874 1.00 96.06 483 PRO A CA 1
ATOM 3716 C C . PRO A 1 483 ? -11.093 0.349 22.141 1.00 96.06 483 PRO A C 1
ATOM 3718 O O . PRO A 1 483 ? -10.264 1.238 22.341 1.00 96.06 483 PRO A O 1
ATOM 3721 N N . GLY A 1 484 ? -12.054 0.053 23.016 1.00 94.44 484 GLY A N 1
ATOM 3722 C CA . GLY A 1 484 ? -12.242 0.763 24.281 1.00 94.44 484 GLY A CA 1
ATOM 3723 C C . GLY A 1 484 ? -11.545 0.176 25.498 1.00 94.44 484 GLY A C 1
ATOM 3724 O O . GLY A 1 484 ? -11.348 0.885 26.484 1.00 94.44 484 GLY A O 1
ATOM 3725 N N . ASP A 1 485 ? -11.149 -1.092 25.438 1.00 94.56 485 ASP A N 1
ATOM 3726 C CA . ASP A 1 485 ? -10.410 -1.766 26.499 1.00 94.56 485 ASP A CA 1
ATOM 3727 C C . ASP A 1 485 ? -9.510 -2.882 25.955 1.00 94.56 485 ASP A C 1
ATOM 3729 O O . ASP A 1 485 ? -9.328 -3.049 24.744 1.00 94.56 485 ASP A O 1
ATOM 3733 N N . ALA A 1 486 ? -8.931 -3.658 26.867 1.00 94.56 486 ALA A N 1
ATOM 3734 C CA . ALA A 1 486 ? -8.050 -4.758 26.525 1.00 94.56 486 ALA A CA 1
ATOM 3735 C C . ALA A 1 486 ? -8.721 -5.889 25.729 1.00 94.56 486 ALA A C 1
ATOM 3737 O O . ALA A 1 486 ? -8.083 -6.474 24.855 1.00 94.56 486 ALA A O 1
ATOM 3738 N N . VAL A 1 487 ? -9.989 -6.197 26.014 1.00 94.88 487 VAL A N 1
ATOM 3739 C CA . VAL A 1 487 ? -10.723 -7.291 25.361 1.00 94.88 487 VAL A CA 1
ATOM 3740 C C . VAL A 1 487 ? -11.011 -6.919 23.911 1.00 94.88 487 VAL A C 1
ATOM 3742 O O . VAL A 1 487 ? -10.762 -7.711 23.003 1.00 94.88 487 VAL A O 1
ATOM 3745 N N . GLU A 1 488 ? -11.462 -5.687 23.672 1.00 97.00 488 GLU A N 1
ATOM 3746 C CA . GLU A 1 488 ? -11.658 -5.185 22.312 1.00 97.00 488 GLU A CA 1
ATOM 3747 C C . GLU A 1 488 ? -10.331 -5.020 21.561 1.00 97.00 488 GLU A C 1
ATOM 3749 O O . GLU A 1 488 ? -10.277 -5.254 20.354 1.00 97.00 488 GLU A O 1
ATOM 3754 N N . THR A 1 489 ? -9.247 -4.664 22.261 1.00 97.12 489 THR A N 1
ATOM 3755 C CA . THR A 1 489 ? -7.905 -4.580 21.661 1.00 97.12 489 THR A CA 1
ATOM 3756 C C . THR A 1 489 ? -7.432 -5.953 21.182 1.00 97.12 489 THR A C 1
ATOM 3758 O O . THR A 1 489 ? -6.913 -6.064 20.073 1.00 97.12 489 THR A O 1
ATOM 3761 N N . ALA A 1 490 ? -7.665 -7.010 21.968 1.00 96.19 490 ALA A N 1
ATOM 3762 C CA . ALA A 1 490 ? -7.395 -8.385 21.551 1.00 96.19 490 ALA A CA 1
ATOM 3763 C C . ALA A 1 490 ? -8.211 -8.787 20.318 1.00 96.19 490 ALA A C 1
ATOM 3765 O O . ALA A 1 490 ? -7.632 -9.276 19.351 1.00 96.19 490 ALA A O 1
ATOM 3766 N N . ALA A 1 491 ? -9.516 -8.499 20.301 1.00 96.69 491 ALA A N 1
ATOM 3767 C CA . ALA A 1 491 ? -10.363 -8.763 19.137 1.00 96.69 491 ALA A CA 1
ATOM 3768 C C . ALA A 1 491 ? -9.869 -8.041 17.869 1.00 96.69 491 ALA A C 1
ATOM 3770 O O . ALA A 1 491 ? -9.835 -8.641 16.797 1.00 96.69 491 ALA A O 1
ATOM 3771 N N . ALA A 1 492 ? -9.451 -6.774 17.984 1.00 97.75 492 ALA A N 1
ATOM 3772 C CA . ALA A 1 492 ? -8.924 -6.004 16.858 1.00 97.75 492 ALA A CA 1
ATOM 3773 C C . ALA A 1 492 ? -7.651 -6.636 16.274 1.00 97.75 492 ALA A C 1
ATOM 3775 O O . ALA A 1 492 ? -7.535 -6.783 15.059 1.00 97.75 492 ALA A O 1
ATOM 3776 N N . TRP A 1 493 ? -6.716 -7.047 17.133 1.00 96.69 493 TRP A N 1
ATOM 3777 C CA . TRP A 1 493 ? -5.473 -7.690 16.711 1.00 96.69 493 TRP A CA 1
ATOM 3778 C C . TRP A 1 493 ? -5.679 -9.080 16.121 1.00 96.69 493 TRP A C 1
ATOM 3780 O O . TRP A 1 493 ? -5.110 -9.371 15.073 1.00 96.69 493 TRP A O 1
ATOM 3790 N N . ILE A 1 494 ? -6.498 -9.922 16.758 1.00 94.69 494 ILE A N 1
ATOM 3791 C CA . ILE A 1 494 ? -6.852 -11.245 16.229 1.00 94.69 494 ILE A CA 1
ATOM 3792 C C . ILE A 1 494 ? -7.456 -11.071 14.839 1.00 94.69 494 ILE A C 1
ATOM 3794 O O . ILE A 1 494 ? -6.968 -11.662 13.879 1.00 94.69 494 ILE A O 1
ATOM 3798 N N . LYS A 1 495 ? -8.431 -10.164 14.699 1.00 94.38 495 LYS A N 1
ATOM 3799 C CA . LYS A 1 495 ? -9.085 -9.934 13.414 1.00 94.38 495 LYS A CA 1
ATOM 3800 C C . LYS A 1 495 ? -8.139 -9.392 12.349 1.00 94.38 495 LYS A C 1
ATOM 3802 O O . LYS A 1 495 ? -8.223 -9.812 11.197 1.00 94.38 495 LYS A O 1
ATOM 3807 N N . ALA A 1 496 ? -7.250 -8.472 12.725 1.00 95.19 496 ALA A N 1
ATOM 3808 C CA . ALA A 1 496 ? -6.222 -7.961 11.830 1.00 95.19 496 ALA A CA 1
ATOM 3809 C C . ALA A 1 496 ? -5.337 -9.111 11.340 1.00 95.19 496 ALA A C 1
ATOM 3811 O O . ALA A 1 496 ? -5.177 -9.288 10.138 1.00 95.19 496 ALA A O 1
ATOM 3812 N N . MET A 1 497 ? -4.833 -9.935 12.258 1.00 92.56 497 MET A N 1
ATOM 3813 C CA . MET A 1 497 ? -3.925 -11.038 11.961 1.00 92.56 497 MET A CA 1
ATOM 3814 C C . MET A 1 497 ? -4.577 -12.150 11.128 1.00 92.56 497 MET A C 1
ATOM 3816 O O . MET A 1 497 ? -3.933 -12.671 10.221 1.00 92.56 497 MET A O 1
ATOM 3820 N N . GLU A 1 498 ? -5.850 -12.468 11.359 1.00 90.31 498 GLU A N 1
ATOM 3821 C CA . GLU A 1 498 ? -6.617 -13.431 10.554 1.00 90.31 498 GLU A CA 1
ATOM 3822 C C . GLU A 1 498 ? -6.952 -12.936 9.143 1.00 90.31 498 GLU A C 1
ATOM 3824 O O . GLU A 1 498 ? -7.216 -13.750 8.259 1.00 90.31 498 GLU A O 1
ATOM 3829 N N . SER A 1 499 ? -6.977 -11.619 8.927 1.00 86.75 499 SER A N 1
ATOM 3830 C CA . SER A 1 499 ? -7.298 -11.058 7.618 1.00 86.75 499 SER A CA 1
ATOM 3831 C C . SER A 1 499 ? -6.186 -11.339 6.609 1.00 86.75 499 SER A C 1
ATOM 3833 O O . SER A 1 499 ? -5.043 -10.930 6.807 1.00 86.75 499 SER A O 1
ATOM 3835 N N . ASP A 1 500 ? -6.551 -11.983 5.501 1.00 81.31 500 ASP A N 1
ATOM 3836 C CA . ASP A 1 500 ? -5.731 -12.181 4.301 1.00 81.31 500 ASP A CA 1
ATOM 3837 C C . ASP A 1 500 ? -6.045 -11.145 3.204 1.00 81.31 500 ASP A C 1
ATOM 3839 O O . ASP A 1 500 ? -5.457 -11.168 2.120 1.00 81.31 500 ASP A O 1
ATOM 3843 N N . LYS A 1 501 ? -7.012 -10.251 3.457 1.00 84.00 501 LYS A N 1
ATOM 3844 C CA . LYS A 1 501 ? -7.547 -9.306 2.473 1.00 84.00 501 LYS A CA 1
ATOM 3845 C C . LYS A 1 501 ? -7.806 -7.942 3.087 1.00 84.00 501 LYS A C 1
ATOM 3847 O O . LYS A 1 501 ? -8.635 -7.786 3.982 1.00 84.00 501 LYS A O 1
ATOM 3852 N N . GLY A 1 502 ? -7.149 -6.944 2.515 1.00 91.69 502 GLY A N 1
ATOM 3853 C CA . GLY A 1 502 ? -7.338 -5.548 2.860 1.00 91.69 502 GLY A CA 1
ATOM 3854 C C . GLY A 1 502 ? -6.642 -5.145 4.170 1.00 91.69 502 GLY A C 1
ATOM 3855 O O . GLY A 1 502 ? -6.500 -5.948 5.097 1.00 91.69 502 GLY A O 1
ATOM 3856 N N . PRO A 1 503 ? -6.196 -3.885 4.255 1.00 96.88 503 PRO A N 1
ATOM 3857 C CA . PRO A 1 503 ? -5.471 -3.381 5.408 1.00 96.88 503 PRO A CA 1
ATOM 3858 C C . PRO A 1 503 ? -6.377 -3.179 6.622 1.00 96.88 503 PRO A C 1
ATOM 3860 O O . PRO A 1 503 ? -7.568 -2.866 6.502 1.00 96.88 503 PRO A O 1
ATOM 3863 N N . THR A 1 504 ? -5.774 -3.275 7.805 1.00 98.00 504 THR A N 1
ATOM 3864 C CA . THR A 1 504 ? -6.432 -2.970 9.080 1.00 98.00 504 THR A CA 1
ATOM 3865 C C . THR A 1 504 ? -5.716 -1.838 9.805 1.00 98.00 504 THR A C 1
ATOM 3867 O O . THR A 1 504 ? -4.494 -1.843 9.918 1.00 98.00 504 THR A O 1
ATOM 3870 N N . VAL A 1 505 ? -6.477 -0.882 10.331 1.00 98.06 505 VAL A N 1
ATOM 3871 C CA . VAL A 1 505 ? -6.003 0.163 11.240 1.00 98.06 505 VAL A CA 1
ATOM 3872 C C . VAL A 1 505 ? -6.495 -0.143 12.649 1.00 98.06 505 VAL A C 1
ATOM 3874 O O . VAL A 1 505 ? -7.685 -0.389 12.836 1.00 98.06 505 VAL A O 1
ATOM 3877 N N . ILE A 1 506 ? -5.610 -0.091 13.640 1.00 97.75 506 ILE A N 1
ATOM 3878 C CA . ILE A 1 506 ? -5.944 -0.213 15.062 1.00 97.75 506 ILE A CA 1
ATOM 3879 C C . ILE A 1 506 ? -5.540 1.091 15.753 1.00 97.75 506 ILE A C 1
ATOM 3881 O O . ILE A 1 506 ? -4.355 1.384 15.902 1.00 97.75 506 ILE A O 1
ATOM 3885 N N . MET A 1 507 ? -6.524 1.892 16.151 1.00 96.06 507 MET A N 1
ATOM 3886 C CA . MET A 1 507 ? -6.326 3.155 16.859 1.00 96.06 507 MET A CA 1
ATOM 3887 C C . MET A 1 507 ? -6.339 2.913 18.368 1.00 96.06 507 MET A C 1
ATOM 3889 O O . MET A 1 507 ? -7.346 2.473 18.915 1.00 96.06 507 MET A O 1
ATOM 3893 N N . VAL A 1 508 ? -5.229 3.191 19.047 1.00 94.44 508 VAL A N 1
ATOM 3894 C CA . VAL A 1 508 ? -5.043 2.883 20.469 1.00 94.44 508 VAL A CA 1
ATOM 3895 C C . VAL A 1 508 ? -4.791 4.135 21.301 1.00 94.44 508 VAL A C 1
ATOM 3897 O O . VAL A 1 508 ? -4.091 5.070 20.902 1.00 94.44 508 VAL A O 1
ATOM 3900 N N . SER A 1 509 ? -5.353 4.138 22.502 1.00 91.06 509 SER A N 1
ATOM 3901 C CA . SER A 1 509 ? -5.316 5.259 23.427 1.00 91.06 509 SER A CA 1
ATOM 3902 C C . SER A 1 509 ? -4.180 5.123 24.431 1.00 91.06 509 SER A C 1
ATOM 3904 O O . SER A 1 509 ? -3.834 4.019 24.851 1.00 91.06 509 SER A O 1
ATOM 3906 N N . ARG A 1 510 ? -3.643 6.266 24.872 1.00 87.06 510 ARG A N 1
ATOM 3907 C CA . ARG A 1 510 ? -2.696 6.350 26.000 1.00 87.06 510 ARG A CA 1
ATOM 3908 C C . ARG A 1 510 ? -3.384 6.403 27.360 1.00 87.06 510 ARG A C 1
ATOM 3910 O O . ARG A 1 510 ? -2.722 6.266 28.384 1.00 87.06 510 ARG A O 1
ATOM 3917 N N . ILE A 1 511 ? -4.694 6.640 27.387 1.00 83.50 511 ILE A N 1
ATOM 3918 C CA . ILE A 1 511 ? -5.438 6.710 28.641 1.00 83.50 511 ILE A CA 1
ATOM 3919 C C . ILE A 1 511 ? -5.609 5.292 29.177 1.00 83.50 511 ILE A C 1
ATOM 3921 O O . ILE A 1 511 ? -6.172 4.432 28.502 1.00 83.50 511 ILE A O 1
ATOM 3925 N N . GLY A 1 512 ? -5.162 5.070 30.412 1.00 83.06 512 GLY A N 1
ATOM 3926 C CA . GLY A 1 512 ? -5.524 3.876 31.165 1.00 83.06 512 GLY A CA 1
ATOM 3927 C C . GLY A 1 512 ? -7.026 3.855 31.435 1.00 83.06 512 GLY A C 1
ATOM 3928 O O . GLY A 1 512 ? -7.556 4.777 32.061 1.00 83.06 512 GLY A O 1
ATOM 3929 N N . ALA A 1 513 ? -7.714 2.816 30.968 1.00 77.62 513 ALA A N 1
ATOM 3930 C CA . ALA A 1 513 ? -9.154 2.664 31.129 1.00 77.62 513 ALA A CA 1
ATOM 3931 C C . ALA A 1 513 ? -9.473 1.394 31.921 1.00 77.62 513 ALA A C 1
ATOM 3933 O O . ALA A 1 513 ? -8.735 0.411 31.900 1.00 77.62 513 ALA A O 1
ATOM 3934 N N . SER A 1 514 ? -10.578 1.418 32.665 1.00 85.69 514 SER A N 1
ATOM 3935 C CA . SER A 1 514 ? -11.071 0.195 33.296 1.00 85.69 514 SER A CA 1
ATOM 3936 C C . SER A 1 514 ? -11.609 -0.770 32.252 1.00 85.69 514 SER A C 1
ATOM 3938 O O . SER A 1 514 ? -12.184 -0.334 31.254 1.00 85.69 514 SER A O 1
ATOM 3940 N N . LEU A 1 515 ? -11.494 -2.069 32.532 1.00 90.25 515 LEU A N 1
ATOM 3941 C CA . LEU A 1 515 ? -12.137 -3.090 31.706 1.00 90.25 515 LEU A CA 1
ATOM 3942 C C . LEU A 1 515 ? -13.643 -2.819 31.641 1.00 90.25 515 LEU A C 1
ATOM 3944 O O . LEU A 1 515 ? -14.304 -2.604 32.667 1.00 90.25 515 LEU A O 1
ATOM 3948 N N . LEU A 1 516 ? -14.191 -2.804 30.430 1.00 92.50 516 LEU A N 1
ATOM 3949 C CA . LEU A 1 516 ? -15.594 -2.497 30.224 1.00 92.50 516 LEU A CA 1
ATOM 3950 C C . LEU A 1 516 ? -16.416 -3.704 30.666 1.00 92.50 516 LEU A C 1
ATOM 3952 O O . LEU A 1 516 ? -16.287 -4.809 30.147 1.00 92.50 516 LEU A O 1
ATOM 3956 N N . LYS A 1 517 ? -17.307 -3.510 31.642 1.00 92.00 517 LYS A N 1
ATOM 3957 C CA . LYS A 1 517 ? -18.202 -4.590 32.062 1.00 92.00 517 LYS A CA 1
ATOM 3958 C C . LYS A 1 517 ? -19.104 -4.977 30.887 1.00 92.00 517 LYS A C 1
ATOM 3960 O O . LYS A 1 517 ? -19.967 -4.190 30.510 1.00 92.00 517 LYS A O 1
ATOM 3965 N N . GLY A 1 518 ? -18.930 -6.199 30.391 1.00 93.38 518 GLY A N 1
ATOM 3966 C CA . GLY A 1 518 ? -19.658 -6.729 29.239 1.00 93.38 518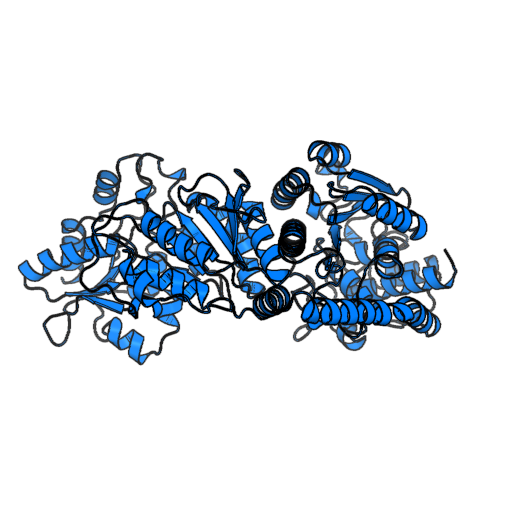 GLY A CA 1
ATOM 3967 C C . GLY A 1 518 ? -18.850 -6.751 27.943 1.00 93.38 518 GLY A C 1
ATOM 3968 O O . GLY A 1 518 ? -19.377 -7.252 26.952 1.00 93.38 518 GLY A O 1
ATOM 3969 N N . SER A 1 519 ? -17.600 -6.260 27.928 1.00 94.81 519 SER A N 1
ATOM 3970 C CA . SER A 1 519 ? -16.737 -6.447 26.762 1.00 94.81 519 SER A CA 1
ATOM 3971 C C . SER A 1 519 ? -16.487 -7.924 26.506 1.00 94.81 519 SER A C 1
ATOM 3973 O O . SER A 1 519 ? -16.424 -8.748 27.425 1.00 94.81 519 SER A O 1
ATOM 3975 N N . SER A 1 520 ? -16.436 -8.286 25.228 1.00 94.44 520 SER A N 1
ATOM 3976 C CA . SER A 1 520 ? -16.395 -9.682 24.816 1.00 94.44 520 SER A CA 1
ATOM 3977 C C . SER A 1 520 ? -15.749 -9.845 23.444 1.00 94.44 520 SER A C 1
ATOM 3979 O O . SER A 1 520 ? -15.480 -8.874 22.732 1.00 94.44 520 SER A O 1
ATOM 3981 N N . LYS A 1 521 ? -15.562 -11.105 23.042 1.00 95.75 521 LYS A N 1
ATOM 3982 C CA . LYS A 1 521 ? -15.085 -11.467 21.703 1.00 95.75 521 LYS A CA 1
ATOM 3983 C C . LYS A 1 521 ? -16.014 -10.999 20.579 1.00 95.75 521 LYS A C 1
ATOM 3985 O O . LYS A 1 521 ? -15.591 -10.921 19.434 1.00 95.75 521 LYS A O 1
ATOM 3990 N N . GLU A 1 522 ? -17.264 -10.630 20.879 1.00 96.88 522 GLU A N 1
ATOM 3991 C CA . GLU A 1 522 ? -18.191 -10.086 19.877 1.00 96.88 522 GLU A CA 1
ATOM 3992 C C . GLU A 1 522 ? -17.703 -8.770 19.250 1.00 96.88 522 GLU A C 1
ATOM 3994 O O . GLU A 1 522 ? -18.199 -8.386 18.193 1.00 96.88 522 GLU A O 1
ATOM 3999 N N . ALA A 1 523 ? -16.689 -8.116 19.827 1.00 97.62 523 ALA A N 1
ATOM 4000 C CA . ALA A 1 523 ? -15.967 -7.018 19.189 1.00 97.62 523 ALA A CA 1
ATOM 4001 C C . ALA A 1 523 ? -15.374 -7.394 17.813 1.00 97.62 523 ALA A C 1
ATOM 4003 O O . ALA A 1 523 ? -15.271 -6.530 16.942 1.00 97.62 523 ALA A O 1
ATOM 4004 N N . GLU A 1 524 ? -15.080 -8.677 17.560 1.00 96.75 524 GLU A N 1
ATOM 4005 C CA . GLU A 1 524 ? -14.688 -9.182 16.233 1.00 96.75 524 GLU A CA 1
ATOM 4006 C C . GLU A 1 524 ? -15.796 -9.043 15.175 1.00 96.75 524 GLU A C 1
ATOM 4008 O O . GLU A 1 524 ? -15.526 -9.100 13.978 1.00 96.75 524 GLU A O 1
ATOM 4013 N N . LYS A 1 525 ? -17.053 -8.836 15.587 1.00 97.94 525 LYS A N 1
ATOM 4014 C CA . LYS A 1 525 ? -18.176 -8.517 14.690 1.00 97.94 525 LYS A CA 1
ATOM 4015 C C . LYS A 1 525 ? -18.300 -7.014 14.429 1.00 97.94 525 LYS A C 1
ATOM 4017 O O . LYS A 1 525 ? -19.291 -6.574 13.857 1.00 97.94 525 LYS A O 1
ATOM 4022 N N . GLY A 1 526 ? -17.348 -6.206 14.897 1.00 97.88 526 GLY A N 1
ATOM 4023 C CA . GLY A 1 526 ? -17.283 -4.753 14.726 1.00 97.88 526 GLY A CA 1
ATOM 4024 C C . GLY A 1 526 ? -18.226 -3.942 15.617 1.00 97.88 526 GLY A C 1
ATOM 4025 O O . GLY A 1 526 ? -17.938 -2.780 15.897 1.00 97.88 526 GLY A O 1
ATOM 4026 N N . GLY A 1 527 ? -19.320 -4.537 16.099 1.00 98.25 527 GLY A N 1
ATOM 4027 C CA . GLY A 1 527 ? -20.225 -3.914 17.057 1.00 98.25 527 GLY A CA 1
ATOM 4028 C C . GLY A 1 527 ? -21.139 -4.921 17.750 1.00 98.25 527 GLY A C 1
ATOM 4029 O O . GLY A 1 527 ? -21.543 -5.921 17.154 1.00 98.25 527 GLY A O 1
ATOM 4030 N N . TYR A 1 528 ? -21.439 -4.676 19.024 1.00 98.69 528 TYR A N 1
ATOM 4031 C CA . TYR A 1 528 ? -22.164 -5.608 19.892 1.00 98.69 528 TYR A CA 1
ATOM 4032 C C . TYR A 1 528 ? -22.821 -4.895 21.083 1.00 98.69 528 TYR A C 1
ATOM 4034 O O . TYR A 1 528 ? -22.563 -3.721 21.366 1.00 98.69 528 TYR A O 1
ATOM 4042 N N . ILE A 1 529 ? -23.706 -5.605 21.786 1.00 98.44 529 ILE A N 1
ATOM 4043 C CA . ILE A 1 529 ? -24.382 -5.078 22.977 1.00 98.44 529 ILE A CA 1
ATOM 4044 C C . ILE A 1 529 ? -23.411 -5.150 24.159 1.00 98.44 529 ILE A C 1
ATOM 4046 O O . ILE A 1 529 ? -23.177 -6.223 24.704 1.00 98.44 529 ILE A O 1
ATOM 4050 N N . LEU A 1 530 ? -22.898 -3.999 24.592 1.00 98.06 530 LEU A N 1
ATOM 4051 C CA . LEU A 1 530 ? -22.007 -3.902 25.748 1.00 98.06 530 LEU A CA 1
ATOM 4052 C C . LEU A 1 530 ? -22.782 -3.992 27.071 1.00 98.06 530 LEU A C 1
ATOM 4054 O O . LEU A 1 530 ? -22.354 -4.645 28.019 1.00 98.06 530 LEU A O 1
ATOM 4058 N N . ALA A 1 531 ? -23.954 -3.356 27.137 1.00 97.88 531 ALA A N 1
ATOM 4059 C CA . ALA A 1 531 ? -24.869 -3.504 28.261 1.00 97.88 531 ALA A CA 1
ATOM 4060 C C . ALA A 1 531 ? -26.308 -3.584 27.764 1.00 97.88 531 ALA A C 1
ATOM 4062 O O . ALA A 1 531 ? -26.829 -2.646 27.155 1.00 97.88 531 ALA A O 1
ATOM 4063 N N . LYS A 1 532 ? -26.953 -4.714 28.055 1.00 96.75 532 LYS A N 1
ATOM 4064 C CA . LYS A 1 532 ? -28.348 -4.955 27.701 1.00 96.75 532 LYS A CA 1
ATOM 4065 C C . LYS A 1 532 ? -29.286 -4.232 28.669 1.00 96.75 532 LYS A C 1
ATOM 4067 O O . LYS A 1 532 ? -28.990 -4.074 29.855 1.00 96.75 532 LYS A O 1
ATOM 4072 N N . GLU A 1 533 ? -30.396 -3.762 28.138 1.00 96.19 533 GLU A N 1
ATOM 4073 C CA . GLU A 1 533 ? -31.544 -3.256 28.880 1.00 96.19 533 GLU A CA 1
ATOM 4074 C C . GLU A 1 533 ? -32.192 -4.360 29.736 1.00 96.19 533 GLU A C 1
ATOM 4076 O O . GLU A 1 533 ? -31.973 -5.552 29.509 1.00 96.19 533 GLU A O 1
ATOM 4081 N N . SER A 1 534 ? -32.955 -3.959 30.749 1.00 92.62 534 SER A N 1
ATOM 4082 C CA . SER A 1 534 ? -33.628 -4.872 31.684 1.00 92.62 534 SER A CA 1
ATOM 4083 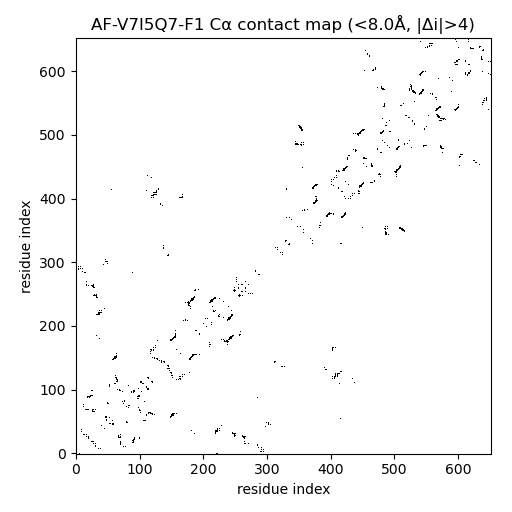C C . SER A 1 534 ? -35.019 -5.307 31.211 1.00 92.62 534 SER A C 1
ATOM 4085 O O . SER A 1 534 ? -35.470 -6.408 31.528 1.00 92.62 534 SER A O 1
ATOM 4087 N N . SER A 1 535 ? -35.694 -4.465 30.434 1.00 90.38 535 SER A N 1
ATOM 4088 C CA . SER A 1 535 ? -37.001 -4.730 29.843 1.00 90.38 535 SER A CA 1
ATOM 4089 C C . SER A 1 535 ? -36.888 -5.440 28.484 1.00 90.38 535 SER A C 1
ATOM 4091 O O . SER A 1 535 ? -35.813 -5.815 28.023 1.00 90.38 535 SER A O 1
ATOM 4093 N N . LYS A 1 536 ? -38.026 -5.648 27.805 1.00 86.81 536 LYS A N 1
ATOM 4094 C CA . LYS A 1 536 ? -38.043 -6.204 26.439 1.00 86.81 536 LYS A CA 1
ATOM 4095 C C . LYS A 1 536 ? -37.629 -5.188 25.364 1.00 86.81 536 LYS A C 1
ATOM 4097 O O . LYS A 1 536 ? -37.334 -5.607 24.246 1.00 86.81 536 LYS A O 1
ATOM 4102 N N . LYS A 1 537 ? -37.692 -3.881 25.651 1.00 92.50 537 LYS A N 1
ATOM 4103 C CA . LYS A 1 537 ? -37.420 -2.797 24.694 1.00 92.50 537 LYS A CA 1
ATOM 4104 C C . LYS A 1 537 ? -36.806 -1.599 25.430 1.00 92.50 537 LYS A C 1
ATOM 4106 O O . LYS A 1 537 ? -37.487 -1.062 26.295 1.00 92.50 537 LYS A O 1
ATOM 4111 N N . PRO A 1 538 ? -35.593 -1.143 25.068 1.00 96.81 538 PRO A N 1
ATOM 4112 C CA . PRO A 1 538 ? -34.983 -0.003 25.742 1.00 96.81 538 PRO A CA 1
ATOM 4113 C C . PRO A 1 538 ? -35.682 1.309 25.374 1.00 96.81 538 PRO A C 1
ATOM 4115 O O . PRO A 1 538 ? -36.166 1.466 24.251 1.00 96.81 538 PRO A O 1
ATOM 4118 N N . ASP A 1 539 ? -35.641 2.279 26.284 1.00 96.75 539 ASP A N 1
ATOM 4119 C CA . ASP A 1 539 ? -36.115 3.647 26.052 1.00 96.75 539 ASP A CA 1
ATOM 4120 C C . ASP A 1 539 ? -35.248 4.379 25.018 1.00 96.75 539 ASP A C 1
ATOM 4122 O O . ASP A 1 539 ? -35.746 5.161 24.200 1.00 96.75 539 ASP A O 1
ATOM 4126 N N . LEU A 1 540 ? -33.938 4.106 25.033 1.00 96.44 540 LEU A N 1
ATOM 4127 C CA . LEU A 1 540 ? -32.984 4.566 24.029 1.00 96.44 540 LEU A CA 1
ATOM 4128 C C . LEU A 1 540 ? -31.793 3.613 23.873 1.00 96.44 540 LEU A C 1
ATOM 4130 O O . LEU A 1 540 ? -31.457 2.833 24.769 1.00 96.44 540 LEU A O 1
ATOM 4134 N N . VAL A 1 541 ? -31.116 3.732 22.732 1.00 98.12 541 VAL A N 1
ATOM 4135 C CA . VAL A 1 541 ? -29.842 3.054 22.460 1.00 98.12 541 VAL A CA 1
ATOM 4136 C C . VAL A 1 541 ? -28.729 4.094 22.423 1.00 98.12 541 VAL A C 1
ATOM 4138 O O . VAL A 1 541 ? -28.800 5.035 21.630 1.00 98.12 541 VAL A O 1
ATOM 4141 N N . ILE A 1 542 ? -27.702 3.914 23.256 1.00 98.44 542 ILE A N 1
ATOM 4142 C CA . ILE A 1 542 ? -26.490 4.736 23.227 1.00 98.44 542 ILE A CA 1
ATOM 4143 C C . ILE A 1 542 ? -25.346 3.917 22.629 1.00 98.44 542 ILE A C 1
ATOM 4145 O O . ILE A 1 542 ? -25.049 2.830 23.121 1.00 98.44 542 ILE A O 1
ATOM 4149 N N . ALA A 1 543 ? -24.708 4.428 21.581 1.00 98.19 543 ALA A N 1
ATOM 4150 C CA . ALA A 1 543 ? -23.534 3.821 20.970 1.00 98.19 543 ALA A CA 1
ATOM 4151 C C . ALA A 1 543 ? -22.262 4.620 21.280 1.00 98.19 543 ALA A C 1
ATOM 4153 O O . ALA A 1 543 ? -22.302 5.837 21.466 1.00 98.19 543 ALA A O 1
ATOM 4154 N N . SER A 1 544 ? -21.131 3.929 21.349 1.00 96.88 544 SER A N 1
ATOM 4155 C CA . SER A 1 544 ? -19.816 4.542 21.537 1.00 96.88 544 SER A CA 1
ATOM 4156 C C . SER A 1 544 ? -18.722 3.649 20.948 1.00 96.88 544 SER A C 1
ATOM 4158 O O . SER A 1 544 ? -18.990 2.531 20.502 1.00 96.88 544 SER A O 1
ATOM 4160 N N . THR A 1 545 ? -17.497 4.153 20.939 1.00 94.94 545 THR A N 1
ATOM 4161 C CA . THR A 1 545 ? -16.265 3.446 20.576 1.00 94.94 545 THR A CA 1
ATOM 4162 C C . THR A 1 545 ? -15.167 3.922 21.519 1.00 94.94 545 THR A C 1
ATOM 4164 O O . THR A 1 545 ? -15.319 4.971 22.144 1.00 94.94 545 THR A O 1
ATOM 4167 N N . GLY A 1 546 ? -14.046 3.207 21.595 1.00 93.56 546 GLY A N 1
ATOM 4168 C CA . GLY A 1 546 ? -12.923 3.677 22.397 1.00 93.56 546 GLY A CA 1
ATOM 4169 C C . GLY A 1 546 ? -13.254 3.736 23.891 1.00 93.56 546 GLY A C 1
ATOM 4170 O O . GLY A 1 546 ? -14.217 3.133 24.379 1.00 93.56 546 GLY A O 1
ATOM 4171 N N . PHE A 1 547 ? -12.414 4.435 24.651 1.00 91.00 547 PHE A N 1
ATOM 4172 C CA . PHE A 1 547 ? -12.559 4.510 26.106 1.00 91.00 547 PHE A CA 1
ATOM 4173 C C . PHE A 1 547 ? -13.840 5.263 26.526 1.00 91.00 547 PHE A C 1
ATOM 4175 O O . PHE A 1 547 ? -14.307 5.118 27.662 1.00 91.00 547 PHE A O 1
ATOM 4182 N N . GLU A 1 548 ? -14.450 6.030 25.616 1.00 94.19 548 GLU A N 1
ATOM 4183 C CA . GLU A 1 548 ? -15.736 6.702 25.797 1.00 94.19 548 GLU A CA 1
ATOM 4184 C C . GLU A 1 548 ? -16.879 5.719 26.081 1.00 94.19 548 GLU A C 1
ATOM 4186 O O . GLU A 1 548 ? -17.816 6.068 26.806 1.00 94.19 548 GLU A O 1
ATOM 4191 N N . ALA A 1 549 ? -16.767 4.453 25.660 1.00 95.56 549 ALA A N 1
ATOM 4192 C CA . ALA A 1 549 ? -17.709 3.407 26.051 1.00 95.56 549 ALA A CA 1
ATOM 4193 C C . ALA A 1 549 ? -17.807 3.267 27.585 1.00 95.56 549 ALA A C 1
ATOM 4195 O O . ALA A 1 549 ? -18.892 3.062 28.138 1.00 95.56 549 ALA A O 1
ATOM 4196 N N . GLY A 1 550 ? -16.700 3.479 28.305 1.00 94.88 550 GLY A N 1
ATOM 4197 C CA . GLY A 1 550 ? -16.677 3.511 29.768 1.00 94.88 550 GLY A CA 1
ATOM 4198 C C . GLY A 1 550 ? -17.403 4.723 30.362 1.00 94.88 550 GLY A C 1
ATOM 4199 O O . GLY A 1 550 ? -18.019 4.617 31.427 1.00 94.88 550 GLY A O 1
ATOM 4200 N N . ILE A 1 551 ? -17.382 5.867 29.671 1.00 95.56 551 ILE A N 1
ATOM 4201 C CA . ILE A 1 551 ? -18.137 7.076 30.041 1.00 95.56 551 ILE A CA 1
ATOM 4202 C C . ILE A 1 551 ? -19.635 6.815 29.864 1.00 95.56 551 ILE A C 1
ATOM 4204 O O . ILE A 1 551 ? -20.419 7.085 30.776 1.00 95.56 551 ILE A O 1
ATOM 4208 N N . VAL A 1 552 ? -20.025 6.193 28.749 1.00 97.62 552 VAL A N 1
ATOM 4209 C CA . VAL A 1 552 ? -21.417 5.813 28.473 1.00 97.62 552 VAL A CA 1
ATOM 4210 C C . VAL A 1 552 ? -21.944 4.792 29.485 1.00 97.62 552 VAL A C 1
ATOM 4212 O O . VAL A 1 552 ? -23.070 4.932 29.962 1.00 97.62 552 VAL A O 1
ATOM 4215 N N . LEU A 1 553 ? -21.142 3.804 29.896 1.00 97.62 553 LEU A N 1
ATOM 4216 C CA . LEU A 1 553 ? -21.538 2.862 30.951 1.00 97.62 553 LEU A CA 1
ATOM 4217 C C . LEU A 1 553 ? -21.793 3.552 32.300 1.00 97.62 553 LEU A C 1
ATOM 4219 O O . LEU A 1 553 ? -22.684 3.135 33.044 1.00 97.62 553 LEU A O 1
ATOM 4223 N N . LYS A 1 554 ? -21.038 4.608 32.629 1.00 97.44 554 LYS A N 1
ATOM 4224 C CA . LYS A 1 554 ? -21.287 5.426 33.828 1.00 97.44 554 LYS A CA 1
ATOM 4225 C C . LYS A 1 554 ? -22.549 6.278 33.664 1.00 97.44 554 LYS A C 1
ATOM 4227 O O . LYS A 1 554 ? -23.376 6.283 34.571 1.00 97.44 554 LYS A O 1
ATOM 4232 N N . ALA A 1 555 ? -22.751 6.904 32.503 1.00 97.88 555 ALA A N 1
ATOM 4233 C CA . ALA A 1 555 ? -23.971 7.653 32.189 1.00 97.88 555 ALA A CA 1
ATOM 4234 C C . ALA A 1 555 ? -25.228 6.768 32.271 1.00 97.88 555 ALA A C 1
ATOM 4236 O O . ALA A 1 555 ? -26.246 7.176 32.825 1.00 97.88 555 ALA A O 1
ATOM 4237 N N . ARG A 1 556 ? -25.139 5.512 31.810 1.00 97.75 556 ARG A N 1
ATOM 4238 C CA . ARG A 1 556 ? -26.213 4.514 31.933 1.00 97.75 556 ARG A CA 1
ATOM 4239 C C . ARG A 1 556 ? -26.655 4.313 33.383 1.00 97.75 556 ARG A C 1
ATOM 4241 O O . ARG A 1 556 ? -27.848 4.170 33.617 1.00 97.75 556 ARG A O 1
ATOM 4248 N N . LYS A 1 557 ? -25.735 4.308 34.357 1.00 97.75 557 LYS A N 1
ATOM 4249 C CA . LYS A 1 557 ? -26.101 4.171 35.781 1.00 97.75 557 LYS A CA 1
ATOM 4250 C C . LYS A 1 557 ? -26.964 5.345 36.249 1.00 97.75 557 LYS A C 1
ATOM 4252 O O . LYS A 1 557 ? -28.014 5.117 36.834 1.00 97.75 557 LYS A O 1
ATOM 4257 N N . ILE A 1 558 ? -26.574 6.569 35.889 1.00 98.38 558 ILE A N 1
ATOM 4258 C CA . ILE A 1 558 ? -27.330 7.795 36.193 1.00 98.38 558 ILE A CA 1
ATOM 4259 C C . ILE A 1 558 ? -28.725 7.755 35.544 1.00 98.38 558 ILE A C 1
ATOM 4261 O O . ILE A 1 558 ? -29.711 8.173 36.145 1.00 98.38 558 ILE A O 1
ATOM 4265 N N . LEU A 1 559 ? -28.827 7.249 34.311 1.00 97.88 559 LEU A N 1
ATOM 4266 C CA . LEU A 1 559 ? -30.104 7.117 33.599 1.00 97.88 559 LEU A CA 1
ATOM 4267 C C . LEU A 1 559 ? -31.032 6.084 34.256 1.00 97.88 559 LEU A C 1
ATOM 4269 O O . LEU A 1 559 ? -32.222 6.356 34.403 1.00 97.88 559 LEU A O 1
ATOM 4273 N N . ILE A 1 560 ? -30.487 4.957 34.723 1.00 97.19 560 ILE A N 1
ATOM 4274 C CA . ILE A 1 560 ? -31.243 3.937 35.469 1.00 97.19 560 ILE A CA 1
ATOM 4275 C C . ILE A 1 560 ? -31.770 4.498 36.793 1.00 97.19 560 ILE A C 1
ATOM 4277 O O . ILE A 1 560 ? -32.934 4.287 37.121 1.00 97.19 560 ILE A O 1
ATOM 4281 N N . GLU A 1 561 ? -30.961 5.265 37.530 1.00 97.31 561 GLU A N 1
ATOM 4282 C CA . GLU A 1 561 ? -31.397 5.947 38.762 1.00 97.31 561 GLU A CA 1
ATOM 4283 C C . GLU A 1 561 ? -32.538 6.947 38.513 1.00 97.31 561 GLU A C 1
ATOM 4285 O O . GLU A 1 561 ? -33.334 7.232 39.405 1.00 97.31 561 GLU A O 1
ATOM 4290 N N . LYS A 1 562 ? -32.653 7.453 37.281 1.00 96.69 562 LYS A N 1
ATOM 4291 C CA . LYS A 1 562 ? -33.743 8.325 36.825 1.00 96.69 562 LYS A CA 1
ATOM 4292 C C . LYS A 1 562 ? -34.906 7.560 36.182 1.00 96.69 562 LYS A C 1
ATOM 4294 O O . LYS A 1 562 ? -35.785 8.185 35.593 1.00 96.69 562 LYS A O 1
ATOM 4299 N N . GLY A 1 563 ? -34.922 6.233 36.302 1.00 96.31 563 GLY A N 1
ATOM 4300 C CA . GLY A 1 563 ? -36.007 5.369 35.844 1.00 96.31 563 GLY A CA 1
ATOM 4301 C C . GLY A 1 563 ? -35.990 5.034 34.352 1.00 96.31 563 GLY A C 1
ATOM 4302 O O . GLY A 1 563 ? -37.005 4.562 33.854 1.00 96.31 563 GLY A O 1
ATOM 4303 N N . MET A 1 564 ? -34.885 5.284 33.641 1.00 97.00 564 MET A N 1
ATOM 4304 C CA . MET A 1 564 ? -34.756 4.981 32.209 1.00 97.00 564 MET A CA 1
ATOM 4305 C C . MET A 1 564 ? -34.035 3.648 31.985 1.00 97.00 564 MET A C 1
ATOM 4307 O O . MET A 1 564 ? -33.003 3.376 32.603 1.00 97.00 564 MET A O 1
ATOM 4311 N N . ASP A 1 565 ? -34.520 2.847 31.042 1.00 96.00 565 ASP A N 1
ATOM 4312 C CA . ASP A 1 565 ? -33.924 1.575 30.648 1.00 96.00 565 ASP A CA 1
ATOM 4313 C C . ASP A 1 565 ? -33.137 1.720 29.341 1.00 96.00 565 ASP A C 1
ATOM 4315 O O . ASP A 1 565 ? -33.682 1.963 28.263 1.00 96.00 565 ASP A O 1
ATOM 4319 N N . VAL A 1 566 ? -31.814 1.597 29.433 1.00 97.44 566 VAL A N 1
ATOM 4320 C CA . VAL A 1 566 ? -30.897 2.009 28.363 1.00 97.44 566 VAL A CA 1
ATOM 4321 C C . VAL A 1 566 ? -30.030 0.849 27.907 1.00 97.44 566 VAL A C 1
ATOM 4323 O O . VAL A 1 566 ? -29.341 0.209 28.715 1.00 97.44 566 VAL A O 1
ATOM 4326 N N . ARG A 1 567 ? -29.998 0.639 26.588 1.00 98.38 567 ARG A N 1
ATOM 4327 C CA . ARG A 1 567 ? -29.031 -0.245 25.937 1.00 98.38 567 ARG A CA 1
ATOM 4328 C C . ARG A 1 567 ? -27.771 0.530 25.575 1.00 98.38 567 ARG A C 1
ATOM 4330 O O . ARG A 1 567 ? -27.858 1.603 24.981 1.00 98.38 567 ARG A O 1
ATOM 4337 N N . VAL A 1 568 ? -26.611 -0.056 25.860 1.00 98.56 568 VAL A N 1
ATOM 4338 C CA . VAL A 1 568 ? -25.310 0.460 25.417 1.00 98.56 568 VAL A CA 1
ATOM 4339 C C . VAL A 1 568 ? -24.710 -0.491 24.395 1.00 98.56 568 VAL A C 1
ATOM 4341 O O . VAL A 1 568 ? -24.635 -1.697 24.632 1.00 98.56 568 VAL A O 1
ATOM 4344 N N . VAL A 1 569 ? -24.289 0.064 23.264 1.00 98.56 569 VAL A N 1
ATOM 4345 C CA . VAL A 1 569 ? -23.663 -0.651 22.149 1.00 98.56 569 VAL A CA 1
ATOM 4346 C C . VAL A 1 569 ? -22.228 -0.153 22.000 1.00 98.56 569 VAL A C 1
ATOM 4348 O O . VAL A 1 569 ? -22.002 1.053 21.920 1.00 98.56 569 VAL A O 1
ATOM 4351 N N . SER A 1 570 ? -21.267 -1.073 21.949 1.00 98.44 570 SER A N 1
ATOM 4352 C CA . SER A 1 570 ? -19.897 -0.749 21.538 1.00 98.44 570 SER A CA 1
ATOM 4353 C C . SER A 1 570 ? -19.763 -1.014 20.042 1.00 98.44 570 SER A C 1
ATOM 4355 O O . SER A 1 570 ? -20.209 -2.063 19.574 1.00 98.44 570 SER A O 1
ATOM 4357 N N . ILE A 1 571 ? -19.201 -0.069 19.285 1.00 98.12 571 ILE A N 1
ATOM 4358 C CA . ILE A 1 571 ? -18.942 -0.194 17.840 1.00 98.12 571 ILE A CA 1
ATOM 4359 C C . ILE A 1 571 ? -17.464 0.123 17.555 1.00 98.12 571 ILE A C 1
ATOM 4361 O O . ILE A 1 571 ? -17.168 1.155 16.938 1.00 98.12 571 ILE A O 1
ATOM 4365 N N . PRO A 1 572 ? -16.526 -0.748 17.985 1.00 97.12 572 PRO A N 1
ATOM 4366 C CA . PRO A 1 572 ? -15.100 -0.545 17.751 1.00 97.12 572 PRO A CA 1
ATOM 4367 C C . PRO A 1 572 ? -14.747 -0.506 16.261 1.00 97.12 572 PRO A C 1
ATOM 4369 O O . PRO A 1 572 ? -13.765 0.133 15.904 1.00 97.12 572 PRO A O 1
ATOM 4372 N N . SER A 1 573 ? -15.533 -1.142 15.380 1.00 97.12 573 SER A N 1
ATOM 4373 C CA . SER A 1 573 ? -15.337 -1.075 13.928 1.00 97.12 573 SER A CA 1
ATOM 4374 C C . SER A 1 573 ? -16.659 -0.969 13.168 1.00 97.12 573 SER A C 1
ATOM 4376 O O . SER A 1 573 ? -17.381 -1.950 12.975 1.00 97.12 573 SER A O 1
ATOM 4378 N N . LYS A 1 574 ? -16.964 0.237 12.670 1.00 95.69 574 LYS A N 1
ATOM 4379 C CA . LYS A 1 574 ? -18.211 0.523 11.942 1.00 95.69 574 LYS A CA 1
ATOM 4380 C C . LYS A 1 574 ? -18.349 -0.320 10.679 1.00 95.69 574 LYS A C 1
ATOM 4382 O O . LYS A 1 574 ? -19.392 -0.931 10.471 1.00 95.69 574 LYS A O 1
ATOM 4387 N N . ARG A 1 575 ? -17.323 -0.357 9.819 1.00 92.00 575 ARG A N 1
ATOM 4388 C CA . ARG A 1 575 ? -17.408 -1.095 8.547 1.00 92.00 575 ARG A CA 1
ATOM 4389 C C . ARG A 1 575 ? -17.626 -2.586 8.792 1.00 92.00 575 ARG A C 1
ATOM 4391 O O . ARG A 1 575 ? -18.510 -3.158 8.169 1.00 92.00 575 ARG A O 1
ATOM 4398 N N . LEU A 1 576 ? -16.882 -3.182 9.722 1.00 95.25 576 LEU A N 1
ATOM 4399 C CA . LEU A 1 576 ? -17.025 -4.598 10.060 1.00 95.25 576 LEU A CA 1
ATOM 4400 C C . LEU A 1 576 ? -18.391 -4.921 10.678 1.00 95.25 576 LEU A C 1
ATOM 4402 O O . LEU A 1 576 ? -18.946 -5.984 10.419 1.00 95.25 576 LEU A O 1
ATOM 4406 N N . PHE A 1 577 ? -18.966 -3.996 11.447 1.00 97.75 577 PHE A N 1
ATOM 4407 C CA . PHE A 1 577 ? -20.327 -4.140 11.957 1.00 97.75 577 PHE A CA 1
ATOM 4408 C C . PHE A 1 577 ? -21.374 -4.108 10.842 1.00 97.75 577 PHE A C 1
ATOM 4410 O O . PHE A 1 577 ? -22.306 -4.909 10.834 1.00 97.75 577 PHE A O 1
ATOM 4417 N N . LEU A 1 578 ? -21.206 -3.209 9.872 1.00 95.62 578 LEU A N 1
ATOM 4418 C CA . LEU A 1 578 ? -22.141 -3.046 8.760 1.00 95.62 578 LEU A CA 1
ATOM 4419 C C . LEU A 1 578 ? -22.058 -4.162 7.706 1.00 95.62 578 LEU A C 1
ATOM 4421 O O . LEU A 1 578 ? -22.951 -4.245 6.867 1.00 95.62 578 LEU A O 1
ATOM 4425 N N . THR A 1 579 ? -21.036 -5.024 7.744 1.00 94.62 579 THR A N 1
ATOM 4426 C CA . THR A 1 579 ? -20.969 -6.239 6.910 1.00 94.62 579 THR A CA 1
ATOM 4427 C C . THR A 1 579 ? -21.637 -7.456 7.551 1.00 94.62 579 THR A C 1
ATOM 4429 O O . THR A 1 579 ? -21.774 -8.485 6.890 1.00 94.62 579 THR A O 1
ATOM 4432 N N . GLN A 1 580 ? -22.058 -7.370 8.818 1.00 97.75 580 GLN A N 1
ATOM 4433 C CA . GLN A 1 580 ? -22.782 -8.455 9.479 1.00 97.75 580 GLN A CA 1
ATOM 4434 C C . GLN A 1 580 ? -24.184 -8.638 8.883 1.00 97.75 580 GLN A C 1
ATOM 4436 O O . GLN A 1 580 ? -24.699 -7.779 8.163 1.00 97.75 580 GLN A O 1
ATOM 4441 N N . SER A 1 581 ? -24.837 -9.760 9.207 1.00 98.25 581 SER A N 1
ATOM 4442 C CA . SER A 1 581 ? -26.208 -9.991 8.753 1.00 98.25 581 SER A CA 1
ATOM 4443 C C . SER A 1 581 ? -27.151 -8.904 9.267 1.00 98.25 581 SER A C 1
ATOM 4445 O O . SER A 1 581 ? -26.993 -8.373 10.374 1.00 98.25 581 SER A O 1
ATOM 4447 N N . LYS A 1 582 ? -28.177 -8.589 8.472 1.00 97.69 582 LYS A N 1
ATOM 4448 C CA . LYS A 1 582 ? -29.187 -7.600 8.853 1.00 97.69 582 LYS A CA 1
ATOM 4449 C C . LYS A 1 582 ? -29.860 -7.980 10.171 1.00 97.69 582 LYS A C 1
ATOM 4451 O O . LYS A 1 582 ? -30.105 -7.108 10.996 1.00 97.69 582 LYS A O 1
ATOM 4456 N N . GLU A 1 583 ? -30.094 -9.271 10.397 1.00 98.25 583 GLU A N 1
ATOM 4457 C CA . GLU A 1 583 ? -30.667 -9.810 11.630 1.00 98.25 583 GLU A CA 1
ATOM 4458 C C . GLU A 1 583 ? -29.780 -9.493 12.838 1.00 98.25 583 GLU A C 1
ATOM 4460 O O . GLU A 1 583 ? -30.286 -9.066 13.877 1.00 98.25 583 GLU A O 1
ATOM 4465 N N . TYR A 1 584 ? -28.459 -9.647 12.701 1.00 98.44 584 TYR A N 1
ATOM 4466 C CA . TYR A 1 584 ? -27.514 -9.325 13.765 1.00 98.44 584 TYR A CA 1
ATOM 4467 C C . TYR A 1 584 ? -27.491 -7.821 14.046 1.00 98.44 584 TYR A C 1
ATOM 4469 O O . TYR A 1 584 ? -27.684 -7.417 15.194 1.00 98.44 584 TYR A O 1
ATOM 4477 N N . ILE A 1 585 ? -27.348 -6.990 13.011 1.00 98.31 585 ILE A N 1
ATOM 4478 C CA . ILE A 1 585 ? -27.346 -5.526 13.147 1.00 98.31 585 ILE A CA 1
ATOM 4479 C C . ILE A 1 585 ? -28.644 -5.046 13.813 1.00 98.31 585 ILE A C 1
ATOM 4481 O O . ILE A 1 585 ? -28.606 -4.291 14.788 1.00 98.31 585 ILE A O 1
ATOM 4485 N N . ASP A 1 586 ? -29.798 -5.526 13.345 1.00 97.31 586 ASP A N 1
ATOM 4486 C CA . ASP A 1 586 ? -31.112 -5.184 13.894 1.00 97.31 586 ASP A CA 1
ATOM 4487 C C . ASP A 1 586 ? -31.254 -5.620 15.361 1.00 97.31 586 ASP A C 1
ATOM 4489 O O . ASP A 1 586 ? -31.860 -4.897 16.166 1.00 97.31 586 ASP A O 1
ATOM 4493 N N . SER A 1 587 ? -30.683 -6.779 15.714 1.00 97.25 587 SER A N 1
ATOM 4494 C CA . SER A 1 587 ? -30.678 -7.308 17.079 1.00 97.25 587 SER A CA 1
ATOM 4495 C C . SER A 1 587 ? -29.835 -6.463 18.027 1.00 97.25 587 SER A C 1
ATOM 4497 O O . SER A 1 587 ? -30.271 -6.225 19.151 1.00 97.25 587 SER A O 1
ATOM 4499 N N . VAL A 1 588 ? -28.681 -5.958 17.576 1.00 97.81 588 VAL A N 1
ATOM 4500 C CA . VAL A 1 588 ? -27.765 -5.129 18.372 1.00 97.81 588 VAL A CA 1
ATOM 4501 C C . VAL A 1 588 ? -28.334 -3.721 18.541 1.00 97.81 588 VAL A C 1
ATOM 4503 O O . VAL A 1 588 ? -28.421 -3.218 19.663 1.00 97.81 588 VAL A O 1
ATOM 4506 N N . LEU A 1 589 ? -28.809 -3.109 17.453 1.00 96.50 589 LEU A N 1
ATOM 4507 C CA . LEU A 1 589 ? -29.292 -1.724 17.444 1.00 96.50 589 LEU A CA 1
ATOM 4508 C C . LEU A 1 589 ? -30.736 -1.549 17.926 1.00 96.50 589 LEU A C 1
ATOM 4510 O O . LEU A 1 589 ? -31.229 -0.421 17.905 1.00 96.50 589 LEU A O 1
ATOM 4514 N N . ALA A 1 590 ? -31.425 -2.637 18.292 1.00 95.31 590 ALA A N 1
ATOM 4515 C CA . ALA A 1 590 ? -32.850 -2.642 18.621 1.00 95.31 590 ALA A CA 1
ATOM 4516 C C . ALA A 1 590 ? -33.663 -1.841 17.583 1.00 95.31 590 ALA A C 1
ATOM 4518 O O . ALA A 1 590 ? -34.145 -0.750 17.873 1.00 95.31 590 ALA A O 1
ATOM 4519 N N . LYS A 1 591 ? -33.778 -2.351 16.347 1.00 92.44 591 LYS A N 1
ATOM 4520 C CA . LYS A 1 591 ? -34.266 -1.616 15.150 1.00 92.44 591 LYS A CA 1
ATOM 4521 C C . LYS A 1 591 ? -35.514 -0.725 15.324 1.00 92.44 591 LYS A C 1
ATOM 4523 O O . LYS A 1 591 ? -35.644 0.298 14.636 1.00 92.44 591 LYS A O 1
ATOM 4528 N N . ASP A 1 592 ? -36.423 -1.105 16.222 1.00 92.50 592 ASP A N 1
ATOM 4529 C CA . ASP A 1 592 ? -37.670 -0.389 16.515 1.00 92.50 592 ASP A CA 1
ATOM 4530 C C . ASP A 1 592 ? -37.430 0.920 17.288 1.00 92.50 592 ASP A C 1
ATOM 4532 O O . ASP A 1 592 ? -38.255 1.832 17.249 1.00 92.50 592 ASP A O 1
ATOM 4536 N N . ILE A 1 593 ? -36.284 1.045 17.957 1.00 94.75 593 ILE A N 1
ATOM 4537 C CA . ILE A 1 593 ? -35.926 2.185 18.795 1.00 94.75 593 ILE A CA 1
ATOM 4538 C C . ILE A 1 593 ? -35.246 3.256 17.941 1.00 94.75 593 ILE A C 1
ATOM 4540 O O . ILE A 1 593 ? -34.136 3.086 17.429 1.00 94.75 593 ILE A O 1
ATOM 4544 N N . LYS A 1 594 ? -35.952 4.381 17.766 1.00 93.25 594 LYS A N 1
ATOM 4545 C CA . LYS A 1 594 ? -35.487 5.542 16.984 1.00 93.25 594 LYS A CA 1
ATOM 4546 C C . LYS A 1 594 ? -34.776 6.603 17.822 1.00 93.25 594 LYS A C 1
ATOM 4548 O O . LYS A 1 594 ? -34.119 7.464 17.250 1.00 93.25 594 LYS A O 1
ATOM 4553 N N . LYS A 1 595 ? -34.900 6.546 19.151 1.00 96.38 595 LYS A N 1
ATOM 4554 C CA . LYS A 1 595 ? -34.153 7.403 20.076 1.00 96.38 595 LYS A CA 1
ATOM 4555 C C . LYS A 1 595 ? -32.749 6.824 20.222 1.00 96.38 595 LYS A C 1
ATOM 4557 O O . LYS A 1 595 ? -32.537 5.851 20.944 1.00 96.38 595 LYS A O 1
ATOM 4562 N N . ARG A 1 596 ? -31.821 7.365 19.437 1.00 97.50 596 ARG A N 1
ATOM 4563 C CA . ARG A 1 596 ? -30.447 6.878 19.324 1.00 97.50 596 ARG A CA 1
ATOM 4564 C C . ARG A 1 596 ? -29.478 7.999 19.628 1.00 97.50 596 ARG A C 1
ATOM 4566 O O . ARG A 1 596 ? -29.633 9.104 19.116 1.00 97.50 596 ARG A O 1
ATOM 4573 N N . MET A 1 597 ? -28.484 7.711 20.449 1.00 98.06 597 MET A N 1
ATOM 4574 C CA . MET A 1 597 ? -27.459 8.680 20.801 1.00 98.06 597 MET A CA 1
ATOM 4575 C C . MET A 1 597 ? -26.080 8.071 20.612 1.00 98.06 597 MET A C 1
ATOM 4577 O O . MET A 1 597 ? -25.888 6.905 20.938 1.00 98.06 597 MET A O 1
ATOM 4581 N N . ALA A 1 598 ? -25.128 8.833 20.097 1.00 97.75 598 ALA A N 1
ATOM 4582 C CA . ALA A 1 598 ? -23.730 8.421 20.051 1.00 97.75 598 ALA A CA 1
ATOM 4583 C C . ALA A 1 598 ? -22.891 9.363 20.915 1.00 97.75 598 ALA A C 1
ATOM 4585 O O . ALA A 1 598 ? -23.179 10.556 20.960 1.00 97.75 598 ALA A O 1
ATOM 4586 N N . ALA A 1 599 ? -21.891 8.828 21.610 1.00 96.56 599 ALA A N 1
ATOM 4587 C CA . ALA A 1 599 ? -20.954 9.604 22.418 1.00 96.56 599 ALA A CA 1
ATOM 4588 C C . ALA A 1 599 ? -19.528 9.151 22.097 1.00 96.56 599 ALA A C 1
ATOM 4590 O O . ALA A 1 599 ? -19.174 7.998 22.345 1.00 96.56 599 ALA A O 1
ATOM 4591 N N . GLU A 1 600 ? -18.733 10.037 21.513 1.00 94.19 600 GLU A N 1
ATOM 4592 C CA . GLU A 1 600 ? -17.374 9.764 21.046 1.00 94.19 600 GLU A CA 1
ATOM 4593 C C . GLU A 1 600 ? -16.630 11.092 20.913 1.00 94.19 600 GLU A C 1
ATOM 4595 O O . GLU A 1 600 ? -17.211 12.048 20.406 1.00 94.19 600 GLU A O 1
ATOM 4600 N N . ALA A 1 601 ? -15.354 11.153 21.304 1.00 90.94 601 ALA A N 1
ATOM 4601 C CA . ALA A 1 601 ? -14.497 12.249 20.866 1.00 90.94 601 ALA A CA 1
ATOM 4602 C C . ALA A 1 601 ? -14.152 12.058 19.385 1.00 90.94 601 ALA A C 1
ATOM 4604 O O . ALA A 1 601 ? -13.307 11.221 19.048 1.00 90.94 601 ALA A O 1
ATOM 4605 N N . GLY A 1 602 ? -14.836 12.801 18.521 1.00 89.44 602 GLY A N 1
ATOM 4606 C CA . GLY A 1 602 ? -14.722 12.700 17.070 1.00 89.44 602 GLY A CA 1
ATOM 4607 C C . GLY A 1 602 ? -15.807 13.510 16.364 1.00 89.44 602 GLY A C 1
ATOM 4608 O O . GLY A 1 602 ? -16.525 14.276 17.007 1.00 89.44 602 GLY A O 1
ATOM 4609 N N . SER A 1 603 ? -15.941 13.333 15.049 1.00 88.50 603 SER A N 1
ATOM 4610 C CA . SER A 1 603 ? -17.014 13.987 14.291 1.00 88.50 603 SER A CA 1
ATOM 4611 C C . SER A 1 603 ? -18.340 13.224 14.365 1.00 88.50 603 SER A C 1
ATOM 4613 O O . SER A 1 603 ? -18.391 11.990 14.314 1.00 88.50 603 SER A O 1
ATOM 4615 N N . SER A 1 604 ? -19.449 13.965 14.413 1.00 91.19 604 SER A N 1
ATOM 4616 C CA . SER A 1 604 ? -20.794 13.393 14.341 1.00 91.19 604 SER A CA 1
ATOM 4617 C C . SER A 1 604 ? -21.112 12.801 12.966 1.00 91.19 604 SER A C 1
ATOM 4619 O O . SER A 1 604 ? -22.008 11.954 12.864 1.00 91.19 604 SER A O 1
ATOM 4621 N N . ALA A 1 605 ? -20.395 13.204 11.909 1.00 90.00 605 ALA A N 1
ATOM 4622 C CA . ALA A 1 605 ? -20.608 12.727 10.544 1.00 90.00 605 ALA A CA 1
ATOM 4623 C C . ALA A 1 605 ? -20.442 11.194 10.445 1.00 90.00 605 ALA A C 1
ATOM 4625 O O . ALA A 1 605 ? -21.321 10.506 9.900 1.00 90.00 605 ALA A O 1
ATOM 4626 N N . ARG A 1 606 ? -19.454 10.627 11.156 1.00 91.12 606 ARG A N 1
ATOM 4627 C CA . ARG A 1 606 ? -19.266 9.177 11.339 1.00 91.12 606 ARG A CA 1
ATOM 4628 C C . ARG A 1 606 ? -20.531 8.449 11.793 1.00 91.12 606 ARG A C 1
ATOM 4630 O O . ARG A 1 606 ? -20.751 7.305 11.377 1.00 91.12 606 ARG A O 1
ATOM 4637 N N . TRP A 1 607 ? -21.364 9.081 12.617 1.00 95.06 607 TRP A N 1
ATOM 4638 C CA . TRP A 1 607 ? -22.494 8.469 13.321 1.00 95.06 607 TRP A CA 1
ATOM 4639 C C . TRP A 1 607 ? -23.859 8.690 12.665 1.00 95.06 607 TRP A C 1
ATOM 4641 O O . TRP A 1 607 ? -24.839 8.076 13.091 1.00 95.06 607 TRP A O 1
ATOM 4651 N N . GLN A 1 608 ? -23.952 9.490 11.600 1.00 93.69 608 GLN A N 1
ATOM 4652 C CA . GLN A 1 608 ? -25.240 9.868 10.994 1.00 93.69 608 GLN A CA 1
ATOM 4653 C C . GLN A 1 608 ? -26.096 8.668 10.553 1.00 93.69 608 GLN A C 1
ATOM 4655 O O . GLN A 1 608 ? -27.316 8.668 10.731 1.00 93.69 608 GLN A O 1
ATOM 4660 N N . TRP A 1 609 ? -25.459 7.599 10.061 1.00 93.44 609 TRP A N 1
ATOM 4661 C CA . TRP A 1 609 ? -26.118 6.333 9.701 1.00 93.44 609 TRP A CA 1
ATOM 4662 C C . TRP A 1 609 ? -26.850 5.670 10.882 1.00 93.44 609 TRP A C 1
ATOM 4664 O O . TRP A 1 609 ? -27.862 4.995 10.691 1.00 93.44 609 TRP A O 1
ATOM 4674 N N . PHE A 1 610 ? -26.335 5.849 12.100 1.00 95.75 610 PHE A N 1
ATOM 4675 C CA . PHE A 1 610 ? -26.883 5.282 13.324 1.00 95.75 610 PHE A CA 1
ATOM 4676 C C . PHE A 1 610 ? -27.909 6.226 13.952 1.00 95.75 610 PHE A C 1
ATOM 4678 O O . PHE A 1 610 ? -29.003 5.773 14.297 1.00 95.75 610 PHE A O 1
ATOM 4685 N N . LEU A 1 611 ? -27.576 7.517 14.059 1.00 95.69 611 LEU A N 1
ATOM 4686 C CA . LEU A 1 611 ? -28.393 8.546 14.708 1.00 95.69 611 LEU A CA 1
ATOM 4687 C C . LEU A 1 611 ? -29.738 8.750 13.999 1.00 95.69 611 LEU A C 1
ATOM 4689 O O . LEU A 1 611 ? -30.789 8.790 14.644 1.00 95.69 611 LEU A O 1
ATOM 4693 N N . GLY A 1 612 ? -29.722 8.849 12.667 1.00 91.81 612 GLY A N 1
ATOM 4694 C CA . GLY A 1 612 ? -30.893 9.244 11.887 1.00 91.81 612 GLY A CA 1
ATOM 4695 C C . GLY A 1 612 ? -31.440 10.627 12.281 1.00 91.81 612 GLY A C 1
ATOM 4696 O O . GLY A 1 612 ? -30.848 11.366 13.060 1.00 91.81 612 GLY A O 1
ATOM 4697 N N . LYS A 1 613 ? -32.627 10.983 11.770 1.00 88.81 613 LYS A N 1
ATOM 4698 C CA . LYS A 1 613 ? -33.209 12.337 11.929 1.00 88.81 613 LYS A CA 1
ATOM 4699 C C . LYS A 1 613 ? -33.512 12.759 13.371 1.00 88.81 613 LYS A C 1
ATOM 4701 O O . LYS A 1 613 ? -33.672 13.944 13.629 1.00 88.81 613 LYS A O 1
ATOM 4706 N N . LYS A 1 614 ? -33.704 11.793 14.270 1.00 87.38 614 LYS A N 1
ATOM 4707 C CA . LYS A 1 614 ? -34.073 12.033 15.672 1.00 87.38 614 LYS A CA 1
ATOM 4708 C C . LYS A 1 614 ? -32.923 11.740 16.629 1.00 87.38 614 LYS A C 1
ATOM 4710 O O . LYS A 1 614 ? -33.146 11.793 17.828 1.00 87.38 614 LYS A O 1
ATOM 4715 N N . GLY A 1 615 ? -31.750 11.359 16.130 1.00 93.25 615 GLY A N 1
ATOM 4716 C CA . GLY A 1 615 ? -30.633 11.021 16.995 1.00 93.25 615 GLY A CA 1
ATOM 4717 C C . GLY A 1 615 ? -29.918 12.252 17.540 1.00 93.25 615 GLY A C 1
ATOM 4718 O O . GLY A 1 615 ? -30.121 13.369 17.066 1.00 93.25 615 GLY A O 1
ATOM 4719 N N . ARG A 1 616 ? -29.070 12.039 18.547 1.00 95.31 616 ARG A N 1
ATOM 4720 C CA . ARG A 1 616 ? -28.230 13.082 19.150 1.00 95.31 616 ARG A CA 1
ATOM 4721 C C . ARG A 1 616 ? -26.778 12.616 19.239 1.00 95.31 616 ARG A C 1
ATOM 4723 O O . ARG A 1 616 ? -26.519 11.453 19.534 1.00 95.31 616 ARG A O 1
ATOM 4730 N N . PHE A 1 617 ? -25.838 13.514 18.990 1.00 95.38 617 PHE A N 1
ATOM 4731 C CA . PHE A 1 617 ? -24.419 13.273 19.228 1.00 95.38 617 PHE A CA 1
ATOM 4732 C C . PHE A 1 617 ? -24.006 14.006 20.504 1.00 95.38 617 PHE A C 1
ATOM 4734 O O . PHE A 1 617 ? -24.374 15.162 20.687 1.00 95.38 617 PHE A O 1
ATOM 4741 N N . ALA A 1 618 ? -23.320 13.312 21.406 1.00 91.44 618 ALA A N 1
ATOM 4742 C CA . ALA A 1 618 ? -22.901 13.824 22.703 1.00 91.44 618 ALA A CA 1
ATOM 4743 C C . ALA A 1 618 ? -21.385 14.064 22.705 1.00 91.44 618 ALA A C 1
ATOM 4745 O O . ALA A 1 618 ? -20.647 13.339 23.367 1.00 91.44 618 ALA A O 1
ATOM 4746 N N . CYS A 1 619 ? -20.949 15.043 21.913 1.00 89.06 619 CYS A N 1
ATOM 4747 C CA . CYS A 1 619 ? -19.618 15.646 21.938 1.00 89.06 619 CYS A CA 1
ATOM 4748 C C . CYS A 1 619 ? -19.672 16.983 21.186 1.00 89.06 619 CYS A C 1
ATOM 4750 O O . CYS A 1 619 ? -20.329 17.065 20.146 1.00 89.06 619 CYS A O 1
ATOM 4752 N N . ASP A 1 620 ? -18.970 17.999 21.682 1.00 83.88 620 ASP A N 1
ATOM 4753 C CA . ASP A 1 620 ? -18.731 19.230 20.927 1.00 83.88 620 ASP A CA 1
ATOM 4754 C C . ASP A 1 620 ? -17.621 18.989 19.889 1.00 83.88 620 ASP A C 1
ATOM 4756 O O . ASP A 1 620 ? -16.571 18.428 20.204 1.00 83.88 620 ASP A O 1
ATOM 4760 N N . GLU A 1 621 ? -17.856 19.388 18.637 1.00 80.69 621 GLU A N 1
ATOM 4761 C CA . GLU A 1 621 ? -16.977 19.105 17.486 1.00 80.69 621 GLU A CA 1
ATOM 4762 C C . GLU A 1 621 ? -15.935 20.215 17.237 1.00 80.69 621 GLU A C 1
ATOM 4764 O O . GLU A 1 621 ? -15.632 20.557 16.094 1.00 80.69 621 GLU A O 1
ATOM 4769 N N . GLU A 1 622 ? -15.387 20.813 18.298 1.00 81.00 622 GLU A N 1
ATOM 4770 C CA . GLU A 1 622 ? -14.407 21.898 18.185 1.00 81.00 622 GLU A CA 1
ATOM 4771 C C . GLU A 1 622 ? -12.974 21.431 18.467 1.00 81.00 622 GLU A C 1
ATOM 4773 O O . GLU A 1 622 ? -12.702 20.613 19.351 1.00 81.00 622 GLU A O 1
ATOM 4778 N N . TYR A 1 623 ? -12.014 22.021 17.749 1.00 76.25 623 TYR A N 1
ATOM 4779 C CA . TYR A 1 623 ? -10.604 21.941 18.121 1.00 76.25 623 TYR A CA 1
ATOM 4780 C C . TYR A 1 623 ? -10.356 22.801 19.367 1.00 76.25 623 TYR A C 1
ATOM 4782 O O . TYR A 1 623 ? -9.924 23.949 19.287 1.00 76.25 623 TYR A O 1
ATOM 4790 N N . ASP A 1 624 ? -10.644 22.221 20.530 1.00 70.12 624 ASP A N 1
ATOM 4791 C CA . ASP A 1 624 ? -10.416 22.814 21.845 1.00 70.12 624 ASP A CA 1
ATOM 4792 C C . ASP A 1 624 ? -8.962 23.283 22.058 1.00 70.12 624 ASP A C 1
ATOM 4794 O O . ASP A 1 624 ? -8.008 22.817 21.429 1.00 70.12 624 ASP A O 1
ATOM 4798 N N . GLY A 1 625 ? -8.757 24.125 23.073 1.00 76.44 625 GLY A N 1
ATOM 4799 C CA . GLY A 1 625 ? -7.425 24.521 23.541 1.00 76.44 625 GLY A CA 1
ATOM 4800 C C . GLY A 1 625 ? -6.599 23.386 24.175 1.00 76.44 625 GLY A C 1
ATOM 4801 O O . GLY A 1 625 ? -6.949 22.205 24.149 1.00 76.44 625 GLY A O 1
ATOM 4802 N N . THR A 1 626 ? -5.468 23.739 24.777 1.00 84.81 626 THR A N 1
ATOM 4803 C CA . THR A 1 626 ? -4.566 22.796 25.461 1.00 84.81 626 THR A CA 1
ATOM 4804 C C . THR A 1 626 ? -5.005 22.541 26.907 1.00 84.81 626 THR A C 1
ATOM 4806 O O . THR A 1 626 ? -5.366 23.477 27.617 1.00 84.81 626 THR A O 1
ATOM 4809 N N . GLY A 1 627 ? -4.956 21.286 27.365 1.00 87.81 627 GLY A N 1
ATOM 4810 C CA . GLY A 1 627 ? -5.264 20.927 28.751 1.00 87.81 627 GLY A CA 1
ATOM 4811 C C . GLY A 1 627 ? -5.167 19.426 29.011 1.00 87.81 627 GLY A C 1
ATOM 4812 O O . GLY A 1 627 ? -4.997 18.640 28.081 1.00 87.81 627 GLY A O 1
ATOM 4813 N N . SER A 1 628 ? -5.294 19.022 30.276 1.00 89.94 628 SER A N 1
ATOM 4814 C CA . SER A 1 628 ? -5.351 17.602 30.636 1.00 89.94 628 SER A CA 1
ATOM 4815 C C . SER A 1 628 ? -6.579 16.927 30.016 1.00 89.94 628 SER A C 1
ATOM 4817 O O . SER A 1 628 ? -7.620 17.561 29.828 1.00 89.94 628 SER A O 1
ATOM 4819 N N . THR A 1 629 ? -6.499 15.621 29.751 1.00 87.69 629 THR A N 1
ATOM 4820 C CA . THR A 1 629 ? -7.606 14.833 29.182 1.00 87.69 629 THR A CA 1
ATOM 4821 C C . THR A 1 629 ? -8.923 15.044 29.931 1.00 87.69 629 THR A C 1
ATOM 4823 O O . THR A 1 629 ? -9.972 15.177 29.313 1.00 87.69 629 THR A O 1
ATOM 4826 N N . GLN A 1 630 ? -8.884 15.139 31.264 1.00 89.12 630 GLN A N 1
ATOM 4827 C CA . GLN A 1 630 ? -10.078 15.365 32.080 1.00 89.12 630 GLN A CA 1
ATOM 4828 C C . GLN A 1 630 ? -10.743 16.720 31.792 1.00 89.12 630 GLN A C 1
ATOM 4830 O O . GLN A 1 630 ? -11.970 16.804 31.742 1.00 89.12 630 GLN A O 1
ATOM 4835 N N . ILE A 1 631 ? -9.950 17.778 31.599 1.00 91.06 631 ILE A N 1
ATOM 4836 C CA . ILE A 1 631 ? -10.465 19.107 31.247 1.00 91.06 631 ILE A CA 1
ATOM 4837 C C . ILE A 1 631 ? -11.067 19.078 29.842 1.00 91.06 631 ILE A C 1
ATOM 4839 O O . ILE A 1 631 ? -12.156 19.612 29.649 1.00 91.06 631 ILE A O 1
ATOM 4843 N N . LEU A 1 632 ? -10.394 18.428 28.889 1.00 89.75 632 LEU A N 1
ATOM 4844 C CA . LEU A 1 632 ? -10.859 18.321 27.503 1.00 89.75 632 LEU A CA 1
ATOM 4845 C C . LEU A 1 632 ? -12.165 17.526 27.397 1.00 89.75 632 LEU A C 1
ATOM 4847 O O . LEU A 1 632 ? -13.102 17.972 26.748 1.00 89.75 632 LEU A O 1
ATOM 4851 N N . LEU A 1 633 ? -12.281 16.399 28.104 1.00 90.25 633 LEU A N 1
ATOM 4852 C CA . LEU A 1 633 ? -13.528 15.628 28.182 1.00 90.25 633 LEU A CA 1
ATOM 4853 C C . LEU A 1 633 ? -14.670 16.445 28.795 1.00 90.25 633 LEU A C 1
ATOM 4855 O O . LEU A 1 633 ? -15.805 16.377 28.339 1.00 90.25 633 LEU A O 1
ATOM 4859 N N . LYS A 1 634 ? -14.379 17.256 29.820 1.00 91.44 634 LYS A N 1
ATOM 4860 C CA . LYS A 1 634 ? -15.385 18.138 30.419 1.00 91.44 634 LYS A CA 1
ATOM 4861 C C . LYS A 1 634 ? -15.839 19.231 29.453 1.00 91.44 634 LYS A C 1
ATOM 4863 O O . LYS A 1 634 ? -17.030 19.529 29.422 1.00 91.44 634 LYS A O 1
ATOM 4868 N N . LYS A 1 635 ? -14.904 19.842 28.720 1.00 90.25 635 LYS A N 1
ATOM 4869 C CA . LYS A 1 635 ? -15.202 20.898 27.746 1.00 90.25 635 LYS A CA 1
ATOM 4870 C C . LYS A 1 635 ? -16.008 20.379 26.565 1.00 90.25 635 LYS A C 1
ATOM 4872 O O . LYS A 1 635 ? -17.032 20.969 26.278 1.00 90.25 635 LYS A O 1
ATOM 4877 N N . SER A 1 636 ? -15.612 19.238 26.011 1.00 89.75 636 SER A N 1
ATOM 4878 C CA . SER A 1 636 ? -16.303 18.567 24.902 1.00 89.75 636 SER A CA 1
ATOM 4879 C C . SER A 1 636 ? -17.650 17.933 25.274 1.00 89.75 636 SER A C 1
ATOM 4881 O O . SER A 1 636 ? -18.277 17.291 24.438 1.00 89.75 636 SER A O 1
ATOM 4883 N N . GLY A 1 637 ? -18.101 18.035 26.530 1.00 92.19 637 GLY A N 1
ATOM 4884 C CA . GLY A 1 637 ? -19.360 17.428 26.977 1.00 92.19 637 GLY A CA 1
ATOM 4885 C C . GLY A 1 637 ? -19.309 15.906 27.182 1.00 92.19 637 GLY A C 1
ATOM 4886 O O . GLY A 1 637 ? -20.331 15.293 27.494 1.00 92.19 637 GLY A O 1
ATOM 4887 N N . LEU A 1 638 ? -18.132 15.285 27.097 1.00 93.50 638 LEU A N 1
ATOM 4888 C CA . LEU A 1 638 ? -17.906 13.854 27.313 1.00 93.50 638 LEU A CA 1
ATOM 4889 C C . LEU A 1 638 ? -17.685 13.523 28.797 1.00 93.50 638 LEU A C 1
ATOM 4891 O O . LEU A 1 638 ? -16.664 12.963 29.200 1.00 93.50 638 LEU A O 1
ATOM 4895 N N . THR A 1 639 ? -18.672 13.836 29.639 1.00 95.50 639 THR A N 1
ATOM 4896 C CA . THR A 1 639 ? -18.732 13.349 31.030 1.00 95.50 639 THR A CA 1
ATOM 4897 C C . THR A 1 639 ? -19.973 12.488 31.251 1.00 95.50 639 THR A C 1
ATOM 4899 O O . THR A 1 639 ? -20.962 12.657 30.534 1.00 95.50 639 THR A O 1
ATOM 4902 N N . PRO A 1 640 ? -19.979 11.576 32.245 1.00 97.31 640 PRO A N 1
ATOM 4903 C CA . PRO A 1 640 ? -21.154 10.753 32.526 1.00 97.31 640 PRO A CA 1
ATOM 4904 C C . PRO A 1 640 ? -22.432 11.576 32.737 1.00 97.31 640 PRO A C 1
ATOM 4906 O O . PRO A 1 640 ? -23.498 11.207 32.249 1.00 97.31 640 PRO A O 1
ATOM 4909 N N . GLU A 1 641 ? -22.318 12.709 33.428 1.00 97.50 641 GLU A N 1
ATOM 4910 C CA . GLU A 1 641 ? -23.430 13.604 33.748 1.00 97.50 641 GLU A CA 1
ATOM 4911 C C . GLU A 1 641 ? -23.957 14.300 32.495 1.00 97.50 641 GLU A C 1
ATOM 4913 O O . GLU A 1 641 ? -25.169 14.352 32.295 1.00 97.50 641 GLU A O 1
ATOM 4918 N N . LYS A 1 642 ? -23.058 14.799 31.637 1.00 96.88 642 LYS A N 1
ATOM 4919 C CA . LYS A 1 642 ? -23.435 15.472 30.391 1.00 96.88 642 LYS A CA 1
ATOM 4920 C C . LYS A 1 642 ? -24.046 14.502 29.390 1.00 96.88 642 LYS A C 1
ATOM 4922 O O . LYS A 1 642 ? -25.123 14.776 28.877 1.00 96.88 642 LYS A O 1
ATOM 4927 N N . VAL A 1 643 ? -23.459 13.321 29.209 1.00 97.69 643 VAL A N 1
ATOM 4928 C CA . VAL A 1 643 ? -24.037 12.261 28.368 1.00 97.69 643 VAL A CA 1
ATOM 4929 C C . VAL A 1 643 ? -25.435 11.861 28.869 1.00 97.69 643 VAL A C 1
ATOM 4931 O O . VAL A 1 643 ? -26.359 11.716 28.069 1.00 97.69 643 VAL A O 1
ATOM 4934 N N . ALA A 1 644 ? -25.636 11.728 30.186 1.00 97.88 644 ALA A N 1
ATOM 4935 C CA . ALA A 1 644 ? -26.958 11.450 30.752 1.00 97.88 644 ALA A CA 1
ATOM 4936 C C . ALA A 1 644 ? -27.947 12.616 30.550 1.00 97.88 644 ALA A C 1
ATOM 4938 O O . ALA A 1 644 ? -29.112 12.385 30.229 1.00 97.88 644 ALA A O 1
ATOM 4939 N N . GLU A 1 645 ? -27.505 13.866 30.704 1.00 96.75 645 GLU A N 1
ATOM 4940 C CA . GLU A 1 645 ? -28.313 15.064 30.441 1.00 96.75 645 GLU A CA 1
ATOM 4941 C C . GLU A 1 645 ? -28.804 15.102 28.984 1.00 96.75 645 GLU A C 1
ATOM 4943 O O . GLU A 1 645 ? -29.994 15.301 28.728 1.00 96.75 645 GLU A O 1
ATOM 4948 N N . GLU A 1 646 ? -27.905 14.856 28.035 1.00 96.62 646 GLU A N 1
ATOM 4949 C CA . GLU A 1 646 ? -28.191 14.829 26.601 1.00 96.62 646 GLU A CA 1
ATOM 4950 C C . GLU A 1 646 ? -29.149 13.687 26.226 1.00 96.62 646 GLU A C 1
ATOM 4952 O O . GLU A 1 646 ? -30.094 13.894 25.459 1.00 96.62 646 GLU A O 1
ATOM 4957 N N . ALA A 1 647 ? -28.987 12.510 26.840 1.00 97.25 647 ALA A N 1
ATOM 4958 C CA . ALA A 1 647 ? -29.915 11.391 26.686 1.00 97.25 647 ALA A CA 1
ATOM 4959 C C . ALA A 1 647 ? -31.326 11.728 27.198 1.00 97.25 647 ALA A C 1
ATOM 4961 O O . ALA A 1 647 ? -32.317 11.424 26.533 1.00 97.25 647 ALA A O 1
ATOM 4962 N N . LEU A 1 648 ? -31.444 12.397 28.350 1.00 96.50 648 LEU A N 1
ATOM 4963 C CA . LEU A 1 648 ? -32.740 12.828 28.887 1.00 96.50 648 LEU A CA 1
ATOM 4964 C C . LEU A 1 648 ? -33.401 13.891 28.005 1.00 96.50 648 LEU A C 1
ATOM 4966 O O . LEU A 1 648 ? -34.620 13.879 27.858 1.00 96.50 648 LEU A O 1
ATOM 4970 N N . LYS A 1 649 ? -32.620 14.798 27.402 1.00 95.00 649 LYS A N 1
ATOM 4971 C CA . LYS A 1 649 ? -33.134 15.770 26.422 1.00 95.00 649 LYS A CA 1
ATOM 4972 C C . LYS A 1 649 ? -33.692 15.079 25.180 1.00 95.00 649 LYS A C 1
ATOM 4974 O O . LYS A 1 649 ? -34.729 15.503 24.697 1.00 95.00 649 LYS A O 1
ATOM 4979 N N . LEU A 1 650 ? -33.038 14.020 24.699 1.00 95.19 650 LEU A N 1
ATOM 4980 C CA . LEU A 1 650 ? -33.505 13.213 23.566 1.00 95.19 650 LEU A CA 1
ATOM 4981 C C . LEU A 1 650 ? -34.796 12.425 23.871 1.00 95.19 650 LEU A C 1
ATOM 4983 O O . LEU A 1 650 ? -35.542 12.052 22.963 1.00 95.19 650 LEU A O 1
ATOM 4987 N N . LEU A 1 651 ? -35.040 12.109 25.143 1.00 91.94 651 LEU A N 1
ATOM 4988 C CA . LEU A 1 651 ? -36.219 11.356 25.566 1.00 91.94 651 LEU A CA 1
ATOM 4989 C C . LEU A 1 651 ? -37.487 12.208 25.683 1.00 91.94 651 LEU A C 1
ATOM 4991 O O . LEU A 1 651 ? -38.568 11.628 25.534 1.00 91.94 651 LEU A O 1
ATOM 4995 N N . LYS A 1 652 ? -37.341 13.514 25.936 1.00 86.56 652 LYS A N 1
ATOM 4996 C CA . LYS A 1 652 ? -38.423 14.511 25.911 1.00 86.56 652 LYS A CA 1
ATOM 4997 C C . LYS A 1 652 ? -38.885 14.756 24.479 1.00 86.56 652 LYS A C 1
ATOM 4999 O O . LYS A 1 652 ? -40.114 14.895 24.305 1.00 86.56 652 LYS A O 1
#

Foldseek 3Di:
DDPLLLVLLVLQLQLLQLLQQLLQFAFSFCSQWQSLLVSLCLLPPWFDALVCLVQLQTAAEFALDLRCLSSVLSCLCQQNVLADLVLSSQACHPPRCRNNFDDDDSSSRHLATYDDAQLSLLLLLLLLQLLVQLQQQQADVLFRLRDYAYEYEEEPSNLVDPLNLLSLLLSQVQLSLRAEYEYEAQQADLVAGVVVVDDDDPQVSSVVSNAAEAEAEASNDSVSSNVQVVVSNVDGSHYYYYYHYIWGNPQQPPCIRTSVNSTGRPDPVSSVSSCVSSVPPDDRSDDDPSSSVSSCVSNVCNVVVVVVSVVSLVVCCVVPVPSSVLLVCLLVLVFPPPDPLVVQLVQDDFLAWLLVSLLSSVVSCVVRGVQEAEEEADCQVSDDDDDDDTGDSYHYSYNSLLSQLSSQNSNQSSTSHHYEYEYALLSVVSNLVSLLSQQSSFGLYEYEHEQQALLVFQVALSSGDQASQVVQLPRPQEWEFAAAGSNLSSLQVVLSSPDPTGYYYYYIHPGRAGDQQQRHNCCVLQKAWSDAWPDPAFLEEEEEEYVLLVQQVLLCVVCVVVVGTYIYMYRRTPVSNVPDDPVRNCVGLVVVHQAYEYEYSHDCVSCCVNNPPLYYYQFDPDRDTHGGSVVRCVVRLSHSVSSNVRSVVSSD

InterPro domains:
  IPR005474 Transketolase, N-terminal [PF00456] (6-333)
  IPR005475 Transketolase-like, pyrimidine-binding domain [PF02779] (391-510)
  IPR005475 Transketolase-like, pyrimidine-binding domain [SM00861] (352-515)
  IPR009014 Transketolase C-terminal/Pyruvate-ferredoxin oxidoreductase domain II [G3DSA:3.40.50.920] (527-652)
  IPR009014 Transketolase C-terminal/Pyruvate-ferredoxin oxidoreductase domain II [SSF52922] (521-652)
  IPR029061 Thiamin diph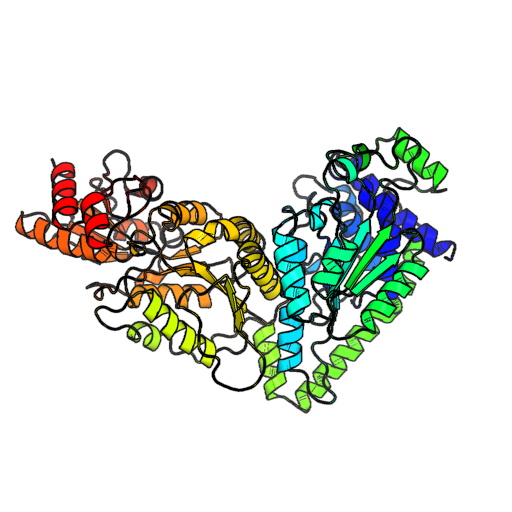osphate-binding fold [SSF52518] (6-325)
  IPR029061 Thiamin diphosphate-binding fold [SSF52518] (343-510)
  IPR033247 Transketolase family [PTHR43522] (7-650)
  IPR055152 Transketolase-like, C-terminal domain [PF22613] (526-639)